Protein AF-A0A498LV36-F1 (afdb_monomer_lite)

Foldseek 3Di:
DVQPPDPVLVVLLVVLPPPPCSVVNSVVSCCVVPVPLVVVLVVLLVPLLPDAADDPPPLVVLLVNLVSLVVSQVSQCVVQNPPRPQQQDVVSVVSNLVSYDPVLVVQLVVQCVVVVQQDPVDDRRDGSVSVSVSSVVVSVVVVVVVVVVVVVVVPDDPDDDDDDDDDDDDDDDDDDDDDDDDDDDDDDDDDDDDDDDDDDDDDDPDDFAADPPPRDSPHHVLPDPCLLPDDLVVVVVLCVVLVAELAERHSPDYVVPDPQDDAAPPPRHRHRVSSVVNVVPQDPDQPLQQDDLDDDDDPDDPDPDDDWDKAWKWKDDPPDIDIDIDTDDSRDPDGDDDVVVCVRRVWDFDWDWDFDADPVRDTDIDTDGDTWIWMDHPVCVVDIDTPDPDPVQVSVVSVLCVLCVLLVFHSCLAEEEDADPVVCQVVLQVRQWYKYWYQYPVRDIKIFIGHNSDTPGIRDRGDVSRVVVSVVVCVVVVHDDDPRCNLSVQLCQCPVVVHPPNDHDPSSVVVNVVSSD

Organism: Labeo rohita (NCBI:txid84645)

pLDDT: mean 73.78, std 18.81, range [23.62, 96.0]

Structure (mmCIF, N/CA/C/O backbone):
data_AF-A0A498LV36-F1
#
_entry.id   AF-A0A498LV36-F1
#
loop_
_atom_site.group_PDB
_atom_site.id
_atom_site.type_symbol
_atom_site.label_atom_id
_atom_site.label_alt_id
_atom_site.label_comp_id
_atom_site.label_asym_id
_atom_site.label_entity_id
_atom_site.label_seq_id
_atom_site.pdbx_PDB_ins_code
_atom_site.Cartn_x
_atom_site.Cartn_y
_atom_site.Cartn_z
_atom_site.occupancy
_atom_site.B_iso_or_equiv
_atom_site.auth_seq_id
_atom_site.auth_comp_id
_atom_site.auth_asym_id
_atom_site.auth_atom_id
_atom_site.pdbx_PDB_model_num
ATOM 1 N N . MET A 1 1 ? 18.639 -5.569 18.424 1.00 51.16 1 MET A N 1
ATOM 2 C CA . MET A 1 1 ? 19.687 -6.312 17.670 1.00 51.16 1 MET A CA 1
ATOM 3 C C . MET A 1 1 ? 19.155 -7.542 16.926 1.00 51.16 1 MET A C 1
ATOM 5 O O . MET A 1 1 ? 19.816 -7.990 15.998 1.00 51.16 1 MET A O 1
ATOM 9 N N . GLU A 1 2 ? 17.981 -8.082 17.276 1.00 44.00 2 GLU A N 1
ATOM 10 C CA . GLU A 1 2 ? 17.424 -9.299 16.649 1.00 44.00 2 GLU A CA 1
ATOM 11 C C . GLU A 1 2 ? 16.863 -9.093 15.231 1.00 44.00 2 GLU A C 1
ATOM 13 O O . GLU A 1 2 ? 16.659 -10.060 14.504 1.00 44.00 2 GLU A O 1
ATOM 18 N N . GLN A 1 3 ? 16.679 -7.840 14.806 1.00 49.19 3 GLN A N 1
ATOM 19 C CA . GLN A 1 3 ? 16.094 -7.484 13.508 1.00 49.19 3 GLN A CA 1
ATOM 20 C C . GLN A 1 3 ? 17.114 -7.311 12.370 1.00 49.19 3 GLN A C 1
ATOM 22 O O . GLN A 1 3 ? 16.731 -7.084 11.223 1.00 49.19 3 GLN A O 1
ATOM 27 N N . LEU A 1 4 ? 18.418 -7.431 12.652 1.00 54.28 4 LEU A N 1
ATOM 28 C CA . LEU A 1 4 ? 19.445 -7.427 11.607 1.00 54.28 4 LEU A CA 1
ATOM 29 C C . LEU A 1 4 ? 19.303 -8.705 10.771 1.00 54.28 4 LEU A C 1
ATOM 31 O O . LEU A 1 4 ? 19.383 -9.802 11.306 1.00 54.28 4 LEU A O 1
ATOM 35 N N . VAL A 1 5 ? 19.080 -8.580 9.463 1.00 63.56 5 VAL A N 1
ATOM 36 C CA . VAL A 1 5 ? 18.825 -9.733 8.573 1.00 63.56 5 VAL A CA 1
ATOM 37 C C . VAL A 1 5 ? 20.100 -10.535 8.288 1.00 63.56 5 VAL A C 1
ATOM 39 O O . VAL A 1 5 ? 20.040 -11.741 8.071 1.00 63.56 5 VAL A O 1
ATOM 42 N N . LEU A 1 6 ? 21.256 -9.870 8.309 1.00 73.44 6 LEU A N 1
ATOM 43 C CA . LEU A 1 6 ? 22.555 -10.471 8.018 1.00 73.44 6 LEU A CA 1
ATOM 44 C C . LEU A 1 6 ? 23.192 -11.010 9.303 1.00 73.44 6 LEU A C 1
ATOM 46 O O . LEU A 1 6 ? 23.415 -10.257 10.252 1.00 73.44 6 LEU A O 1
ATOM 50 N N . ASP A 1 7 ? 23.534 -12.297 9.320 1.00 75.75 7 ASP A N 1
ATOM 51 C CA . ASP A 1 7 ? 24.173 -12.936 10.479 1.00 75.75 7 ASP A CA 1
ATOM 52 C C . ASP A 1 7 ? 25.531 -12.296 10.814 1.00 75.75 7 ASP A C 1
ATOM 54 O O . ASP A 1 7 ? 25.865 -12.105 11.981 1.00 75.75 7 ASP A O 1
ATOM 58 N N . GLU A 1 8 ? 26.268 -11.839 9.802 1.00 75.81 8 GLU A N 1
ATOM 59 C CA . GLU A 1 8 ? 27.507 -11.074 9.974 1.00 75.81 8 GLU A CA 1
ATOM 60 C C . GLU A 1 8 ? 27.258 -9.722 10.664 1.00 75.81 8 GLU A C 1
ATOM 62 O O . GLU A 1 8 ? 28.020 -9.323 11.544 1.00 75.81 8 GLU A O 1
ATOM 67 N N . ALA A 1 9 ? 26.157 -9.035 10.337 1.00 78.56 9 ALA A N 1
ATOM 68 C CA . ALA A 1 9 ? 25.746 -7.800 11.007 1.00 78.56 9 ALA A CA 1
ATOM 69 C C . ALA A 1 9 ? 25.358 -8.042 12.473 1.00 78.56 9 ALA A C 1
ATOM 71 O O . ALA A 1 9 ? 25.711 -7.239 13.341 1.00 78.56 9 ALA A O 1
ATOM 72 N N . LYS A 1 10 ? 24.700 -9.170 12.773 1.00 80.50 10 LYS A N 1
ATOM 73 C CA . LYS A 1 10 ? 24.410 -9.579 14.157 1.00 80.50 10 LYS A CA 1
ATOM 74 C C . LYS A 1 10 ? 25.690 -9.822 14.948 1.00 80.50 10 LYS A C 1
ATOM 76 O O . LYS A 1 10 ? 25.782 -9.343 16.073 1.00 80.50 10 LYS A O 1
ATOM 81 N N . LEU A 1 11 ? 26.674 -10.512 14.369 1.00 83.75 11 LEU A N 1
ATOM 82 C CA . LEU A 1 11 ? 27.959 -10.780 15.025 1.00 83.75 11 LEU A CA 1
ATOM 83 C C . LEU A 1 11 ? 28.725 -9.487 15.344 1.00 83.75 11 LEU A C 1
ATOM 85 O O . LEU A 1 11 ? 29.261 -9.349 16.442 1.00 83.75 11 LEU A O 1
ATOM 89 N N . ILE A 1 12 ? 28.721 -8.510 14.432 1.00 82.56 12 ILE A N 1
ATOM 90 C CA . ILE A 1 12 ? 29.334 -7.185 14.653 1.00 82.56 12 ILE A CA 1
ATOM 91 C C . ILE A 1 12 ? 28.643 -6.451 15.802 1.00 82.56 12 ILE A C 1
ATOM 93 O O . ILE A 1 12 ? 29.302 -5.900 16.681 1.00 82.56 12 ILE A O 1
ATOM 97 N N . ALA A 1 13 ? 27.313 -6.472 15.825 1.00 81.19 13 ALA A N 1
ATOM 98 C CA . ALA A 1 13 ? 26.542 -5.816 16.869 1.00 81.19 13 ALA A CA 1
ATOM 99 C C . ALA A 1 13 ? 26.712 -6.524 18.235 1.00 81.19 13 ALA A C 1
ATOM 101 O O . ALA A 1 13 ? 26.871 -5.865 19.263 1.00 81.19 13 ALA A O 1
ATOM 102 N N . GLN A 1 14 ? 26.784 -7.860 18.247 1.00 85.88 14 GLN A N 1
ATOM 103 C CA . GLN A 1 14 ? 27.079 -8.672 19.435 1.00 85.88 14 GLN A CA 1
ATOM 104 C C . GLN A 1 14 ? 28.496 -8.432 19.974 1.00 85.88 14 GLN A C 1
ATOM 106 O O . GLN A 1 14 ? 28.683 -8.385 21.189 1.00 85.88 14 GLN A O 1
ATOM 111 N N . ALA A 1 15 ? 29.487 -8.211 19.108 1.00 86.44 15 ALA A N 1
ATOM 112 C CA . ALA A 1 15 ? 30.845 -7.866 19.530 1.00 86.44 15 ALA A CA 1
ATOM 113 C C . ALA A 1 15 ? 30.903 -6.535 20.307 1.00 86.44 15 ALA A C 1
ATOM 115 O O . ALA A 1 15 ? 31.778 -6.344 21.151 1.00 86.44 15 ALA A O 1
ATOM 116 N N . CYS A 1 16 ? 29.944 -5.633 20.079 1.00 87.38 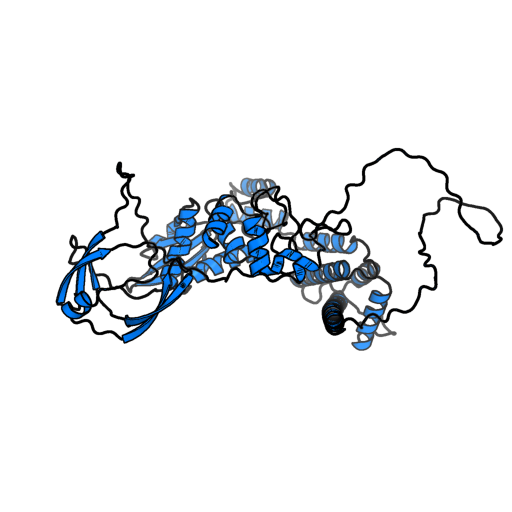16 CYS A N 1
ATOM 117 C CA . CYS A 1 16 ? 29.834 -4.351 20.774 1.00 87.38 16 CYS A CA 1
ATOM 118 C C . CYS A 1 16 ? 29.003 -4.405 22.071 1.00 87.38 16 CYS A C 1
ATOM 120 O O . CYS A 1 16 ? 28.864 -3.376 22.730 1.00 87.38 16 CYS A O 1
ATOM 122 N N . HIS A 1 17 ? 28.479 -5.569 22.473 1.00 85.75 17 HIS A N 1
ATOM 123 C CA . HIS A 1 17 ? 27.531 -5.697 23.592 1.00 85.75 17 HIS A CA 1
ATOM 124 C C . HIS A 1 17 ? 28.089 -5.211 24.942 1.00 85.75 17 HIS A C 1
ATOM 126 O O . HIS A 1 17 ? 27.361 -4.636 25.742 1.00 85.75 17 HIS A O 1
ATOM 132 N N . HIS A 1 18 ? 29.389 -5.401 25.181 1.00 86.81 18 HIS A N 1
ATOM 133 C CA . HIS A 1 18 ? 30.063 -5.003 26.426 1.00 86.81 18 HIS A CA 1
ATOM 134 C C . HIS A 1 18 ? 30.721 -3.615 26.349 1.00 86.81 18 HIS A C 1
ATOM 136 O O . HIS A 1 18 ? 31.471 -3.231 27.245 1.00 86.81 18 HIS A O 1
ATOM 142 N N . HIS A 1 19 ? 30.501 -2.868 25.264 1.00 89.31 19 HIS A N 1
ATOM 143 C CA . HIS A 1 19 ? 31.066 -1.533 25.106 1.00 89.31 19 HIS A CA 1
ATOM 144 C C . HIS A 1 19 ? 30.311 -0.519 25.994 1.00 89.31 19 HIS A C 1
ATOM 146 O O . HIS A 1 19 ? 29.093 -0.635 26.112 1.00 89.31 19 HIS A O 1
ATOM 152 N N . PRO A 1 20 ? 30.968 0.516 26.566 1.00 84.12 20 PRO A N 1
ATOM 153 C CA . PRO A 1 20 ? 30.312 1.527 27.414 1.00 84.12 20 PRO A CA 1
ATOM 154 C C . PRO A 1 20 ? 29.153 2.270 26.731 1.00 84.12 20 PRO A C 1
ATOM 156 O O . PRO A 1 20 ? 28.229 2.739 27.382 1.00 84.12 20 PRO A O 1
ATOM 159 N N . ALA A 1 21 ? 29.215 2.365 25.402 1.00 83.88 21 ALA A N 1
ATOM 160 C CA . ALA A 1 21 ? 28.141 2.840 24.535 1.00 83.88 21 ALA A CA 1
ATOM 161 C C . ALA A 1 21 ? 27.886 1.777 23.450 1.00 83.88 21 ALA A C 1
ATOM 163 O O . ALA A 1 21 ? 28.456 1.882 22.357 1.00 83.88 21 ALA A O 1
ATOM 164 N N . PRO A 1 22 ? 27.122 0.714 23.752 1.00 80.31 22 PRO A N 1
ATOM 165 C CA . PRO A 1 22 ? 27.044 -0.480 22.910 1.00 80.31 22 PRO A CA 1
ATOM 166 C C . PRO A 1 22 ? 26.351 -0.195 21.578 1.00 80.31 22 PRO A C 1
ATOM 168 O O . PRO A 1 22 ? 26.820 -0.633 20.530 1.00 80.31 22 PRO A O 1
ATOM 171 N N . TYR A 1 23 ? 25.306 0.634 21.598 1.00 76.12 23 TYR A N 1
ATOM 172 C CA . TYR A 1 23 ? 24.577 1.034 20.397 1.00 76.12 23 TYR A CA 1
ATOM 173 C C . TYR A 1 23 ? 25.422 1.902 19.455 1.00 76.12 23 TYR A C 1
ATOM 175 O O . TYR A 1 23 ? 25.557 1.585 18.277 1.00 76.12 23 TYR A O 1
ATOM 183 N N . SER A 1 24 ? 26.058 2.961 19.966 1.00 83.38 24 SER A N 1
ATOM 184 C CA . SER A 1 24 ? 26.880 3.864 19.147 1.00 83.38 24 SER A CA 1
ATOM 185 C C . SER A 1 24 ? 28.099 3.158 18.550 1.00 83.38 24 SER A C 1
ATOM 187 O O . SER A 1 24 ? 28.464 3.413 17.400 1.00 83.38 24 SER A O 1
ATOM 189 N N . ALA A 1 25 ? 28.714 2.241 19.303 1.00 82.31 25 ALA A N 1
ATOM 190 C CA . ALA A 1 25 ? 29.817 1.423 18.808 1.00 82.31 25 ALA A CA 1
ATOM 191 C C . ALA A 1 25 ? 29.356 0.426 17.738 1.00 82.31 25 ALA A C 1
ATOM 193 O O . ALA A 1 25 ? 29.991 0.348 16.686 1.00 82.31 25 ALA A O 1
ATOM 194 N N . ALA A 1 26 ? 28.229 -0.262 17.959 1.00 85.62 26 ALA A N 1
ATOM 195 C CA . ALA A 1 26 ? 27.639 -1.164 16.972 1.00 85.62 26 ALA A CA 1
ATOM 196 C C . ALA A 1 26 ? 27.271 -0.416 15.686 1.00 85.62 26 ALA A C 1
ATOM 198 O O . ALA A 1 26 ? 27.639 -0.855 14.601 1.00 85.62 26 ALA A O 1
ATOM 199 N N . MET A 1 27 ? 26.626 0.748 15.794 1.00 81.00 27 MET A N 1
ATOM 200 C CA . MET A 1 27 ? 26.252 1.560 14.637 1.00 81.00 27 MET A CA 1
ATOM 201 C C . MET A 1 27 ? 27.484 2.045 13.873 1.00 81.00 27 MET A C 1
ATOM 203 O O . MET A 1 27 ? 27.537 1.925 12.657 1.00 81.00 27 MET A O 1
ATOM 207 N N . THR A 1 28 ? 28.530 2.499 14.570 1.00 82.56 28 THR A N 1
ATOM 208 C CA . THR A 1 28 ? 29.793 2.901 13.928 1.00 82.56 28 THR A CA 1
ATOM 209 C C . THR A 1 28 ? 30.472 1.725 13.216 1.00 82.56 28 THR A C 1
ATOM 211 O O . THR A 1 28 ? 31.006 1.891 12.119 1.00 82.56 28 THR A O 1
ATOM 214 N N . ALA A 1 29 ? 30.458 0.531 13.813 1.00 83.12 29 ALA A N 1
ATOM 215 C CA . ALA A 1 29 ? 31.029 -0.674 13.215 1.00 83.12 29 ALA A CA 1
ATOM 216 C C . ALA A 1 29 ? 30.226 -1.146 11.990 1.00 83.12 29 ALA A C 1
ATOM 218 O O . ALA A 1 29 ? 30.810 -1.438 10.946 1.00 83.12 29 ALA A O 1
ATOM 219 N N . LEU A 1 30 ? 28.893 -1.130 12.075 1.00 82.62 30 LEU A N 1
ATOM 220 C CA . LEU A 1 30 ? 27.997 -1.423 10.957 1.00 82.62 30 LEU A CA 1
ATOM 221 C C . LEU A 1 30 ? 28.137 -0.388 9.836 1.00 82.62 30 LEU A C 1
ATOM 223 O O . LEU A 1 30 ? 28.205 -0.764 8.671 1.00 82.62 30 LEU A O 1
ATOM 227 N N . GLN A 1 31 ? 28.274 0.897 10.161 1.00 78.88 31 GLN A N 1
ATOM 228 C CA . GLN A 1 31 ? 28.522 1.958 9.182 1.00 78.88 31 GLN A CA 1
ATOM 229 C C . GLN A 1 31 ? 29.868 1.764 8.471 1.00 78.88 31 GLN A C 1
ATOM 231 O O . GLN A 1 31 ? 29.964 1.965 7.265 1.00 78.88 31 GLN A O 1
ATOM 236 N N . ARG A 1 32 ? 30.908 1.325 9.190 1.00 77.44 32 ARG A N 1
ATOM 237 C CA . ARG A 1 32 ? 32.210 1.002 8.587 1.00 77.44 32 ARG A CA 1
ATOM 238 C C . ARG A 1 32 ? 32.147 -0.212 7.666 1.00 77.44 32 ARG A C 1
ATOM 240 O O . ARG A 1 32 ? 32.867 -0.232 6.675 1.00 77.44 32 ARG A O 1
ATOM 247 N N . GLN A 1 33 ? 31.327 -1.211 7.979 1.00 74.06 33 GLN A N 1
ATOM 248 C CA . GLN A 1 33 ? 31.275 -2.456 7.211 1.00 74.06 33 GLN A CA 1
ATOM 249 C C . GLN A 1 33 ? 30.256 -2.428 6.063 1.00 74.06 33 GLN A C 1
ATOM 251 O O . GLN A 1 33 ? 30.534 -2.963 4.997 1.00 74.06 33 GLN A O 1
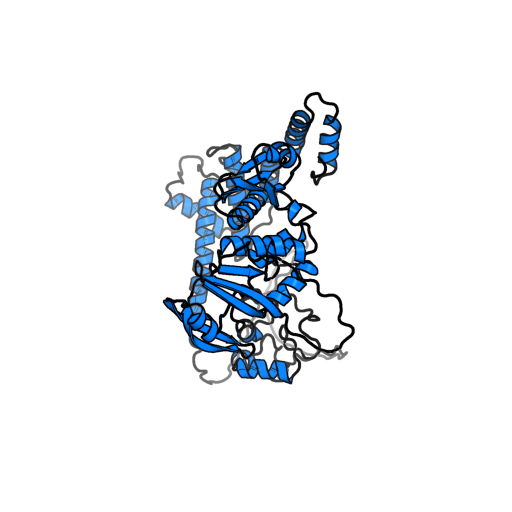ATOM 256 N N . TYR A 1 34 ? 29.113 -1.770 6.256 1.00 72.44 34 TYR A N 1
ATOM 257 C CA . TYR A 1 34 ? 27.987 -1.760 5.313 1.00 72.44 34 TYR A CA 1
ATOM 258 C C . TYR A 1 34 ? 27.598 -0.359 4.829 1.00 72.44 34 TYR A C 1
ATOM 260 O O . TYR A 1 34 ? 26.992 -0.223 3.773 1.00 72.44 34 TYR A O 1
ATOM 268 N N . GLY A 1 35 ? 27.971 0.699 5.553 1.00 68.25 35 GLY A N 1
ATOM 269 C CA . GLY A 1 35 ? 27.713 2.095 5.176 1.00 68.25 35 GLY A CA 1
ATOM 270 C C . GLY A 1 35 ? 28.707 2.663 4.157 1.00 68.25 35 GLY A C 1
ATOM 271 O O . GLY A 1 35 ? 28.866 3.879 4.069 1.00 68.25 35 GLY A O 1
ATOM 272 N N . GLN A 1 36 ? 29.408 1.810 3.404 1.00 71.50 36 GLN A N 1
ATOM 273 C CA . GLN A 1 36 ? 30.380 2.232 2.395 1.00 71.50 36 GLN A CA 1
ATOM 274 C C . GLN A 1 36 ? 29.675 2.601 1.087 1.00 71.50 36 GLN A C 1
ATOM 276 O O . GLN A 1 36 ? 29.807 1.927 0.067 1.00 71.50 36 GLN A O 1
ATOM 281 N N . SER A 1 37 ? 28.934 3.707 1.106 1.00 65.88 37 SER A N 1
ATOM 282 C CA . SER A 1 37 ? 28.172 4.213 -0.041 1.00 65.88 37 SER A CA 1
ATOM 283 C C . SER A 1 37 ? 29.035 4.378 -1.299 1.00 65.88 37 SER A C 1
ATOM 285 O O . SER A 1 37 ? 28.573 4.154 -2.412 1.00 65.88 37 SER A O 1
ATOM 287 N N . HIS A 1 38 ? 30.320 4.696 -1.117 1.00 71.44 38 HIS A N 1
ATOM 288 C CA . HIS A 1 38 ? 31.299 4.795 -2.197 1.00 71.44 38 HIS A CA 1
ATOM 289 C C . HIS A 1 38 ? 31.633 3.434 -2.836 1.00 71.44 38 HIS A C 1
ATOM 291 O O . HIS A 1 38 ? 31.822 3.360 -4.046 1.00 71.44 38 HIS A O 1
ATOM 297 N N . GLN A 1 39 ? 31.688 2.345 -2.060 1.00 74.31 39 GLN A N 1
ATOM 298 C CA . GLN A 1 39 ? 31.891 1.001 -2.615 1.00 74.31 39 GLN A CA 1
ATOM 299 C C . GLN A 1 39 ? 30.664 0.517 -3.385 1.00 74.31 39 GLN A C 1
ATOM 301 O O . GLN A 1 39 ? 30.817 -0.110 -4.429 1.00 74.31 39 GLN A O 1
ATOM 306 N N . LEU A 1 40 ? 29.460 0.841 -2.904 1.00 76.38 40 LEU A N 1
ATOM 307 C CA . LEU A 1 40 ? 28.214 0.524 -3.602 1.00 76.38 40 LEU A CA 1
ATOM 308 C C . LEU A 1 40 ? 28.091 1.315 -4.913 1.00 76.38 40 LEU A C 1
ATOM 310 O O . LEU A 1 40 ? 27.749 0.756 -5.950 1.00 76.38 40 LEU A O 1
ATOM 314 N N . ALA A 1 41 ? 28.457 2.598 -4.906 1.00 78.25 41 ALA A N 1
ATOM 315 C CA . ALA A 1 41 ? 28.540 3.374 -6.137 1.00 78.25 41 ALA A CA 1
ATOM 316 C C . ALA A 1 41 ? 29.561 2.774 -7.116 1.00 78.25 41 ALA A C 1
ATOM 318 O O . ALA A 1 41 ? 29.260 2.620 -8.295 1.00 78.25 41 ALA A O 1
ATOM 319 N N . GLN A 1 42 ? 30.736 2.359 -6.636 1.00 81.25 42 GLN A N 1
ATOM 320 C CA . GLN A 1 42 ? 31.749 1.700 -7.466 1.00 81.25 42 GLN A CA 1
ATOM 321 C C . GLN A 1 42 ? 31.291 0.345 -8.021 1.00 81.25 42 GLN A C 1
ATOM 323 O O . GLN A 1 42 ? 31.590 0.037 -9.178 1.00 81.25 42 GLN A O 1
ATOM 328 N N . SER A 1 43 ? 30.571 -0.466 -7.239 1.00 81.94 43 SER A N 1
ATOM 329 C CA . SER A 1 43 ? 30.026 -1.738 -7.721 1.00 81.94 43 SER A CA 1
ATOM 330 C C . SER A 1 43 ? 28.957 -1.514 -8.787 1.00 81.94 43 SER A C 1
ATOM 332 O O . SER A 1 43 ? 28.955 -2.230 -9.788 1.00 81.94 43 SER A O 1
ATOM 334 N N . GLU A 1 44 ? 28.120 -0.487 -8.637 1.00 84.25 44 GLU A N 1
ATOM 335 C CA . GLU A 1 44 ? 27.094 -0.138 -9.620 1.00 84.25 44 GLU A CA 1
ATOM 336 C C . GLU A 1 44 ? 27.696 0.444 -10.907 1.00 84.25 44 GLU A C 1
ATOM 338 O O . GLU A 1 44 ? 27.309 0.040 -12.008 1.00 84.25 44 GLU A O 1
ATOM 343 N N . VAL A 1 45 ? 28.715 1.312 -10.796 1.00 85.81 45 VAL A N 1
ATOM 344 C CA . VAL A 1 45 ? 29.532 1.743 -11.945 1.00 85.81 45 VAL A CA 1
ATOM 345 C C . VAL A 1 45 ? 30.074 0.506 -12.661 1.00 85.81 45 VAL A C 1
ATOM 347 O O . VAL A 1 45 ? 29.880 0.353 -13.866 1.00 85.81 45 VAL A O 1
ATOM 350 N N . ALA A 1 46 ? 30.716 -0.417 -11.942 1.00 85.50 46 ALA A N 1
ATOM 351 C CA . ALA A 1 46 ? 31.299 -1.613 -12.543 1.00 85.50 46 ALA A CA 1
ATOM 352 C C . ALA A 1 46 ? 30.244 -2.517 -13.206 1.00 85.50 46 ALA A C 1
ATOM 354 O O . ALA A 1 46 ? 30.471 -3.005 -14.317 1.00 85.50 46 ALA A O 1
ATOM 355 N N . ALA A 1 47 ? 29.089 -2.720 -12.569 1.00 88.50 47 ALA A N 1
ATOM 356 C CA . ALA A 1 47 ? 27.987 -3.514 -13.103 1.00 88.50 47 ALA A CA 1
ATOM 357 C C . ALA A 1 47 ? 27.458 -2.923 -14.417 1.00 88.50 47 ALA A C 1
ATOM 359 O O . ALA A 1 47 ? 27.330 -3.637 -15.417 1.00 88.50 47 ALA A O 1
ATOM 360 N N . LEU A 1 48 ? 27.234 -1.608 -14.452 1.00 89.62 48 LEU A N 1
ATOM 361 C CA . LEU A 1 48 ? 26.742 -0.917 -15.639 1.00 89.62 48 LEU A CA 1
ATOM 362 C C . LEU A 1 48 ? 27.774 -0.919 -16.775 1.00 89.62 48 LEU A C 1
ATOM 364 O O . LEU A 1 48 ? 27.432 -1.184 -17.930 1.00 89.62 48 LEU A O 1
ATOM 368 N N . MET A 1 49 ? 29.053 -0.717 -16.458 1.00 86.50 49 MET A N 1
ATOM 369 C CA . MET A 1 49 ? 30.155 -0.761 -17.429 1.00 86.50 49 MET A CA 1
ATOM 370 C C . MET A 1 49 ? 30.377 -2.156 -18.033 1.00 86.50 49 MET A C 1
ATOM 372 O O . MET A 1 49 ? 30.905 -2.272 -19.146 1.00 86.50 49 MET A O 1
ATOM 376 N N . ASN A 1 50 ? 29.980 -3.208 -17.315 1.00 87.31 50 ASN A N 1
ATOM 377 C CA . ASN A 1 50 ? 30.073 -4.605 -17.743 1.00 87.31 50 ASN A CA 1
ATOM 378 C C . ASN A 1 50 ? 28.745 -5.161 -18.281 1.00 87.31 50 ASN A C 1
ATOM 380 O O . ASN A 1 50 ? 28.661 -6.348 -18.601 1.00 87.31 50 ASN A O 1
ATOM 384 N N . SER A 1 51 ? 27.722 -4.315 -18.426 1.00 88.75 51 SER A N 1
ATOM 385 C CA . SER A 1 51 ? 26.441 -4.702 -19.015 1.00 88.75 51 SER A CA 1
ATOM 386 C C . SER A 1 51 ? 26.595 -5.196 -20.468 1.00 88.75 51 SER A C 1
ATOM 388 O O . SER A 1 51 ? 27.547 -4.815 -21.170 1.00 88.75 51 SER A O 1
ATOM 390 N N . PRO A 1 52 ? 25.696 -6.085 -20.935 1.00 88.94 52 PRO A N 1
ATOM 391 C CA . PRO A 1 52 ? 25.717 -6.564 -22.312 1.00 88.94 52 PRO A CA 1
ATOM 392 C C . PRO A 1 52 ? 25.379 -5.439 -23.296 1.00 88.94 52 PRO A C 1
ATOM 394 O O . PRO A 1 52 ? 24.580 -4.553 -23.000 1.00 88.94 52 PRO A O 1
ATOM 397 N N . ASP A 1 53 ? 25.959 -5.511 -24.493 1.00 92.56 53 ASP A N 1
ATOM 398 C CA . ASP A 1 53 ? 25.733 -4.511 -25.536 1.00 92.56 53 ASP A CA 1
ATOM 399 C C . ASP A 1 53 ? 24.266 -4.517 -26.002 1.00 92.56 53 ASP A C 1
ATOM 401 O O . ASP A 1 53 ? 23.646 -5.571 -26.203 1.00 92.56 53 ASP A O 1
ATOM 405 N N . ILE A 1 54 ? 23.707 -3.326 -26.212 1.00 93.25 54 ILE A N 1
ATOM 406 C CA . ILE A 1 54 ? 22.311 -3.160 -26.614 1.00 93.25 54 ILE A CA 1
ATOM 407 C C . ILE A 1 54 ? 22.171 -3.470 -28.102 1.00 93.25 54 ILE A C 1
ATOM 409 O O . ILE A 1 54 ? 22.912 -2.968 -28.945 1.00 93.25 54 ILE A O 1
ATOM 413 N N . LYS A 1 55 ? 21.176 -4.283 -28.459 1.00 90.25 55 LYS A N 1
ATOM 414 C CA . LYS A 1 55 ? 20.906 -4.627 -29.859 1.00 90.25 55 LYS A CA 1
ATOM 415 C C . LYS A 1 55 ? 20.086 -3.536 -30.545 1.00 90.25 55 LYS A C 1
ATOM 417 O O . LYS A 1 55 ? 19.202 -2.921 -29.953 1.00 90.25 55 LYS A O 1
ATOM 422 N N . ALA A 1 56 ? 20.347 -3.316 -31.833 1.00 87.19 56 ALA A N 1
ATOM 423 C CA . ALA A 1 56 ? 19.543 -2.401 -32.639 1.00 87.19 56 ALA A CA 1
ATOM 424 C C . ALA A 1 56 ? 18.078 -2.873 -32.696 1.00 87.19 56 ALA A C 1
ATOM 426 O O . ALA A 1 56 ? 17.814 -4.041 -32.974 1.00 87.19 56 ALA A O 1
ATOM 427 N N . GLY A 1 57 ? 17.137 -1.963 -32.429 1.00 82.69 57 GLY A N 1
ATOM 428 C CA . GLY A 1 57 ? 15.701 -2.267 -32.380 1.00 82.69 57 GLY A CA 1
ATOM 429 C C . GLY A 1 57 ? 15.197 -2.831 -31.047 1.00 82.69 57 GLY A C 1
ATOM 430 O O . GLY A 1 57 ? 13.989 -2.989 -30.888 1.00 82.69 57 GLY A O 1
ATOM 431 N N . ASP A 1 58 ? 16.074 -3.090 -30.071 1.00 89.25 58 ASP A N 1
ATOM 432 C CA . ASP A 1 58 ? 15.661 -3.500 -28.726 1.00 89.25 58 ASP A CA 1
ATOM 433 C C . ASP A 1 58 ? 15.319 -2.277 -27.862 1.00 89.25 58 ASP A C 1
ATOM 435 O O . ASP A 1 58 ? 16.119 -1.784 -27.063 1.00 89.25 58 ASP A O 1
ATOM 439 N N . SER A 1 59 ? 14.107 -1.752 -28.051 1.00 86.94 59 SER A N 1
ATOM 440 C CA . SER A 1 59 ? 13.615 -0.592 -27.298 1.00 86.94 59 SER A CA 1
ATOM 441 C C . SER A 1 59 ? 13.508 -0.867 -25.798 1.00 86.94 59 SER A C 1
ATOM 443 O O . SER A 1 59 ? 13.655 0.057 -25.002 1.00 86.94 59 SER A O 1
ATOM 445 N N . LYS A 1 60 ? 13.279 -2.123 -25.391 1.00 88.62 60 LYS A N 1
ATOM 446 C CA . LYS A 1 60 ? 13.154 -2.480 -23.974 1.00 88.62 60 LYS A CA 1
ATOM 447 C C . LYS A 1 60 ? 14.518 -2.454 -23.289 1.00 88.62 60 LYS A C 1
ATOM 449 O O . LYS A 1 60 ? 14.645 -1.829 -22.241 1.00 88.62 60 LYS A O 1
ATOM 454 N N . ALA A 1 61 ? 15.534 -3.071 -23.895 1.00 90.69 61 ALA A N 1
ATOM 455 C CA . ALA A 1 61 ? 16.896 -3.028 -23.367 1.00 90.69 61 ALA A CA 1
ATOM 456 C C . ALA A 1 61 ? 17.437 -1.591 -23.305 1.00 90.69 61 ALA A C 1
ATOM 458 O O . ALA A 1 61 ? 18.058 -1.221 -22.312 1.00 90.69 61 ALA A O 1
ATOM 459 N N . PHE A 1 62 ? 17.141 -0.761 -24.312 1.00 93.50 62 PHE A N 1
ATOM 460 C CA . PHE A 1 62 ? 17.507 0.658 -24.300 1.00 93.50 62 PHE A CA 1
ATOM 461 C C . PHE A 1 62 ? 16.846 1.432 -23.148 1.00 93.50 62 PHE A C 1
ATOM 463 O O . PHE A 1 62 ? 17.523 2.186 -22.455 1.00 93.50 62 PHE A O 1
ATOM 470 N N . GLN A 1 63 ? 15.548 1.223 -22.899 1.00 91.19 63 GLN A N 1
ATOM 471 C CA . GLN A 1 63 ? 14.842 1.866 -21.782 1.00 91.19 63 GLN A CA 1
ATOM 472 C C . GLN A 1 63 ? 15.405 1.442 -20.422 1.00 91.19 63 GLN A C 1
ATOM 474 O O . GLN A 1 63 ? 15.648 2.294 -19.571 1.00 91.19 63 GLN A O 1
ATOM 479 N N . SER A 1 64 ? 15.650 0.145 -20.222 1.00 91.81 64 SER A N 1
ATOM 480 C CA . SER A 1 64 ? 16.270 -0.350 -18.988 1.00 91.81 64 SER A CA 1
ATOM 481 C C . SER A 1 64 ? 17.674 0.222 -18.787 1.00 91.81 64 SER A C 1
ATOM 483 O O . SER A 1 64 ? 18.010 0.636 -17.684 1.00 91.81 64 SER A O 1
ATOM 485 N N . PHE A 1 65 ? 18.472 0.313 -19.852 1.00 94.31 65 PHE A N 1
ATOM 486 C CA . PHE A 1 65 ? 19.785 0.949 -19.798 1.00 94.31 65 PHE A CA 1
ATOM 487 C C . PHE A 1 65 ? 19.696 2.433 -19.421 1.00 94.31 65 PHE A C 1
ATOM 489 O O . PHE A 1 65 ? 20.423 2.870 -18.536 1.00 94.31 65 PHE A O 1
ATOM 496 N N . ALA A 1 66 ? 18.777 3.192 -20.029 1.00 94.56 66 ALA A N 1
ATOM 497 C CA . ALA A 1 66 ? 18.570 4.606 -19.715 1.00 94.56 66 ALA A CA 1
ATOM 498 C C . ALA A 1 66 ? 18.217 4.839 -18.237 1.00 94.56 66 ALA A C 1
ATOM 500 O O . ALA A 1 66 ? 18.765 5.744 -17.614 1.00 94.56 66 ALA A O 1
ATOM 501 N N . LEU A 1 67 ? 17.349 3.996 -17.667 1.00 93.19 67 LEU A N 1
ATOM 502 C CA . LEU A 1 67 ? 16.981 4.064 -16.250 1.00 93.19 67 LEU A CA 1
ATOM 503 C C . LEU A 1 67 ? 18.152 3.717 -15.325 1.00 93.19 67 LEU A C 1
ATOM 505 O O . LEU A 1 67 ? 18.350 4.393 -14.323 1.00 93.19 67 LEU A O 1
ATOM 509 N N . ASN A 1 68 ? 18.954 2.706 -15.668 1.00 92.25 68 ASN A N 1
ATOM 510 C CA . ASN A 1 68 ? 20.110 2.328 -14.853 1.00 92.25 68 ASN A CA 1
ATOM 511 C C . ASN A 1 68 ? 21.206 3.406 -14.868 1.00 92.25 68 ASN A C 1
ATOM 513 O O . ASN A 1 68 ? 21.820 3.672 -13.838 1.00 92.25 68 ASN A O 1
ATOM 517 N N . VAL A 1 69 ? 21.433 4.061 -16.014 1.00 93.81 69 VAL A N 1
ATOM 518 C CA . VAL A 1 69 ? 22.354 5.208 -16.102 1.00 93.81 69 VAL A CA 1
ATOM 519 C C . VAL A 1 69 ? 21.827 6.386 -15.267 1.00 93.81 69 VAL A C 1
ATOM 521 O O . VAL A 1 69 ? 22.605 7.023 -14.562 1.00 93.81 69 VAL A O 1
ATOM 524 N N . ASP A 1 70 ? 20.516 6.649 -15.284 1.00 93.38 70 ASP A N 1
ATOM 525 C CA . ASP A 1 70 ? 19.899 7.697 -14.456 1.00 93.38 70 ASP A CA 1
ATOM 526 C C . ASP A 1 70 ? 20.024 7.412 -12.953 1.00 93.38 70 ASP A C 1
ATOM 528 O O . ASP A 1 70 ? 20.404 8.293 -12.183 1.00 93.38 70 ASP A O 1
ATOM 532 N N . LEU A 1 71 ? 19.781 6.164 -12.542 1.00 91.19 71 LEU A N 1
ATOM 533 C CA . LEU A 1 71 ? 19.947 5.720 -11.158 1.00 91.19 71 LEU A CA 1
ATOM 534 C C . LEU A 1 71 ? 21.393 5.904 -10.687 1.00 91.19 71 LEU A C 1
ATOM 536 O O . LEU A 1 71 ? 21.624 6.447 -9.605 1.00 91.19 71 LEU A O 1
ATOM 540 N N . LEU A 1 72 ? 22.365 5.519 -11.520 1.00 90.56 72 LEU A N 1
ATOM 541 C CA . LEU A 1 72 ? 23.783 5.710 -11.228 1.00 90.56 72 LEU A CA 1
ATOM 542 C C . LEU A 1 72 ? 24.134 7.195 -11.050 1.00 90.56 72 LEU A C 1
ATOM 544 O O . LEU A 1 72 ? 24.817 7.557 -10.093 1.00 90.56 72 LEU A O 1
ATOM 548 N N . VAL A 1 73 ? 23.651 8.064 -11.943 1.00 92.12 73 VAL A N 1
ATOM 549 C CA . VAL A 1 73 ? 23.882 9.515 -11.849 1.00 92.12 73 VAL A CA 1
ATOM 550 C C . VAL A 1 73 ? 23.235 10.105 -10.601 1.00 92.12 73 VAL A C 1
ATOM 552 O O . VAL A 1 73 ? 23.868 10.919 -9.927 1.00 92.12 73 VAL A O 1
ATOM 555 N N . GLY A 1 74 ? 22.018 9.681 -10.252 1.00 89.88 74 GLY A N 1
ATOM 556 C CA . GLY A 1 74 ? 21.350 10.091 -9.017 1.00 89.88 74 GLY A CA 1
ATOM 557 C C . GLY A 1 74 ? 22.171 9.729 -7.780 1.00 89.88 74 GLY A C 1
ATOM 558 O O . GLY A 1 74 ? 22.464 10.594 -6.957 1.00 89.88 74 GLY A O 1
ATOM 559 N N . MET A 1 75 ? 22.631 8.480 -7.702 1.00 88.25 75 MET A N 1
ATOM 560 C CA . MET A 1 75 ? 23.460 8.000 -6.598 1.00 88.25 75 MET A CA 1
ATOM 561 C C . MET A 1 75 ? 24.790 8.756 -6.488 1.00 88.25 75 MET A C 1
ATOM 563 O O . MET A 1 75 ? 25.142 9.220 -5.406 1.00 88.25 75 MET A O 1
ATOM 567 N N . LEU A 1 76 ? 25.515 8.931 -7.596 1.00 89.12 76 LEU A N 1
ATOM 568 C CA . LEU A 1 76 ? 26.782 9.668 -7.597 1.00 89.12 76 LEU A CA 1
ATOM 569 C C . LEU A 1 76 ? 26.586 11.147 -7.229 1.00 89.12 76 LEU A C 1
ATOM 571 O O . LEU A 1 76 ? 27.414 11.715 -6.522 1.00 89.12 76 LEU A O 1
ATOM 575 N N . THR A 1 77 ? 25.465 11.753 -7.630 1.00 90.75 77 THR A N 1
ATOM 576 C CA . THR A 1 77 ? 25.117 13.139 -7.265 1.00 90.75 77 THR A CA 1
ATOM 577 C C . THR A 1 77 ? 24.868 13.276 -5.766 1.00 90.75 77 THR A C 1
ATOM 579 O O . THR A 1 77 ? 25.307 14.254 -5.163 1.00 90.75 77 THR A O 1
ATOM 582 N N . SER A 1 78 ? 24.205 12.300 -5.140 1.00 87.00 78 SER A N 1
ATOM 583 C CA . SER A 1 78 ? 24.000 12.287 -3.687 1.00 87.00 78 SER A CA 1
ATOM 584 C C . SER A 1 78 ? 25.300 12.099 -2.898 1.00 87.00 78 SER A C 1
ATOM 586 O O . SER A 1 78 ? 25.388 12.581 -1.772 1.00 87.00 78 SER A O 1
ATOM 588 N N . LEU A 1 79 ? 26.296 11.411 -3.466 1.00 85.00 79 LEU A N 1
ATOM 589 C CA . LEU A 1 79 ? 27.558 11.102 -2.783 1.00 85.00 79 LEU A CA 1
ATOM 590 C C . LEU A 1 79 ? 28.647 12.157 -2.976 1.00 85.00 79 LEU A C 1
ATOM 592 O O . LEU A 1 79 ? 29.333 12.508 -2.019 1.00 85.00 79 LEU A O 1
ATOM 596 N N . GLU A 1 80 ? 28.824 12.649 -4.198 1.00 85.06 80 GLU A N 1
ATOM 597 C CA . GLU A 1 80 ? 29.920 13.556 -4.563 1.00 85.06 80 GLU A CA 1
ATOM 598 C C . GLU A 1 80 ? 29.444 14.998 -4.807 1.00 85.06 80 GLU A C 1
ATOM 600 O O . GLU A 1 80 ? 30.258 15.906 -4.991 1.00 85.06 80 GLU A O 1
ATOM 605 N N . GLY A 1 81 ? 28.127 15.222 -4.813 1.00 83.50 81 GLY A N 1
ATOM 606 C CA . GLY A 1 81 ? 27.513 16.476 -5.236 1.00 83.50 81 GLY A CA 1
ATOM 607 C C . GLY A 1 81 ? 27.404 16.607 -6.765 1.00 83.50 81 GLY A C 1
ATOM 608 O O . GLY A 1 81 ? 27.849 15.739 -7.515 1.00 83.50 81 GLY A O 1
ATOM 609 N N . PRO A 1 82 ? 26.838 17.720 -7.267 1.00 81.06 82 PRO A N 1
ATOM 610 C CA . PRO A 1 82 ? 26.530 17.913 -8.692 1.00 81.06 82 PRO A CA 1
ATOM 611 C C . PRO A 1 82 ? 27.755 18.025 -9.616 1.00 81.06 82 PRO A C 1
ATOM 613 O O . PRO A 1 82 ? 27.610 17.990 -10.832 1.00 81.06 82 PRO A O 1
ATOM 616 N N . HIS A 1 83 ? 28.960 18.169 -9.059 1.00 81.25 83 HIS A N 1
ATOM 617 C CA . HIS A 1 83 ? 30.216 18.256 -9.813 1.00 81.25 83 HIS A CA 1
ATOM 618 C C . HIS A 1 83 ? 31.199 17.155 -9.396 1.00 81.25 83 HIS A C 1
ATOM 620 O O . HIS A 1 83 ? 32.412 17.368 -9.379 1.00 81.25 83 HIS A O 1
ATOM 626 N N . GLY A 1 84 ? 30.666 15.988 -9.024 1.00 84.31 84 GLY A N 1
ATOM 627 C CA . GLY A 1 84 ? 31.457 14.823 -8.646 1.00 84.31 84 GLY A CA 1
ATOM 628 C C . GLY A 1 84 ? 32.492 14.419 -9.700 1.00 84.31 84 GLY A C 1
ATOM 629 O O . GLY A 1 84 ? 32.329 14.654 -10.905 1.00 84.31 84 GLY A O 1
ATOM 630 N N . ARG A 1 85 ? 33.579 13.791 -9.251 1.00 84.06 85 ARG A N 1
ATOM 631 C CA . ARG A 1 85 ? 34.665 13.330 -10.129 1.00 84.06 85 ARG A CA 1
ATOM 632 C C . ARG A 1 85 ? 34.182 12.219 -11.052 1.00 84.06 85 ARG A C 1
ATOM 634 O O . ARG A 1 85 ? 34.505 12.239 -12.236 1.00 84.06 85 ARG A O 1
ATOM 641 N N . GLU A 1 86 ? 33.371 11.295 -10.542 1.00 85.50 86 GLU A N 1
ATOM 642 C CA . GLU A 1 86 ? 32.855 10.184 -11.346 1.00 85.50 86 GLU A CA 1
ATOM 643 C C . GLU A 1 86 ? 31.766 10.642 -12.322 1.00 85.50 86 GLU A C 1
ATOM 645 O O . GLU A 1 86 ? 31.658 10.111 -13.429 1.00 85.50 86 GLU A O 1
ATOM 650 N N . LEU A 1 87 ? 31.011 11.682 -11.949 1.00 87.38 87 LEU A N 1
ATOM 651 C CA . LEU A 1 87 ? 30.006 12.329 -12.799 1.00 87.38 87 LEU A CA 1
ATOM 652 C C . LEU A 1 87 ? 30.635 13.055 -13.985 1.00 87.38 87 LEU A C 1
ATOM 654 O O . LEU A 1 87 ? 30.121 12.982 -15.101 1.00 87.38 87 LEU A O 1
ATOM 658 N N . THR A 1 88 ? 31.761 13.726 -13.749 1.00 87.38 88 THR A N 1
ATOM 659 C CA . THR A 1 88 ? 32.520 14.466 -14.768 1.00 87.38 88 THR A CA 1
ATOM 660 C C . THR A 1 88 ? 33.497 13.585 -15.555 1.00 87.38 88 THR A C 1
ATOM 662 O O . THR A 1 88 ? 34.109 14.047 -16.520 1.00 87.38 88 THR A O 1
ATOM 665 N N . CYS A 1 89 ? 33.622 12.302 -15.199 1.00 86.56 89 CYS A N 1
ATOM 666 C CA . CYS A 1 89 ? 34.525 11.364 -15.851 1.00 86.56 89 CYS A CA 1
ATOM 667 C C . CYS A 1 89 ? 34.060 11.022 -17.275 1.00 86.56 89 CYS A C 1
ATOM 669 O O . CYS A 1 89 ? 33.141 10.232 -17.501 1.00 86.56 89 CYS A O 1
ATOM 671 N N . ARG A 1 90 ? 34.770 11.558 -18.270 1.00 86.12 90 ARG A N 1
ATOM 672 C CA . ARG A 1 90 ? 34.502 11.281 -19.688 1.00 86.12 90 ARG A CA 1
ATOM 673 C C . ARG A 1 90 ? 34.642 9.800 -20.053 1.00 86.12 90 ARG A C 1
ATOM 675 O O . ARG A 1 90 ? 33.861 9.286 -20.850 1.00 86.12 90 ARG A O 1
ATOM 682 N N . GLY A 1 91 ? 35.606 9.101 -19.450 1.00 86.94 91 GLY A N 1
ATOM 683 C CA . GLY A 1 91 ? 35.839 7.679 -19.717 1.00 86.94 91 GLY A CA 1
ATOM 684 C C . GLY A 1 91 ? 34.617 6.809 -19.407 1.00 86.94 91 GLY A C 1
ATOM 685 O O . GLY A 1 91 ? 34.374 5.821 -20.100 1.00 86.94 91 GLY A O 1
ATOM 686 N N . HIS A 1 92 ? 33.804 7.210 -18.424 1.00 89.69 92 HIS A N 1
ATOM 687 C CA . HIS A 1 92 ? 32.534 6.555 -18.129 1.00 89.69 92 HIS A CA 1
ATOM 688 C C . HIS A 1 92 ? 31.530 6.725 -19.262 1.00 89.69 92 HIS A C 1
ATOM 690 O O . HIS A 1 92 ? 30.958 5.740 -19.725 1.00 89.69 92 HIS A O 1
ATOM 696 N N . VAL A 1 93 ? 31.370 7.947 -19.766 1.00 91.56 93 VAL A N 1
ATOM 697 C CA . VAL A 1 93 ? 30.475 8.220 -20.895 1.00 91.56 93 VAL A CA 1
ATOM 698 C C . VAL A 1 93 ? 30.913 7.439 -22.133 1.00 91.56 93 VAL A C 1
ATOM 700 O O . VAL A 1 93 ? 30.092 6.761 -22.742 1.00 91.56 93 VAL A O 1
ATOM 703 N N . ASP A 1 94 ? 32.203 7.450 -22.470 1.00 89.56 94 ASP A N 1
ATOM 704 C CA . ASP A 1 94 ? 32.728 6.748 -23.649 1.00 89.56 94 ASP A CA 1
ATOM 705 C C . ASP A 1 94 ? 32.496 5.231 -23.570 1.00 89.56 94 ASP A C 1
ATOM 707 O O . ASP A 1 94 ? 32.077 4.593 -24.544 1.00 89.56 94 ASP A O 1
ATOM 711 N N . ARG A 1 95 ? 32.708 4.643 -22.388 1.00 90.94 95 ARG A N 1
ATOM 712 C CA . ARG A 1 95 ? 32.481 3.215 -22.158 1.00 90.94 95 ARG A CA 1
ATOM 713 C C . ARG A 1 95 ? 30.997 2.859 -22.206 1.00 90.94 95 ARG A C 1
ATOM 715 O O . ARG A 1 95 ? 30.657 1.849 -22.819 1.00 90.94 95 ARG A O 1
ATOM 722 N N . LEU A 1 96 ? 30.111 3.692 -21.663 1.00 93.69 96 LEU A N 1
ATOM 723 C CA . LEU A 1 96 ? 28.659 3.502 -21.776 1.00 93.69 96 LEU A CA 1
ATOM 724 C C . LEU A 1 96 ? 28.174 3.658 -23.220 1.00 93.69 96 LEU A C 1
ATOM 726 O O . LEU A 1 96 ? 27.391 2.841 -23.698 1.00 93.69 96 LEU A O 1
ATOM 730 N N . LEU A 1 97 ? 28.688 4.643 -23.955 1.00 92.62 97 LEU A N 1
ATOM 731 C CA . LEU A 1 97 ? 28.379 4.826 -25.373 1.00 92.62 97 LEU A CA 1
ATOM 732 C C . LEU A 1 97 ? 28.830 3.629 -26.214 1.00 92.62 97 LEU A C 1
ATOM 734 O O . LEU A 1 97 ? 28.142 3.276 -27.171 1.00 92.62 97 LEU A O 1
ATOM 738 N N . SER A 1 98 ? 29.938 2.966 -25.860 1.00 92.81 98 SER A N 1
ATOM 739 C CA . SER A 1 98 ? 30.402 1.755 -26.555 1.00 92.81 98 SER A CA 1
ATOM 740 C C . SER A 1 98 ? 29.398 0.596 -26.496 1.00 92.81 98 SER A C 1
ATOM 742 O O . SER A 1 98 ? 29.363 -0.222 -27.413 1.00 92.81 98 SER A O 1
ATOM 744 N N . LYS A 1 99 ? 28.525 0.579 -25.477 1.00 92.94 99 LYS A N 1
ATOM 745 C CA . LYS A 1 99 ? 27.429 -0.391 -25.326 1.00 92.94 99 LYS A CA 1
ATOM 746 C C . LYS A 1 99 ? 26.246 -0.118 -26.245 1.00 92.94 99 LYS A C 1
ATOM 748 O O . LYS A 1 99 ? 25.365 -0.969 -26.376 1.00 92.94 99 LYS A O 1
ATOM 753 N N . LEU A 1 100 ? 26.204 1.053 -26.880 1.00 94.25 100 LEU A N 1
ATOM 754 C CA . LEU A 1 100 ? 25.097 1.478 -27.721 1.00 94.25 100 LEU A CA 1
ATOM 755 C C . LEU A 1 100 ? 25.380 1.266 -29.222 1.00 94.25 100 LEU A C 1
ATOM 757 O O . LEU A 1 100 ? 26.469 1.571 -29.729 1.00 94.25 100 LEU A O 1
ATOM 761 N N . PRO A 1 101 ? 24.366 0.829 -29.992 1.00 94.19 101 PRO A N 1
ATOM 762 C CA . PRO A 1 101 ? 24.404 0.833 -31.449 1.00 94.19 101 PRO A CA 1
ATOM 763 C C . PRO A 1 101 ? 24.819 2.186 -32.041 1.00 94.19 101 PRO A C 1
ATOM 765 O O . PRO A 1 101 ? 24.530 3.243 -31.485 1.00 94.19 101 PRO A O 1
ATOM 768 N N . LYS A 1 102 ? 25.437 2.164 -33.230 1.00 91.50 102 LYS A N 1
ATOM 769 C CA . LYS A 1 102 ? 25.960 3.371 -33.900 1.00 91.50 102 LYS A CA 1
ATOM 770 C C . LYS A 1 102 ? 24.934 4.514 -33.994 1.00 91.50 102 LYS A C 1
ATOM 772 O O . LYS A 1 102 ? 25.256 5.634 -33.640 1.00 91.50 102 LYS A O 1
ATOM 777 N N . HIS A 1 103 ? 23.688 4.221 -34.365 1.00 91.12 103 HIS A N 1
ATOM 778 C CA . HIS A 1 103 ? 22.638 5.240 -34.506 1.00 91.12 103 HIS A CA 1
ATOM 779 C C . HIS A 1 103 ? 22.291 5.975 -33.199 1.00 91.12 103 HIS A C 1
ATOM 781 O O . HIS A 1 103 ? 21.829 7.111 -33.233 1.00 91.12 103 HIS A O 1
ATOM 787 N N . TYR A 1 104 ? 22.493 5.339 -32.044 1.00 92.75 104 TYR A N 1
ATOM 788 C CA . TYR A 1 104 ? 22.331 5.986 -30.745 1.00 92.75 104 TYR A CA 1
ATOM 789 C C . TYR A 1 104 ? 23.528 6.877 -30.428 1.00 92.75 104 TYR A C 1
ATOM 791 O O . TYR A 1 104 ? 23.336 8.006 -29.998 1.00 92.75 104 TYR A O 1
ATOM 799 N N . ARG A 1 105 ? 24.748 6.408 -30.710 1.00 91.69 105 ARG A N 1
ATOM 800 C CA . ARG A 1 105 ? 25.963 7.221 -30.559 1.00 91.69 105 ARG A CA 1
ATOM 801 C C . ARG A 1 105 ? 25.907 8.477 -31.428 1.00 91.69 105 ARG A C 1
ATOM 803 O O . ARG A 1 105 ? 26.122 9.568 -30.916 1.00 91.69 105 ARG A O 1
ATOM 810 N N . ASP A 1 106 ? 25.535 8.329 -32.697 1.00 89.75 106 ASP A N 1
ATOM 811 C CA . ASP A 1 106 ? 25.372 9.449 -33.629 1.00 89.75 106 ASP A CA 1
ATOM 812 C C . ASP A 1 106 ? 24.305 10.437 -33.110 1.00 89.75 106 ASP A C 1
ATOM 814 O O . ASP A 1 106 ? 24.528 11.645 -33.087 1.00 89.75 106 ASP A O 1
ATOM 818 N N . GLY A 1 107 ? 23.184 9.921 -32.588 1.00 91.31 107 GLY A N 1
ATOM 819 C CA . GLY A 1 107 ? 22.120 10.744 -32.006 1.00 91.31 107 GLY A CA 1
ATOM 820 C C . GLY A 1 107 ? 22.499 11.467 -30.706 1.00 91.31 107 GLY A C 1
ATOM 821 O O . GLY A 1 107 ? 21.911 12.504 -30.403 1.00 91.31 107 GLY A O 1
ATOM 822 N N . PHE A 1 108 ? 23.452 10.948 -29.928 1.00 92.50 108 PHE A N 1
ATOM 823 C CA . PHE A 1 108 ? 23.991 11.648 -28.756 1.00 92.50 108 PHE A CA 1
ATOM 824 C C . PHE A 1 108 ? 24.868 12.831 -29.176 1.00 92.50 108 PHE A C 1
ATOM 826 O O . PHE A 1 108 ? 24.736 13.926 -28.633 1.00 92.50 108 PHE A O 1
ATOM 833 N N . ILE A 1 109 ? 25.708 12.639 -30.196 1.00 89.81 109 ILE A N 1
ATOM 834 C CA . ILE A 1 109 ? 26.525 13.719 -30.761 1.00 89.81 109 ILE A CA 1
ATOM 835 C C . ILE A 1 109 ? 25.638 14.831 -31.331 1.00 89.81 109 ILE A C 1
ATOM 837 O O . ILE A 1 109 ? 25.875 16.001 -31.038 1.00 89.81 109 ILE A O 1
ATOM 841 N N . GLU A 1 110 ? 24.585 14.477 -32.070 1.00 88.62 110 GLU A N 1
ATOM 842 C CA . GLU A 1 110 ? 23.602 15.438 -32.588 1.00 88.62 110 GLU A CA 1
ATOM 843 C C . GLU A 1 110 ? 22.945 16.246 -31.455 1.00 88.62 110 GLU A C 1
ATOM 845 O O . GLU A 1 110 ? 22.824 17.467 -31.539 1.00 88.62 110 GLU A O 1
ATOM 850 N N . HIS A 1 111 ? 22.581 15.590 -30.351 1.00 90.00 111 HIS A N 1
ATOM 851 C CA . HIS A 1 111 ? 22.002 16.267 -29.191 1.00 90.00 111 HIS A CA 1
ATOM 852 C C . HIS A 1 111 ? 22.953 17.293 -28.563 1.00 90.00 111 HIS A C 1
ATOM 854 O O . HIS A 1 111 ? 22.545 18.421 -28.278 1.00 90.00 111 HIS A O 1
ATOM 860 N N . LEU A 1 112 ? 24.224 16.932 -28.383 1.00 88.81 112 LEU A N 1
ATOM 861 C CA . LEU A 1 112 ? 25.236 17.846 -27.852 1.00 88.81 112 LEU A CA 1
ATOM 862 C C . LEU A 1 112 ? 25.503 19.028 -28.797 1.00 88.81 112 LEU A C 1
ATOM 864 O O . LEU A 1 112 ? 25.679 20.155 -28.329 1.00 88.81 112 LEU A O 1
ATOM 868 N N . GLN A 1 113 ? 25.501 18.787 -30.113 1.00 85.88 113 GLN A N 1
ATOM 869 C CA . GLN A 1 113 ? 25.632 19.837 -31.128 1.00 85.88 113 GLN A CA 1
ATOM 870 C C . GLN A 1 113 ? 24.469 20.832 -31.052 1.00 85.88 113 GLN A C 1
ATOM 872 O O . GLN A 1 113 ? 24.701 22.037 -30.984 1.00 85.88 113 GLN A O 1
ATOM 877 N N . LEU A 1 114 ? 23.228 20.340 -30.984 1.00 85.81 114 LEU A N 1
ATOM 878 C CA . LEU A 1 114 ? 22.028 21.181 -30.880 1.00 85.81 114 LEU A CA 1
ATOM 879 C C . LEU A 1 114 ? 21.990 22.018 -29.593 1.00 85.81 114 LEU A C 1
ATOM 881 O O . LEU A 1 114 ? 21.429 23.111 -29.584 1.00 85.81 114 LEU A O 1
ATOM 885 N N . ARG A 1 115 ? 22.592 21.526 -28.506 1.00 83.50 115 ARG A N 1
ATOM 886 C CA . ARG A 1 115 ? 22.702 22.240 -27.224 1.00 83.50 115 ARG A CA 1
ATOM 887 C C . ARG A 1 115 ? 23.892 23.206 -27.153 1.00 83.50 115 ARG A C 1
ATOM 889 O O . ARG A 1 115 ? 24.068 23.848 -26.122 1.00 83.50 115 ARG A O 1
ATOM 896 N N . GLY A 1 116 ? 24.722 23.296 -28.197 1.00 79.56 116 GLY A N 1
ATOM 897 C CA . GLY A 1 116 ? 25.938 24.119 -28.191 1.00 79.56 116 GLY A CA 1
ATOM 898 C C . GLY A 1 116 ? 26.991 23.645 -27.181 1.00 79.56 116 GLY A C 1
ATOM 899 O O . GLY A 1 116 ? 27.811 24.436 -26.725 1.00 79.56 116 GLY A O 1
ATOM 900 N N . ARG A 1 117 ? 26.951 22.363 -26.795 1.00 76.75 117 ARG A N 1
ATOM 901 C CA . ARG A 1 117 ? 27.856 21.745 -25.803 1.00 76.75 117 ARG A CA 1
ATOM 902 C C . ARG A 1 117 ? 29.080 21.086 -26.441 1.00 76.75 117 ARG A C 1
ATOM 904 O O . ARG A 1 117 ? 29.948 20.584 -25.733 1.00 76.75 117 ARG A O 1
ATOM 911 N N . LEU A 1 118 ? 29.133 21.065 -27.770 1.00 73.62 118 LEU A N 1
ATOM 912 C CA . LEU A 1 118 ? 30.190 20.439 -28.551 1.00 73.62 118 LEU A CA 1
ATOM 913 C C . LEU A 1 118 ? 31.066 21.540 -29.166 1.00 73.62 118 LEU A C 1
ATOM 915 O O . LEU A 1 118 ? 30.607 22.275 -30.038 1.00 73.62 118 LEU A O 1
ATOM 919 N N . SER A 1 119 ? 32.312 21.646 -28.702 1.00 64.81 119 SER A N 1
ATOM 920 C CA . SER A 1 119 ? 33.314 22.583 -29.223 1.00 64.81 119 SER A CA 1
ATOM 921 C C . SER A 1 119 ? 34.411 21.786 -29.916 1.00 64.81 119 SER A C 1
ATOM 923 O O . SER A 1 119 ? 35.014 20.911 -29.306 1.00 64.81 119 SER A O 1
ATOM 925 N N . THR A 1 120 ? 34.692 22.079 -31.185 1.00 61.31 120 THR A N 1
ATOM 926 C CA . THR A 1 120 ? 35.738 21.385 -31.960 1.00 61.31 120 THR A CA 1
ATOM 927 C C . THR A 1 120 ? 37.158 21.692 -31.480 1.00 61.31 120 THR A C 1
ATOM 929 O O . THR A 1 120 ? 38.069 20.917 -31.759 1.00 61.31 120 THR A O 1
ATOM 932 N N . ASP A 1 121 ? 37.331 22.786 -30.732 1.00 61.88 121 ASP A N 1
ATOM 933 C CA . ASP A 1 121 ? 38.638 23.344 -30.366 1.00 61.88 121 ASP A CA 1
ATOM 934 C C . ASP A 1 121 ? 39.108 22.949 -28.950 1.00 61.88 121 ASP A C 1
ATOM 936 O O . ASP A 1 121 ? 40.239 23.242 -28.564 1.00 61.88 121 ASP A O 1
ATOM 940 N N . SER A 1 122 ? 38.277 22.255 -28.164 1.00 55.84 122 SER A N 1
ATOM 941 C CA . SER A 1 122 ? 38.627 21.731 -26.836 1.00 55.84 122 SER A CA 1
ATOM 942 C C . SER A 1 122 ? 38.187 20.270 -26.691 1.00 55.84 122 SER A C 1
ATOM 944 O O . SER A 1 122 ? 37.300 19.802 -27.399 1.00 55.84 122 SER A O 1
ATOM 946 N N . LEU A 1 123 ? 38.832 19.502 -25.800 1.00 58.09 123 LEU A N 1
ATOM 947 C CA . LEU A 1 123 ? 38.422 18.125 -25.498 1.00 58.09 123 LEU A CA 1
ATOM 948 C C . LEU A 1 123 ? 36.956 18.125 -25.028 1.00 58.09 123 LEU A C 1
ATOM 950 O O . LEU A 1 123 ? 36.691 18.458 -23.879 1.00 58.09 123 LEU A O 1
ATOM 954 N N . ASN A 1 124 ? 36.038 17.774 -25.939 1.00 62.00 124 ASN A N 1
ATOM 955 C CA . ASN A 1 124 ? 34.582 17.712 -25.765 1.00 62.00 124 ASN A CA 1
ATOM 956 C C . ASN A 1 124 ? 34.141 17.468 -24.303 1.00 62.00 124 ASN A C 1
ATOM 958 O O . ASN A 1 124 ? 34.317 16.349 -23.807 1.00 62.00 124 ASN A O 1
ATOM 962 N N . PRO A 1 125 ? 33.556 18.470 -23.617 1.00 71.00 125 PRO A N 1
ATOM 963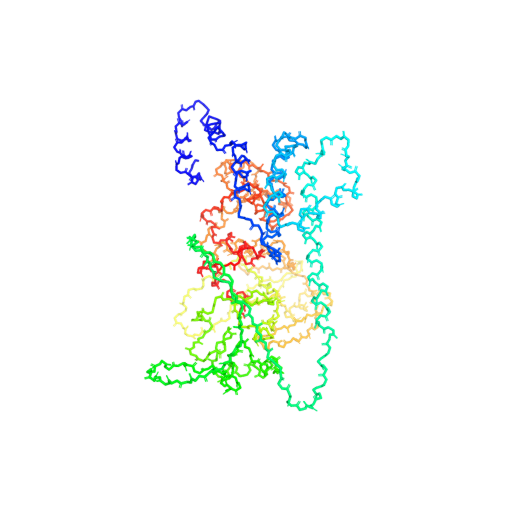 C CA . PRO A 1 125 ? 33.278 18.417 -22.184 1.00 71.00 125 PRO A CA 1
ATOM 964 C C . PRO A 1 125 ? 31.914 17.772 -21.902 1.00 71.00 125 PRO A C 1
ATOM 966 O O . PRO A 1 125 ? 31.079 18.361 -21.219 1.00 71.00 125 PRO A O 1
ATOM 969 N N . TYR A 1 126 ? 31.657 16.584 -22.454 1.00 85.62 126 TYR A N 1
ATOM 970 C CA . TYR A 1 126 ? 30.456 15.830 -22.098 1.00 85.62 126 TYR A CA 1
ATOM 971 C C . TYR A 1 126 ? 30.705 14.971 -20.863 1.00 85.62 126 TYR A C 1
ATOM 973 O O . TYR A 1 126 ? 31.776 14.387 -20.679 1.00 85.62 126 TYR A O 1
ATOM 981 N N . ASN A 1 127 ? 29.688 14.887 -20.021 1.00 90.44 127 ASN A N 1
ATOM 982 C CA . ASN A 1 127 ? 29.717 14.162 -18.760 1.00 90.44 127 ASN A CA 1
ATOM 983 C C . ASN A 1 127 ? 28.478 13.258 -18.626 1.00 90.44 127 ASN A C 1
ATOM 985 O O . ASN A 1 127 ? 27.638 13.180 -19.530 1.00 90.44 127 ASN A O 1
ATOM 989 N N . LEU A 1 128 ? 28.375 12.529 -17.513 1.00 91.62 128 LEU A N 1
ATOM 990 C CA . LEU A 1 128 ? 27.265 11.601 -17.301 1.00 91.62 128 LEU A CA 1
ATOM 991 C C . LEU A 1 128 ? 25.903 12.305 -17.224 1.00 91.62 128 LEU A C 1
ATOM 993 O O . LEU A 1 128 ? 24.906 11.703 -17.617 1.00 91.62 128 LEU A O 1
ATOM 997 N N . HIS A 1 129 ? 25.839 13.571 -16.796 1.00 92.19 129 HIS A N 1
ATOM 998 C CA . HIS A 1 129 ? 24.582 14.322 -16.815 1.00 92.19 129 HIS A CA 1
ATOM 999 C C . HIS A 1 129 ? 24.097 14.573 -18.240 1.00 92.19 129 HIS A C 1
ATOM 1001 O O . HIS A 1 129 ? 22.917 14.358 -18.510 1.00 92.19 129 HIS A O 1
ATOM 1007 N N . ASP A 1 130 ? 24.993 14.952 -19.158 1.00 92.00 130 ASP A N 1
ATOM 1008 C CA . ASP A 1 130 ? 24.614 15.165 -20.559 1.00 92.00 130 ASP A CA 1
ATOM 1009 C C . ASP A 1 130 ? 24.132 13.848 -21.202 1.00 92.00 130 ASP A C 1
ATOM 1011 O O . ASP A 1 130 ? 23.148 13.828 -21.946 1.00 92.00 130 ASP A O 1
ATOM 1015 N N . LEU A 1 131 ? 24.788 12.722 -20.879 1.00 93.62 131 LEU A N 1
ATOM 1016 C CA . LEU A 1 131 ? 24.371 11.398 -21.352 1.00 93.62 131 LEU A CA 1
ATOM 1017 C C . LEU A 1 131 ? 22.983 11.014 -20.818 1.00 93.62 131 LEU A C 1
ATOM 1019 O O . LEU A 1 131 ? 22.131 10.574 -21.592 1.00 93.62 131 LEU A O 1
ATOM 1023 N N . THR A 1 132 ? 22.744 11.184 -19.517 1.00 94.94 132 THR A N 1
ATOM 1024 C CA . THR A 1 132 ? 21.457 10.873 -18.879 1.00 94.94 132 THR A CA 1
ATOM 1025 C C . THR A 1 132 ? 20.330 11.750 -19.407 1.00 94.94 132 THR A C 1
ATOM 1027 O O . THR A 1 132 ? 19.246 11.237 -19.692 1.00 94.94 132 THR A O 1
ATOM 1030 N N . GLU A 1 133 ? 20.565 13.052 -19.584 1.00 93.69 133 GLU A N 1
ATOM 1031 C CA . GLU A 1 133 ? 19.573 13.962 -20.162 1.00 93.69 133 GLU A CA 1
ATOM 1032 C C . GLU A 1 133 ? 19.148 13.490 -21.558 1.00 93.69 133 GLU A C 1
ATOM 1034 O O . GLU A 1 133 ? 17.956 13.334 -21.841 1.00 93.69 133 GLU A O 1
ATOM 1039 N N . TRP A 1 134 ? 20.118 13.169 -22.414 1.00 95.38 134 TRP A N 1
ATOM 1040 C CA . TRP A 1 134 ? 19.838 12.667 -23.752 1.00 95.38 134 TRP A CA 1
ATOM 1041 C C . TRP A 1 134 ? 19.112 11.314 -23.749 1.00 95.38 134 TRP A C 1
ATOM 1043 O O . TRP A 1 134 ? 18.140 11.131 -24.492 1.00 95.38 134 TRP A O 1
ATOM 1053 N N . LEU A 1 135 ? 19.548 10.367 -22.910 1.00 96.00 135 LEU A N 1
ATOM 1054 C CA . LEU A 1 135 ? 18.925 9.045 -22.790 1.00 96.00 135 LEU A CA 1
ATOM 1055 C C . LEU A 1 135 ? 17.445 9.160 -22.403 1.00 96.00 135 LEU A C 1
ATOM 1057 O O . LEU A 1 135 ? 16.611 8.477 -23.005 1.00 96.00 135 LEU A O 1
ATOM 1061 N N . LYS A 1 136 ? 17.102 10.061 -21.470 1.00 94.06 136 LYS A N 1
ATOM 1062 C CA . LYS A 1 136 ? 15.712 10.347 -21.071 1.00 94.06 136 LYS A CA 1
ATOM 1063 C C . LYS A 1 136 ? 14.878 10.855 -22.241 1.00 94.06 136 LYS A C 1
ATOM 1065 O O . LYS A 1 136 ? 13.840 10.267 -22.547 1.00 94.06 136 LYS A O 1
ATOM 1070 N N . VAL A 1 137 ? 15.364 11.882 -22.941 1.00 93.25 137 VAL A N 1
ATOM 1071 C CA . VAL A 1 137 ? 14.677 12.461 -24.110 1.00 93.25 137 VAL A CA 1
ATOM 1072 C C . VAL A 1 137 ? 14.458 11.399 -25.191 1.00 93.25 137 VAL A C 1
ATOM 1074 O O . VAL A 1 137 ? 13.369 11.283 -25.759 1.00 93.25 137 VAL A O 1
ATOM 1077 N N . LYS A 1 138 ? 15.470 10.568 -25.464 1.00 92.69 138 LYS A N 1
ATOM 1078 C CA . LYS A 1 138 ? 15.376 9.521 -26.488 1.00 92.69 138 LYS A CA 1
ATOM 1079 C C . LYS A 1 138 ? 14.418 8.397 -26.086 1.00 92.69 138 LYS A C 1
ATOM 1081 O O . LYS A 1 138 ? 13.638 7.946 -26.929 1.00 92.69 138 LYS A O 1
ATOM 1086 N N . ALA A 1 139 ? 14.452 7.953 -24.830 1.00 91.62 139 ALA A N 1
ATOM 1087 C CA . ALA A 1 139 ? 13.551 6.926 -24.308 1.00 91.62 139 ALA A CA 1
ATOM 1088 C C . ALA A 1 139 ? 12.088 7.399 -24.331 1.00 91.62 139 ALA A C 1
ATOM 1090 O O . ALA A 1 139 ? 11.192 6.646 -24.730 1.00 91.62 139 ALA A O 1
ATOM 1091 N N . GLU A 1 140 ? 11.842 8.665 -23.991 1.00 89.44 140 GLU A N 1
ATOM 1092 C CA . GLU A 1 140 ? 10.519 9.276 -24.090 1.00 89.44 140 GLU A CA 1
ATOM 1093 C C . GLU A 1 140 ? 10.031 9.360 -25.541 1.00 89.44 140 GLU A C 1
ATOM 1095 O O . GLU A 1 140 ? 8.913 8.925 -25.837 1.00 89.44 140 GLU A O 1
ATOM 1100 N N . ALA A 1 141 ? 10.879 9.820 -26.464 1.00 87.31 141 ALA A N 1
ATOM 1101 C CA . ALA A 1 141 ? 10.551 9.871 -27.887 1.00 87.31 141 ALA A CA 1
ATOM 1102 C C . ALA A 1 141 ? 10.198 8.482 -28.449 1.00 87.31 141 ALA A C 1
ATOM 1104 O O . ALA A 1 141 ? 9.246 8.350 -29.220 1.00 87.31 141 ALA A O 1
ATOM 1105 N N . GLN A 1 142 ? 10.899 7.421 -28.030 1.00 88.06 142 GLN A N 1
ATOM 1106 C CA . GLN A 1 142 ? 10.557 6.046 -28.415 1.00 88.06 142 GLN A CA 1
ATOM 1107 C C . GLN A 1 142 ? 9.196 5.605 -27.881 1.00 88.06 142 GLN A C 1
ATOM 1109 O O . GLN A 1 142 ? 8.430 4.960 -28.603 1.00 88.06 142 GLN A O 1
ATOM 1114 N N . ARG A 1 143 ? 8.873 5.963 -26.635 1.00 84.81 143 ARG A N 1
ATOM 1115 C CA . ARG A 1 143 ? 7.576 5.654 -26.023 1.00 84.81 143 ARG A CA 1
ATOM 1116 C C . ARG A 1 143 ? 6.439 6.376 -26.747 1.00 84.81 143 ARG A C 1
ATOM 1118 O O . ARG A 1 143 ? 5.424 5.753 -27.051 1.00 84.81 143 ARG A O 1
ATOM 1125 N N . LEU A 1 144 ? 6.613 7.661 -27.053 1.00 85.50 144 LEU A N 1
ATOM 1126 C CA . LEU A 1 144 ? 5.631 8.468 -27.784 1.00 85.50 144 LEU A CA 1
ATOM 1127 C C . LEU A 1 144 ? 5.456 7.982 -29.226 1.00 85.50 144 LEU A C 1
ATOM 1129 O O . LEU A 1 144 ? 4.327 7.775 -29.660 1.00 85.50 144 LEU A O 1
ATOM 1133 N N . SER A 1 145 ? 6.554 7.707 -29.931 1.00 84.62 145 SER A N 1
ATOM 1134 C CA . SER A 1 145 ? 6.530 7.144 -31.287 1.00 84.62 145 SER A CA 1
ATOM 1135 C C . SER A 1 145 ? 5.808 5.793 -31.327 1.00 84.62 145 SER A C 1
ATOM 1137 O O . SER A 1 145 ? 4.940 5.580 -32.173 1.00 84.62 145 SER A O 1
ATOM 1139 N N . SER A 1 146 ? 6.070 4.916 -30.351 1.00 81.38 146 SER A N 1
ATOM 1140 C CA . SER A 1 146 ? 5.378 3.625 -30.233 1.00 81.38 146 SER A CA 1
ATOM 1141 C C . SER A 1 146 ? 3.870 3.797 -30.032 1.00 81.38 146 SER A C 1
ATOM 1143 O O . SER A 1 146 ? 3.089 3.096 -30.672 1.00 81.38 146 SER A O 1
ATOM 1145 N N . LYS A 1 147 ? 3.447 4.759 -29.198 1.00 80.44 147 LYS A N 1
ATOM 1146 C CA . LYS A 1 147 ? 2.026 5.098 -29.014 1.00 80.44 147 LYS A CA 1
ATOM 1147 C C . LYS A 1 147 ? 1.405 5.652 -30.302 1.00 80.44 147 LYS A C 1
ATOM 1149 O O . LYS A 1 147 ? 0.340 5.201 -30.708 1.00 80.44 147 LYS A O 1
ATOM 1154 N N . MET A 1 148 ? 2.076 6.578 -30.986 1.00 77.19 148 MET A N 1
ATOM 1155 C CA . MET A 1 148 ? 1.588 7.169 -32.241 1.00 77.19 148 MET A CA 1
ATOM 1156 C C . MET A 1 148 ? 1.450 6.136 -33.370 1.00 77.19 148 MET A C 1
ATOM 1158 O O . MET A 1 148 ? 0.455 6.141 -34.094 1.00 77.19 148 MET A O 1
ATOM 1162 N N . ALA A 1 149 ? 2.402 5.207 -33.493 1.00 75.00 149 ALA A N 1
ATOM 1163 C CA . ALA A 1 149 ? 2.325 4.109 -34.456 1.00 75.00 149 ALA A CA 1
ATOM 1164 C C . ALA A 1 149 ? 1.160 3.149 -34.153 1.00 75.00 149 ALA A C 1
ATOM 1166 O O . ALA A 1 149 ? 0.529 2.635 -35.077 1.00 75.00 149 ALA A O 1
ATOM 1167 N N . GLN A 1 150 ? 0.836 2.937 -32.872 1.00 70.12 150 GLN A N 1
ATOM 1168 C CA . GLN A 1 150 ? -0.338 2.160 -32.471 1.00 70.12 150 GLN A CA 1
ATOM 1169 C C . GLN A 1 150 ? -1.641 2.852 -32.893 1.00 70.12 150 GLN A C 1
ATOM 1171 O O . GLN A 1 150 ? -2.494 2.183 -33.463 1.00 70.12 150 GLN A O 1
ATOM 1176 N N . HIS A 1 151 ? -1.765 4.175 -32.726 1.00 62.53 151 HIS A N 1
ATOM 1177 C CA . HIS A 1 151 ? -2.943 4.932 -33.179 1.00 62.53 151 HIS A CA 1
ATOM 1178 C C . HIS A 1 151 ? -3.173 4.836 -34.699 1.00 62.53 151 HIS A C 1
ATOM 1180 O O . HIS A 1 151 ? -4.296 4.589 -35.134 1.00 62.53 151 HIS A O 1
ATOM 1186 N N . TYR A 1 152 ? -2.111 4.916 -35.509 1.00 51.72 152 TYR A N 1
ATOM 1187 C CA . TYR A 1 152 ? -2.205 4.754 -36.970 1.00 51.72 152 TYR A CA 1
ATOM 1188 C C . TYR A 1 152 ? -2.608 3.338 -37.416 1.00 51.72 152 TYR A C 1
ATOM 1190 O O . TYR A 1 152 ? -3.188 3.163 -38.491 1.00 51.72 152 TYR A O 1
ATOM 1198 N N . HIS A 1 153 ? -2.298 2.310 -36.621 1.00 56.06 153 HIS A N 1
ATOM 1199 C CA . HIS A 1 153 ? -2.727 0.938 -36.902 1.00 56.06 153 HIS A CA 1
ATOM 1200 C C . HIS A 1 153 ? -4.194 0.679 -36.539 1.00 56.06 153 HIS A C 1
ATOM 1202 O O . HIS A 1 153 ? -4.793 -0.221 -37.127 1.00 56.06 153 HIS A O 1
ATOM 1208 N N . THR A 1 154 ? -4.786 1.482 -35.653 1.00 53.03 154 THR A N 1
ATOM 1209 C CA . THR A 1 154 ? -6.211 1.407 -35.294 1.00 53.03 154 THR A CA 1
ATOM 1210 C C . THR A 1 154 ? -7.115 2.132 -36.303 1.00 53.03 154 THR A C 1
ATOM 1212 O O . THR A 1 154 ? -8.264 1.740 -36.471 1.00 53.03 154 THR A O 1
ATOM 1215 N N . GLU A 1 155 ? -6.608 3.146 -37.017 1.00 46.25 155 GLU A N 1
ATOM 1216 C CA . GLU A 1 155 ? -7.395 3.943 -37.982 1.00 46.25 155 GLU A CA 1
ATOM 1217 C C . GLU A 1 155 ? -7.444 3.372 -39.413 1.00 46.25 155 GLU A C 1
ATOM 1219 O O . GLU A 1 155 ? -8.296 3.764 -40.214 1.00 46.25 155 GLU A O 1
ATOM 1224 N N . LYS A 1 156 ? -6.582 2.410 -39.770 1.00 38.53 156 LYS A N 1
ATOM 1225 C CA . LYS A 1 156 ? -6.692 1.721 -41.067 1.00 38.53 156 LYS A CA 1
ATOM 1226 C C . LYS A 1 156 ? -7.807 0.673 -41.031 1.00 38.53 156 LYS A C 1
ATOM 1228 O O . LYS A 1 156 ? -7.584 -0.468 -40.631 1.00 38.53 156 LYS A O 1
ATOM 1233 N N . ALA A 1 157 ? -8.986 1.046 -41.529 1.00 44.44 157 ALA A N 1
ATOM 1234 C CA . ALA A 1 157 ? -10.055 0.108 -41.869 1.00 44.44 157 ALA A CA 1
ATOM 1235 C C . ALA A 1 157 ? -9.532 -1.017 -42.796 1.00 44.44 157 ALA A C 1
ATOM 1237 O O . ALA A 1 157 ? -8.723 -0.746 -43.693 1.00 44.44 157 ALA A O 1
ATOM 1238 N N . PRO A 1 158 ? -9.979 -2.277 -42.629 1.00 42.94 158 PRO A N 1
ATOM 1239 C CA . PRO A 1 158 ? -9.595 -3.350 -43.533 1.00 42.94 158 PRO A CA 1
ATOM 1240 C C . PRO A 1 158 ? -10.182 -3.061 -44.921 1.00 42.94 158 PRO A C 1
ATOM 1242 O O . PRO A 1 158 ? -11.396 -2.985 -45.096 1.00 42.94 158 PRO A O 1
ATOM 1245 N N . ALA A 1 159 ? -9.314 -2.875 -45.917 1.00 44.59 159 ALA A N 1
ATOM 1246 C CA . ALA A 1 159 ? -9.745 -2.693 -47.298 1.00 44.59 159 ALA A CA 1
ATOM 1247 C C . ALA A 1 159 ? -10.554 -3.923 -47.769 1.00 44.59 159 ALA A C 1
ATOM 1249 O O . ALA A 1 159 ? -10.162 -5.058 -47.469 1.00 44.59 159 ALA A O 1
ATOM 1250 N N . PRO A 1 160 ? -11.653 -3.737 -48.526 1.00 42.66 160 PRO A N 1
ATOM 1251 C CA . PRO A 1 160 ? -12.443 -4.850 -49.030 1.00 42.66 160 PRO A CA 1
ATOM 1252 C C . PRO A 1 160 ? -11.586 -5.697 -49.974 1.00 42.66 160 PRO A C 1
ATOM 1254 O O . PRO A 1 160 ? -10.946 -5.184 -50.898 1.00 42.66 160 PRO A O 1
ATOM 1257 N N . ARG A 1 161 ? -11.567 -7.012 -49.726 1.00 41.38 161 ARG A N 1
ATOM 1258 C CA . ARG A 1 161 ? -10.904 -8.006 -50.575 1.00 41.38 161 ARG A CA 1
ATOM 1259 C C . ARG A 1 161 ? -11.460 -7.907 -51.997 1.00 41.38 161 ARG A C 1
ATOM 1261 O O . ARG A 1 161 ? -12.539 -8.411 -52.284 1.00 41.38 161 ARG A O 1
ATOM 1268 N N . ARG A 1 162 ? -10.701 -7.288 -52.902 1.00 41.31 162 ARG A N 1
ATOM 1269 C CA . ARG A 1 162 ? -10.840 -7.533 -54.338 1.00 41.31 162 ARG A CA 1
ATOM 1270 C C . ARG A 1 162 ? -10.251 -8.907 -54.623 1.00 41.31 162 ARG A C 1
ATOM 1272 O O . ARG A 1 162 ? -9.034 -9.075 -54.611 1.00 41.31 162 ARG A O 1
ATOM 1279 N N . GLU A 1 163 ? -11.116 -9.879 -54.873 1.00 45.00 163 GLU A N 1
ATOM 1280 C CA . GLU A 1 163 ? -10.739 -11.104 -55.569 1.00 45.00 163 GLU A CA 1
ATOM 1281 C C . GLU A 1 163 ? -10.172 -10.731 -56.939 1.00 45.00 163 GLU A C 1
ATOM 1283 O O . GLU A 1 163 ? -10.862 -10.101 -57.736 1.00 45.00 163 GLU A O 1
ATOM 1288 N N . ARG A 1 164 ? -8.911 -11.082 -57.199 1.00 35.34 164 ARG A N 1
ATOM 1289 C CA . ARG A 1 164 ? -8.311 -11.211 -58.536 1.00 35.34 164 ARG A CA 1
ATOM 1290 C C . ARG A 1 164 ? -7.061 -12.108 -58.441 1.00 35.34 164 ARG A C 1
ATOM 1292 O O . ARG A 1 164 ? -6.516 -12.265 -57.350 1.00 35.34 164 ARG A O 1
ATOM 1299 N N . PRO A 1 165 ? -6.676 -12.777 -59.540 1.00 35.53 165 PRO A N 1
ATOM 1300 C CA . PRO A 1 165 ? -6.318 -14.192 -59.531 1.00 35.53 165 PRO A CA 1
ATOM 1301 C C . PRO A 1 165 ? -4.852 -14.445 -59.191 1.00 35.53 165 PRO A C 1
ATOM 1303 O O . PRO A 1 165 ? -3.997 -13.573 -59.328 1.00 35.53 165 PRO A O 1
ATOM 1306 N N . ALA A 1 166 ? -4.577 -15.681 -58.780 1.00 40.88 166 ALA A N 1
ATOM 1307 C CA . ALA A 1 166 ? -3.257 -16.176 -58.433 1.00 40.88 166 ALA A CA 1
ATOM 1308 C C . ALA A 1 166 ? -2.244 -16.007 -59.580 1.00 40.88 166 ALA A C 1
ATOM 1310 O O . ALA A 1 166 ? -2.347 -16.658 -60.616 1.00 40.88 166 ALA A O 1
ATOM 1311 N N . THR A 1 167 ? -1.204 -15.206 -59.344 1.00 38.72 167 THR A N 1
ATOM 1312 C CA . THR A 1 167 ? 0.067 -15.305 -60.072 1.00 38.72 167 THR A CA 1
ATOM 1313 C C . THR A 1 167 ? 1.220 -15.260 -59.076 1.00 38.72 167 THR A C 1
ATOM 1315 O O . THR A 1 167 ? 1.358 -14.312 -58.303 1.00 38.72 167 THR A O 1
ATOM 1318 N N . LEU A 1 168 ? 2.010 -16.333 -59.087 1.00 45.06 168 LEU A N 1
ATOM 1319 C CA . LEU A 1 168 ? 3.121 -16.641 -58.190 1.00 45.06 168 LEU A CA 1
ATOM 1320 C C . LEU A 1 168 ? 4.244 -15.591 -58.231 1.00 45.06 168 LEU A C 1
ATOM 1322 O O . LEU A 1 168 ? 4.719 -15.248 -59.312 1.00 45.06 168 LEU A O 1
ATOM 1326 N N . LYS A 1 169 ? 4.765 -15.194 -57.060 1.00 32.69 169 LYS A N 1
ATOM 1327 C CA . LYS A 1 169 ? 6.164 -14.748 -56.906 1.00 32.69 169 LYS A CA 1
ATOM 1328 C C . LYS A 1 169 ? 6.781 -15.285 -55.598 1.00 32.69 169 LYS A C 1
ATOM 1330 O O . LYS A 1 169 ? 6.081 -15.289 -54.585 1.00 32.69 169 LYS A O 1
ATOM 1335 N N . PRO A 1 170 ? 8.056 -15.731 -55.585 1.00 33.69 170 PRO A N 1
ATOM 1336 C CA . PRO A 1 170 ? 8.663 -16.432 -54.448 1.00 33.69 170 PRO A CA 1
ATOM 1337 C C . PRO A 1 170 ? 9.364 -15.477 -53.465 1.00 33.69 170 PRO A C 1
ATOM 1339 O O . PRO A 1 170 ? 9.987 -14.501 -53.878 1.00 33.69 170 PRO A O 1
ATOM 1342 N N . GLN A 1 171 ? 9.313 -15.795 -52.167 1.00 35.28 171 GLN A N 1
ATOM 1343 C CA . GLN A 1 171 ? 10.119 -15.165 -51.113 1.00 35.28 171 GLN A CA 1
ATOM 1344 C C . GLN A 1 171 ? 11.302 -16.061 -50.725 1.00 35.28 171 GLN A C 1
ATOM 1346 O O . GLN A 1 171 ? 11.107 -17.213 -50.345 1.00 35.28 171 GLN A O 1
ATOM 1351 N N . THR A 1 172 ? 12.513 -15.507 -50.717 1.00 31.00 172 THR A N 1
ATOM 1352 C CA . THR A 1 172 ? 13.698 -16.093 -50.071 1.00 31.00 172 THR A CA 1
ATOM 1353 C C . THR A 1 172 ? 14.058 -15.295 -48.817 1.00 31.00 172 THR A C 1
ATOM 1355 O O . THR A 1 172 ? 14.152 -14.070 -48.867 1.00 31.00 172 THR A O 1
ATOM 1358 N N . ARG A 1 173 ? 14.284 -15.986 -47.692 1.00 32.50 173 ARG A N 1
ATOM 1359 C CA . ARG A 1 173 ? 14.890 -15.444 -46.459 1.00 32.50 173 ARG A CA 1
ATOM 1360 C C . ARG A 1 173 ? 16.362 -15.883 -46.388 1.00 32.50 173 ARG A C 1
ATOM 1362 O O . ARG A 1 173 ? 16.610 -17.046 -46.702 1.00 32.50 173 ARG A O 1
ATOM 1369 N N . PRO A 1 174 ? 17.318 -15.050 -45.936 1.00 31.11 174 PRO A N 1
ATOM 1370 C CA . PRO A 1 174 ? 18.674 -15.513 -45.665 1.00 31.11 174 PRO A CA 1
ATOM 1371 C C . PRO A 1 174 ? 18.807 -16.051 -44.230 1.00 31.11 174 PRO A C 1
ATOM 1373 O O . PRO A 1 174 ? 18.209 -15.521 -43.292 1.00 31.11 174 PRO A O 1
ATOM 1376 N N . ILE A 1 175 ? 19.613 -17.103 -44.078 1.00 29.19 175 ILE A N 1
ATOM 1377 C CA . ILE A 1 175 ? 20.100 -17.663 -42.810 1.00 29.19 175 ILE A CA 1
ATOM 1378 C C . ILE A 1 175 ? 21.603 -17.371 -42.737 1.00 29.19 175 ILE A C 1
ATOM 1380 O O . ILE A 1 175 ? 22.306 -17.534 -43.733 1.00 29.19 175 ILE A O 1
ATOM 1384 N N . SER A 1 176 ? 22.098 -16.979 -41.566 1.00 29.83 176 SER A N 1
ATOM 1385 C CA . SER A 1 176 ? 23.525 -16.924 -41.240 1.00 29.83 176 SER A CA 1
ATOM 1386 C C . SER A 1 176 ? 23.950 -18.178 -40.467 1.00 29.83 176 SER A C 1
ATOM 1388 O O . SER A 1 176 ? 23.300 -18.562 -39.496 1.00 29.83 176 SER A O 1
ATOM 1390 N N . VAL A 1 177 ? 25.066 -18.795 -40.872 1.00 29.88 177 VAL A N 1
ATOM 1391 C CA . VAL A 1 177 ? 25.827 -19.763 -40.061 1.00 29.88 177 VAL A CA 1
ATOM 1392 C C . VAL A 1 177 ? 27.319 -19.415 -40.133 1.00 29.88 177 VAL A C 1
ATOM 1394 O O . VAL A 1 177 ? 27.814 -18.934 -41.148 1.00 29.88 177 VAL A O 1
ATOM 1397 N N . TYR A 1 178 ? 27.975 -19.625 -38.993 1.00 29.81 178 TYR A N 1
ATOM 1398 C CA . TYR A 1 178 ? 29.345 -19.305 -38.598 1.00 29.81 178 TYR A CA 1
ATOM 1399 C C . TYR A 1 178 ? 30.450 -19.918 -39.469 1.00 29.81 178 TYR A C 1
ATOM 1401 O O . TYR A 1 178 ? 30.269 -20.975 -40.071 1.00 29.81 178 TYR A O 1
ATOM 1409 N N . HIS A 1 179 ? 31.634 -19.294 -39.440 1.00 26.50 179 HIS A N 1
ATOM 1410 C CA . HIS A 1 179 ? 32.845 -19.827 -40.060 1.00 26.50 179 HIS A CA 1
ATOM 1411 C C . HIS A 1 179 ? 33.920 -20.171 -39.020 1.00 26.50 179 HIS A C 1
ATOM 1413 O O . HIS A 1 179 ? 34.217 -19.366 -38.139 1.00 26.50 179 HIS A O 1
ATOM 1419 N N . GLY A 1 180 ? 34.509 -21.361 -39.168 1.00 25.11 180 GLY A N 1
ATOM 1420 C CA . GLY A 1 180 ? 35.765 -21.774 -38.552 1.00 25.11 180 GLY A CA 1
ATOM 1421 C C . GLY A 1 180 ? 36.830 -22.015 -39.630 1.00 25.11 180 GLY A C 1
ATOM 1422 O O . GLY A 1 180 ? 36.587 -22.756 -40.575 1.00 25.11 180 GLY A O 1
ATOM 1423 N N . SER A 1 181 ? 37.977 -21.353 -39.435 1.00 29.05 181 SER A N 1
ATOM 1424 C CA . SER A 1 181 ? 39.349 -21.621 -39.918 1.00 29.05 181 SER A CA 1
ATOM 1425 C C . SER A 1 181 ? 39.657 -21.836 -41.420 1.00 29.05 181 SER A C 1
ATOM 1427 O O . SER A 1 181 ? 39.513 -22.925 -41.957 1.00 29.05 181 SER A O 1
ATOM 1429 N N . ASN A 1 182 ? 40.249 -20.784 -42.006 1.00 29.41 182 ASN A N 1
ATOM 1430 C CA . ASN A 1 182 ? 41.451 -20.711 -42.865 1.00 29.41 182 ASN A CA 1
ATOM 1431 C C . ASN A 1 182 ? 41.694 -21.674 -44.061 1.00 29.41 182 ASN A C 1
ATOM 1433 O O . ASN A 1 182 ? 42.383 -22.675 -43.912 1.00 29.41 182 ASN A O 1
ATOM 1437 N N . GLN A 1 183 ? 41.333 -21.149 -45.253 1.00 34.31 183 GLN A N 1
ATOM 1438 C CA . GLN A 1 183 ? 42.069 -21.057 -46.551 1.00 34.31 183 GLN A CA 1
ATOM 1439 C C . GLN A 1 183 ? 42.395 -22.337 -47.373 1.00 34.31 183 GLN A C 1
ATOM 1441 O O . GLN A 1 183 ? 42.557 -23.390 -46.770 1.00 34.31 183 GLN A O 1
ATOM 1446 N N . PRO A 1 184 ? 42.572 -22.281 -48.730 1.00 37.28 184 PRO A N 1
ATOM 1447 C CA . PRO A 1 184 ? 42.712 -21.114 -49.634 1.00 37.28 184 PRO A CA 1
ATOM 1448 C C . PRO A 1 184 ? 41.892 -21.133 -50.964 1.00 37.28 184 PRO A C 1
ATOM 1450 O O . PRO A 1 184 ? 41.591 -22.175 -51.526 1.00 37.28 184 PRO A O 1
ATOM 1453 N N . GLY A 1 185 ? 41.665 -19.941 -51.541 1.00 32.28 185 GLY A N 1
ATOM 1454 C CA . GLY A 1 185 ? 41.842 -19.677 -52.986 1.00 32.28 185 GLY A CA 1
ATOM 1455 C C . GLY A 1 185 ? 40.757 -20.034 -54.032 1.00 32.28 185 GLY A C 1
ATOM 1456 O O . GLY A 1 185 ? 40.675 -21.163 -54.487 1.00 32.28 185 GLY A O 1
ATOM 1457 N N . LYS A 1 186 ? 40.145 -18.965 -54.583 1.00 27.91 186 LYS A N 1
ATOM 1458 C CA . LYS A 1 186 ? 39.641 -18.748 -55.972 1.00 27.91 186 LYS A CA 1
ATOM 1459 C C . LYS A 1 186 ? 38.266 -19.318 -56.417 1.00 27.91 186 LYS A C 1
ATOM 1461 O O . LYS A 1 186 ? 38.141 -20.432 -56.897 1.00 27.91 186 LYS A O 1
ATOM 1466 N N . PHE A 1 187 ? 37.285 -18.405 -56.351 1.00 29.61 187 PHE A N 1
ATOM 1467 C CA . PHE A 1 187 ? 36.045 -18.173 -57.127 1.00 29.61 187 PHE A CA 1
ATOM 1468 C C . PHE A 1 187 ? 35.659 -19.094 -58.309 1.00 29.61 187 PHE A C 1
ATOM 1470 O O . PHE A 1 187 ? 36.442 -19.242 -59.245 1.00 29.61 187 PHE A O 1
ATOM 1477 N N . LYS A 1 188 ? 34.359 -19.442 -58.407 1.00 26.00 188 LYS A N 1
ATOM 1478 C CA . LYS A 1 188 ? 33.379 -18.803 -59.330 1.00 26.00 188 LYS A CA 1
ATOM 1479 C C . LYS A 1 188 ? 31.937 -19.318 -59.127 1.00 26.00 188 LYS A C 1
ATOM 1481 O O . LYS A 1 188 ? 31.723 -20.449 -58.716 1.00 26.00 188 LYS A O 1
ATOM 1486 N N . GLU A 1 189 ? 30.993 -18.412 -59.386 1.00 27.70 189 GLU A N 1
ATOM 1487 C CA . GLU A 1 189 ? 29.523 -18.507 -59.329 1.00 27.70 189 GLU A CA 1
ATOM 1488 C C . GLU A 1 189 ? 28.888 -19.690 -60.074 1.00 27.70 189 GLU A C 1
ATOM 1490 O O . GLU A 1 189 ? 29.460 -20.172 -61.048 1.00 27.70 189 GLU A O 1
ATOM 1495 N N . VAL A 1 190 ? 27.656 -20.050 -59.663 1.00 25.16 190 VAL A N 1
ATOM 1496 C CA . VAL A 1 190 ? 26.416 -20.130 -60.485 1.00 25.16 190 VAL A CA 1
ATOM 1497 C C . VAL A 1 190 ? 25.297 -20.856 -59.687 1.00 25.16 190 VAL A C 1
ATOM 1499 O O . VAL A 1 190 ? 25.529 -21.867 -59.033 1.00 25.16 190 VAL A O 1
ATOM 1502 N N . GLN A 1 191 ? 24.073 -20.312 -59.717 1.00 25.67 191 GLN A N 1
ATOM 1503 C CA . GLN A 1 191 ? 22.787 -20.938 -59.315 1.00 25.67 191 GLN A CA 1
ATOM 1504 C C . GLN A 1 191 ? 22.068 -21.512 -60.568 1.00 25.67 191 GLN A C 1
ATOM 1506 O O . GLN A 1 191 ? 22.513 -21.182 -61.665 1.00 25.67 191 GLN A O 1
ATOM 1511 N N . PRO A 1 192 ? 20.858 -22.129 -60.523 1.00 39.09 192 PRO A N 1
ATOM 1512 C CA . PRO A 1 192 ? 20.110 -22.897 -59.499 1.00 39.09 192 PRO A CA 1
ATOM 1513 C C . PRO A 1 192 ? 19.476 -24.198 -60.101 1.00 39.09 192 PRO A C 1
ATOM 1515 O O . PRO A 1 192 ? 19.687 -24.475 -61.274 1.00 39.09 192 PRO A O 1
ATOM 1518 N N . ILE A 1 193 ? 18.633 -24.940 -59.342 1.00 23.62 193 ILE A N 1
ATOM 1519 C CA . ILE A 1 193 ? 17.290 -25.499 -59.723 1.00 23.62 193 ILE A CA 1
ATOM 1520 C C . ILE A 1 193 ? 16.940 -26.850 -59.030 1.00 23.62 193 ILE A C 1
ATOM 1522 O O . ILE A 1 193 ? 17.609 -27.854 -59.209 1.00 23.62 193 ILE A O 1
ATOM 1526 N N . GLN A 1 194 ? 15.830 -26.789 -58.271 1.00 25.89 194 GLN A N 1
ATOM 1527 C CA . GLN A 1 194 ? 14.708 -27.730 -58.022 1.00 25.89 194 GLN A CA 1
ATOM 1528 C C . GLN A 1 194 ? 14.903 -29.194 -57.543 1.00 25.89 194 GLN A C 1
ATOM 1530 O O . GLN A 1 194 ? 15.443 -30.046 -58.229 1.00 25.89 194 GLN A O 1
ATOM 1535 N N . THR A 1 195 ? 14.299 -29.439 -56.366 1.00 31.00 195 THR A N 1
ATOM 1536 C CA . THR A 1 195 ? 13.500 -30.600 -55.896 1.00 31.00 195 THR A CA 1
ATOM 1537 C C . THR A 1 195 ? 13.608 -31.954 -56.597 1.00 31.00 195 THR A C 1
ATOM 1539 O O . THR A 1 195 ? 13.144 -32.064 -57.720 1.00 31.00 195 THR A O 1
ATOM 1542 N N . GLU A 1 196 ? 13.877 -33.003 -55.806 1.00 25.81 196 GLU A N 1
ATOM 1543 C CA . GLU A 1 196 ? 13.063 -34.231 -55.797 1.00 25.81 196 GLU A CA 1
ATOM 1544 C C . GLU A 1 196 ? 12.875 -34.766 -54.367 1.00 25.81 196 GLU A C 1
ATOM 1546 O O . GLU A 1 196 ? 13.764 -34.711 -53.515 1.00 25.81 196 GLU A O 1
ATOM 1551 N N . ALA A 1 197 ? 11.657 -35.231 -54.102 1.00 31.34 197 ALA A N 1
ATOM 1552 C CA . ALA A 1 197 ? 11.224 -35.859 -52.867 1.00 31.34 197 ALA A CA 1
ATOM 1553 C C . ALA A 1 197 ? 11.601 -37.344 -52.856 1.00 31.34 197 ALA A C 1
ATOM 1555 O O . ALA A 1 197 ? 11.522 -38.003 -53.886 1.00 31.34 197 ALA A O 1
ATOM 1556 N N . SER A 1 198 ? 11.884 -37.900 -51.676 1.00 27.64 198 SER A N 1
ATOM 1557 C CA . SER A 1 198 ? 11.634 -39.316 -51.379 1.00 27.64 198 SER A CA 1
ATOM 1558 C C . SER A 1 198 ? 11.507 -39.528 -49.870 1.00 27.64 198 SER A C 1
ATOM 1560 O O . SER A 1 198 ? 12.477 -39.549 -49.122 1.00 27.64 198 SER A O 1
ATOM 1562 N N . THR A 1 199 ? 10.248 -39.579 -49.441 1.00 32.94 199 THR A N 1
ATOM 1563 C CA . THR A 1 199 ? 9.668 -40.591 -48.551 1.00 32.94 199 THR A CA 1
ATOM 1564 C C . THR A 1 199 ? 10.617 -41.295 -47.575 1.00 32.94 199 THR A C 1
ATOM 1566 O O . THR A 1 199 ? 11.344 -42.205 -47.954 1.00 32.94 199 THR A O 1
ATOM 1569 N N . ASN A 1 200 ? 10.453 -41.035 -46.275 1.00 31.70 200 ASN A N 1
ATOM 1570 C CA . ASN A 1 200 ? 10.203 -42.162 -45.383 1.00 31.70 200 ASN A CA 1
ATOM 1571 C C . ASN A 1 200 ? 9.383 -41.769 -44.156 1.00 31.70 200 ASN A C 1
ATOM 1573 O O . ASN A 1 200 ? 9.680 -40.827 -43.425 1.00 31.70 200 ASN A O 1
ATOM 1577 N N . GLN A 1 201 ? 8.294 -42.508 -43.998 1.00 39.22 201 GLN A N 1
ATOM 1578 C CA . GLN A 1 201 ? 7.333 -42.410 -42.921 1.00 39.22 201 GLN A CA 1
ATOM 1579 C C . GLN A 1 201 ? 7.925 -43.081 -41.682 1.00 39.22 201 GLN A C 1
ATOM 1581 O O . GLN A 1 201 ? 8.297 -44.246 -41.745 1.00 39.22 201 GLN A O 1
ATOM 1586 N N . GLN A 1 202 ? 7.928 -42.383 -40.549 1.00 39.44 202 GLN A N 1
ATOM 1587 C CA . GLN A 1 202 ? 7.636 -42.985 -39.249 1.00 39.44 202 GLN A CA 1
ATOM 1588 C C . GLN A 1 202 ? 7.119 -41.901 -38.299 1.00 39.44 202 GLN A C 1
ATOM 1590 O O . GLN A 1 202 ? 7.583 -40.763 -38.269 1.00 39.44 202 GLN A O 1
ATOM 1595 N N . ALA A 1 203 ? 6.021 -42.244 -37.637 1.00 43.41 203 ALA A N 1
ATOM 1596 C CA . ALA A 1 203 ? 5.006 -41.329 -37.163 1.00 43.41 203 ALA A CA 1
ATOM 1597 C C . ALA A 1 203 ? 5.363 -40.641 -35.838 1.00 43.41 203 ALA A C 1
ATOM 1599 O O . ALA A 1 203 ? 5.526 -41.292 -34.812 1.00 43.41 203 ALA A O 1
ATOM 1600 N N . ALA A 1 204 ? 5.296 -39.309 -35.836 1.00 38.00 204 ALA A N 1
ATOM 1601 C CA . ALA A 1 204 ? 4.948 -38.529 -34.656 1.00 38.00 204 ALA A CA 1
ATOM 1602 C C . ALA A 1 204 ? 3.595 -37.862 -34.939 1.00 38.00 204 ALA A C 1
ATOM 1604 O O . ALA A 1 204 ? 3.501 -36.946 -35.758 1.00 38.00 204 ALA A O 1
ATOM 1605 N N . LYS A 1 205 ? 2.521 -38.355 -34.307 1.00 45.81 205 LYS A N 1
ATOM 1606 C CA . LYS A 1 205 ? 1.183 -37.744 -34.354 1.00 45.81 205 LYS A CA 1
ATOM 1607 C C . LYS A 1 205 ? 1.287 -36.287 -33.878 1.00 45.81 205 LYS A C 1
ATOM 1609 O O . LYS A 1 205 ? 1.288 -36.029 -32.679 1.00 45.81 205 LYS A O 1
ATOM 1614 N N . ARG A 1 206 ? 1.369 -35.326 -34.806 1.00 45.97 206 ARG A N 1
ATOM 1615 C CA . ARG A 1 206 ? 1.175 -33.900 -34.502 1.00 45.97 206 ARG A CA 1
ATOM 1616 C C . ARG A 1 206 ? -0.276 -33.736 -34.061 1.00 45.97 206 ARG A C 1
ATOM 1618 O O . ARG A 1 206 ? -1.191 -33.910 -34.861 1.00 45.97 206 ARG A O 1
ATOM 1625 N N . THR A 1 207 ? -0.487 -33.453 -32.781 1.00 49.78 207 THR A N 1
ATOM 1626 C CA . THR A 1 207 ? -1.795 -33.081 -32.240 1.00 49.78 207 THR A CA 1
ATOM 1627 C C . THR A 1 207 ? -2.330 -31.879 -33.022 1.00 49.78 207 THR A C 1
ATOM 1629 O O . THR A 1 207 ? -1.677 -30.840 -33.131 1.00 49.78 207 THR A O 1
ATOM 1632 N N . LYS A 1 208 ? -3.498 -32.060 -33.642 1.00 53.03 208 LYS A N 1
ATOM 1633 C CA . LYS A 1 208 ? -4.192 -31.042 -34.439 1.00 53.03 208 LYS A CA 1
ATOM 1634 C C . LYS A 1 208 ? -4.516 -29.823 -33.562 1.00 53.03 208 LYS A C 1
ATOM 1636 O O . LYS A 1 208 ? -4.876 -29.981 -32.394 1.00 53.03 208 LYS A O 1
ATOM 1641 N N . ARG A 1 209 ? -4.367 -28.606 -34.100 1.00 62.91 209 ARG A N 1
ATOM 1642 C CA . ARG A 1 209 ? -4.623 -27.341 -33.387 1.00 62.91 209 ARG A CA 1
ATOM 1643 C C . ARG A 1 209 ? -6.132 -27.097 -33.306 1.00 62.91 209 ARG A C 1
ATOM 1645 O O . ARG A 1 209 ? -6.667 -26.325 -34.080 1.00 62.91 209 ARG A O 1
ATOM 1652 N N . LEU A 1 210 ? -6.826 -27.791 -32.408 1.00 78.69 210 LEU A N 1
ATOM 1653 C CA . LEU A 1 210 ? -8.282 -27.686 -32.296 1.00 78.69 210 LEU A CA 1
ATOM 1654 C C . LEU A 1 210 ? -8.707 -26.471 -31.452 1.00 78.69 210 LEU A C 1
ATOM 1656 O O . LEU A 1 210 ? -8.360 -26.363 -30.269 1.00 78.69 210 LEU A O 1
ATOM 1660 N N . CYS A 1 211 ? -9.520 -25.592 -32.033 1.00 81.00 211 CYS A N 1
ATOM 1661 C CA . CYS A 1 211 ? -10.221 -24.534 -31.322 1.00 81.00 211 CYS A CA 1
ATOM 1662 C C . CYS A 1 211 ? -11.452 -25.104 -30.609 1.00 81.00 211 CYS A C 1
ATOM 1664 O O . CYS A 1 211 ? -12.339 -25.669 -31.236 1.00 81.00 211 CYS A O 1
ATOM 1666 N N . LEU A 1 212 ? -11.552 -24.912 -29.293 1.00 78.50 212 LEU A N 1
ATOM 1667 C CA . LEU A 1 212 ? -12.672 -25.430 -28.493 1.00 78.50 212 LEU A CA 1
ATOM 1668 C C . LEU A 1 212 ? -13.980 -24.634 -28.650 1.00 78.50 212 LEU A C 1
ATOM 1670 O O . LEU A 1 212 ? -14.984 -25.022 -28.056 1.00 78.50 212 LEU A O 1
ATOM 1674 N N . PHE A 1 213 ? -13.951 -23.513 -29.377 1.00 82.12 213 PHE A N 1
ATOM 1675 C CA . PHE A 1 213 ? -15.107 -22.645 -29.602 1.00 82.12 213 PHE A CA 1
ATOM 1676 C C . PHE A 1 213 ? -15.727 -22.886 -30.981 1.00 82.12 213 PHE A C 1
ATOM 1678 O O . PHE A 1 213 ? -16.862 -23.344 -31.061 1.00 82.12 213 PHE A O 1
ATOM 1685 N N . CYS A 1 214 ? -14.960 -22.676 -32.056 1.00 80.88 214 CYS A N 1
ATOM 1686 C CA . CYS A 1 214 ? -15.434 -22.865 -33.431 1.00 80.88 214 CYS A CA 1
ATOM 1687 C C . CYS A 1 214 ? -15.108 -24.242 -34.031 1.00 80.88 214 CYS A C 1
ATOM 1689 O O . CYS A 1 214 ? -15.436 -24.508 -35.181 1.00 80.88 214 CYS A O 1
ATOM 1691 N N . HIS A 1 215 ? -14.452 -25.128 -33.271 1.00 79.38 215 HIS A N 1
ATOM 1692 C CA . HIS A 1 215 ? -14.085 -26.488 -33.694 1.00 79.38 215 HIS A CA 1
ATOM 1693 C C . HIS A 1 215 ? -13.159 -26.553 -34.927 1.00 79.38 215 HIS A C 1
ATOM 1695 O O . HIS A 1 215 ? -12.971 -27.620 -35.505 1.00 79.38 215 HIS A O 1
ATOM 1701 N N . SER A 1 216 ? -12.530 -25.433 -35.303 1.00 78.56 216 SER A N 1
ATOM 1702 C CA . SER A 1 216 ? -11.533 -25.362 -36.378 1.00 78.56 216 SER A CA 1
ATOM 1703 C C . SER A 1 216 ? -10.203 -25.999 -35.962 1.00 78.56 216 SER A C 1
ATOM 1705 O O . SER A 1 216 ? -9.763 -25.827 -34.827 1.00 78.56 216 SER A O 1
ATOM 1707 N N . GLU A 1 217 ? -9.533 -26.689 -36.890 1.00 81.75 217 GLU A N 1
ATOM 1708 C CA . GLU A 1 217 ? -8.192 -27.269 -36.692 1.00 81.75 217 GLU A CA 1
ATOM 1709 C C . GLU A 1 217 ? -7.040 -26.296 -37.037 1.00 81.75 217 GLU A C 1
ATOM 1711 O O . GLU A 1 217 ? -5.865 -26.667 -36.964 1.00 81.75 217 GLU A O 1
ATOM 1716 N N . GLU A 1 218 ? -7.363 -25.050 -37.401 1.00 74.94 218 GLU A N 1
ATOM 1717 C CA . GLU A 1 218 ? -6.395 -24.052 -37.876 1.00 74.94 218 GLU A CA 1
ATOM 1718 C C . GLU A 1 218 ? -5.780 -23.208 -36.743 1.00 74.94 218 GLU A C 1
ATOM 1720 O O . GLU A 1 218 ? -4.675 -22.673 -36.879 1.00 74.94 218 GLU A O 1
ATOM 1725 N N . HIS A 1 219 ? -6.465 -23.078 -35.599 1.00 79.38 219 HIS A N 1
ATOM 1726 C CA . HIS A 1 219 ? -6.053 -22.188 -34.508 1.00 79.38 219 HIS A CA 1
ATOM 1727 C C . HIS A 1 219 ? -6.449 -22.701 -33.117 1.00 79.38 219 HIS A C 1
ATOM 1729 O O . HIS A 1 219 ? -7.366 -23.496 -32.947 1.00 79.38 219 HIS A O 1
ATOM 1735 N N . TYR A 1 220 ? -5.762 -22.208 -32.083 1.00 82.06 220 TYR A N 1
ATOM 1736 C CA . TYR A 1 220 ? -6.152 -22.434 -30.688 1.00 82.06 220 TYR A CA 1
ATOM 1737 C C . TYR A 1 220 ? -7.170 -21.391 -30.227 1.00 82.06 220 TYR A C 1
ATOM 1739 O O . TYR A 1 220 ? -7.209 -20.285 -30.758 1.00 82.06 220 TYR A O 1
ATOM 1747 N N . LEU A 1 221 ? -7.907 -21.694 -29.153 1.00 82.31 221 LEU A N 1
ATOM 1748 C CA . LEU A 1 221 ? -8.877 -20.774 -28.544 1.00 82.31 221 LEU A CA 1
ATOM 1749 C C . LEU A 1 221 ? -8.307 -19.363 -28.303 1.00 82.31 221 LEU A C 1
ATOM 1751 O O . LEU A 1 221 ? -8.999 -18.378 -28.516 1.00 82.31 221 LEU A O 1
ATOM 1755 N N . SER A 1 222 ? -7.027 -19.256 -27.930 1.00 80.12 222 SER A N 1
ATOM 1756 C CA . SER A 1 222 ? -6.335 -17.980 -27.695 1.00 80.12 222 SER A CA 1
ATOM 1757 C C . SER A 1 222 ? -6.221 -17.067 -28.922 1.00 80.12 222 SER A C 1
ATOM 1759 O O . SER A 1 222 ? -5.805 -15.923 -28.774 1.00 80.12 222 SER A O 1
ATOM 1761 N N . GLN A 1 223 ? -6.515 -17.580 -30.117 1.00 78.19 223 GLN A N 1
ATOM 1762 C CA . GLN A 1 223 ? -6.414 -16.898 -31.410 1.00 78.19 223 GLN A CA 1
ATOM 1763 C C . GLN A 1 223 ? -7.740 -16.971 -32.190 1.00 78.19 223 GLN A C 1
ATOM 1765 O O . GLN A 1 223 ? -7.753 -16.775 -33.401 1.00 78.19 223 GLN A O 1
ATOM 1770 N N . CYS A 1 224 ? -8.850 -17.303 -31.521 1.00 82.31 224 CYS A N 1
ATOM 1771 C CA . CYS A 1 224 ? -10.151 -17.442 -32.166 1.00 82.31 224 CYS A CA 1
ATOM 1772 C C . CYS A 1 224 ? -10.802 -16.072 -32.395 1.00 82.31 224 CYS A C 1
ATOM 1774 O O . CYS A 1 224 ? -11.157 -15.393 -31.435 1.00 82.31 224 CYS A O 1
ATOM 1776 N N . ASN A 1 225 ? -10.986 -15.682 -33.659 1.00 79.50 225 ASN A N 1
ATOM 1777 C CA . ASN A 1 225 ? -11.655 -14.423 -34.008 1.00 79.50 225 ASN A CA 1
ATOM 1778 C C . ASN A 1 225 ? -13.160 -14.464 -33.712 1.00 79.50 225 ASN A C 1
ATOM 1780 O O . ASN A 1 225 ? -13.705 -13.478 -33.230 1.00 79.50 225 ASN A O 1
ATOM 1784 N N . GLU A 1 226 ? -13.808 -15.619 -33.898 1.00 78.06 226 GLU A N 1
ATOM 1785 C CA . GLU A 1 226 ? -15.249 -15.768 -33.647 1.00 78.06 226 GLU A CA 1
ATOM 1786 C C . GLU A 1 226 ? -15.620 -15.477 -32.189 1.00 78.06 226 GLU A C 1
ATOM 1788 O O . GLU A 1 226 ? -16.670 -14.902 -31.931 1.00 78.06 226 GLU A O 1
ATOM 1793 N N . ILE A 1 227 ? -14.753 -15.823 -31.230 1.00 80.88 227 ILE A N 1
ATOM 1794 C CA . ILE A 1 227 ? -15.006 -15.557 -29.808 1.00 80.88 227 ILE A CA 1
ATOM 1795 C C . ILE A 1 227 ? -14.768 -14.081 -29.449 1.00 80.88 227 ILE A C 1
ATOM 1797 O O . ILE A 1 227 ? -15.409 -13.568 -28.538 1.00 80.88 227 ILE A O 1
ATOM 1801 N N . MET A 1 228 ? -13.869 -13.394 -30.170 1.00 70.12 228 MET A N 1
ATOM 1802 C CA . MET A 1 228 ? -13.605 -11.963 -29.976 1.00 70.12 228 MET A CA 1
ATOM 1803 C C . MET A 1 228 ? -14.771 -11.103 -30.475 1.00 70.12 228 MET A C 1
ATOM 1805 O O . MET A 1 228 ? -15.034 -10.043 -29.906 1.00 70.12 228 MET A O 1
ATOM 1809 N N . GLU A 1 229 ? -15.488 -11.572 -31.497 1.00 73.44 229 GLU A N 1
ATOM 1810 C CA . GLU A 1 229 ? -16.682 -10.924 -32.054 1.00 73.44 229 GLU A CA 1
ATOM 1811 C C . GLU A 1 229 ? -17.996 -11.398 -31.397 1.00 73.44 229 GLU A C 1
ATOM 1813 O O . GLU A 1 229 ? -19.062 -10.855 -31.687 1.00 73.44 229 GLU A O 1
ATOM 1818 N N . PHE A 1 230 ? -17.948 -12.377 -30.482 1.00 78.25 230 PHE A N 1
ATOM 1819 C CA . PHE A 1 230 ? -19.140 -12.927 -29.831 1.00 78.25 230 PHE A CA 1
ATOM 1820 C C . PHE A 1 230 ? -19.649 -12.031 -28.681 1.00 78.25 230 PHE A C 1
ATOM 1822 O O . PHE A 1 230 ? -18.838 -11.552 -27.883 1.00 78.25 230 PHE A O 1
ATOM 1829 N N . PRO A 1 231 ? -20.976 -11.833 -28.523 1.00 79.12 231 PRO A N 1
ATOM 1830 C CA . PRO A 1 231 ? -21.529 -11.020 -27.437 1.00 79.12 231 PRO A CA 1
ATOM 1831 C C . PRO A 1 231 ? -21.151 -11.554 -26.040 1.00 79.12 231 PRO A C 1
ATOM 1833 O O . PRO A 1 231 ? -21.291 -12.766 -25.811 1.00 79.12 231 PRO A O 1
ATOM 1836 N N . PRO A 1 232 ? -20.733 -10.692 -25.087 1.00 75.88 232 PRO A N 1
ATOM 1837 C CA . PRO A 1 232 ? -20.302 -11.100 -23.745 1.00 75.88 232 PRO A CA 1
ATOM 1838 C C . PRO A 1 232 ? -21.333 -11.950 -22.997 1.00 75.88 232 PRO A C 1
ATOM 1840 O O . PRO A 1 232 ? -20.979 -12.950 -22.376 1.00 75.88 232 PRO A O 1
ATOM 1843 N N . GLU A 1 233 ? -22.621 -11.631 -23.116 1.00 76.06 233 GLU A N 1
ATOM 1844 C CA . GLU A 1 233 ? -23.711 -12.313 -22.406 1.00 76.06 233 GLU A CA 1
ATOM 1845 C C . GLU A 1 233 ? -23.850 -13.767 -22.874 1.00 76.06 233 GLU A C 1
ATOM 1847 O O . GLU A 1 233 ? -24.063 -14.693 -22.085 1.00 76.06 233 GLU A O 1
ATOM 1852 N N . ARG A 1 234 ? -23.683 -13.990 -24.182 1.00 74.62 234 ARG A N 1
ATOM 1853 C CA . ARG A 1 234 ? -23.716 -15.332 -24.772 1.00 74.62 234 ARG A CA 1
ATOM 1854 C C . ARG A 1 234 ? -22.416 -16.090 -24.510 1.00 74.62 234 ARG A C 1
ATOM 1856 O O . ARG A 1 234 ? -22.458 -17.309 -24.353 1.00 74.62 234 ARG A O 1
ATOM 1863 N N . LEU A 1 235 ? -21.284 -15.393 -24.413 1.00 80.12 235 LEU A N 1
ATOM 1864 C CA . LEU A 1 235 ? -19.999 -15.985 -24.041 1.00 80.12 235 LEU A CA 1
ATOM 1865 C C . LEU A 1 235 ? -19.993 -16.457 -22.576 1.00 80.12 235 LEU A C 1
ATOM 1867 O O . LEU A 1 235 ? -19.556 -17.573 -22.293 1.00 80.12 235 LEU A O 1
ATOM 1871 N N . ILE A 1 236 ? -20.563 -15.666 -21.662 1.00 77.44 236 ILE A N 1
ATOM 1872 C CA . ILE A 1 236 ? -20.806 -16.040 -20.259 1.00 77.44 236 ILE A CA 1
ATOM 1873 C C . ILE A 1 236 ? -21.653 -17.312 -20.190 1.00 77.44 236 ILE A C 1
ATOM 1875 O O . ILE A 1 236 ? -21.315 -18.250 -19.463 1.00 77.44 236 ILE A O 1
ATOM 1879 N N . LYS A 1 237 ? -22.726 -17.375 -20.987 1.00 79.25 237 LYS A N 1
ATOM 1880 C CA . LYS A 1 237 ? -23.579 -18.563 -21.079 1.00 79.25 237 LYS A CA 1
ATOM 1881 C C . LYS A 1 237 ? -22.808 -19.782 -21.600 1.00 79.25 237 LYS A C 1
ATOM 1883 O O . LYS A 1 237 ? -22.910 -20.852 -21.012 1.00 79.25 237 LYS A O 1
ATOM 1888 N N . TRP A 1 238 ? -21.965 -19.622 -22.621 1.00 82.31 238 TRP A N 1
ATOM 1889 C CA . TRP A 1 238 ? -21.117 -20.702 -23.146 1.00 82.31 238 TRP A CA 1
ATOM 1890 C C . TRP A 1 238 ? -20.127 -21.258 -22.107 1.00 82.31 238 TRP A C 1
ATOM 1892 O O . TRP A 1 238 ? -19.911 -22.472 -22.043 1.00 82.31 238 TRP A O 1
ATOM 1902 N N . ILE A 1 239 ? -19.551 -20.397 -21.261 1.00 80.44 239 ILE A N 1
ATOM 1903 C CA . ILE A 1 239 ? -18.677 -20.833 -20.162 1.00 80.44 239 ILE A CA 1
ATOM 1904 C C . ILE A 1 239 ? -19.473 -21.561 -19.080 1.00 80.44 239 ILE A C 1
ATOM 1906 O O . ILE A 1 239 ? -19.060 -22.639 -18.644 1.00 80.44 239 ILE A O 1
ATOM 1910 N N . ARG A 1 240 ? -20.611 -20.994 -18.668 1.00 78.56 240 ARG A N 1
ATOM 1911 C CA . ARG A 1 240 ? -21.460 -21.529 -17.596 1.00 78.56 240 ARG A CA 1
ATOM 1912 C C . ARG A 1 240 ? -22.070 -22.879 -17.972 1.00 78.56 240 ARG A C 1
ATOM 1914 O O . ARG A 1 240 ? -21.890 -23.847 -17.235 1.00 78.56 240 ARG A O 1
ATOM 1921 N N . ASP A 1 241 ? -22.710 -22.961 -19.134 1.00 79.31 241 ASP A N 1
ATOM 1922 C CA . ASP A 1 241 ? -23.392 -24.169 -19.613 1.00 79.31 241 ASP A CA 1
ATOM 1923 C C . ASP A 1 241 ? -22.379 -25.280 -19.935 1.00 79.31 241 ASP A C 1
ATOM 1925 O O . ASP A 1 241 ? -22.628 -26.458 -19.687 1.00 79.31 241 ASP A O 1
ATOM 1929 N N . GLY A 1 242 ? -21.190 -24.905 -20.423 1.00 75.19 242 GLY A N 1
ATOM 1930 C CA . GLY A 1 242 ? -20.101 -25.836 -20.719 1.00 75.19 242 GLY A CA 1
ATOM 1931 C C . GLY A 1 242 ? -19.218 -26.214 -19.525 1.00 75.19 242 GLY A C 1
ATOM 1932 O O . GLY A 1 242 ? -18.254 -26.956 -19.729 1.00 75.19 242 GLY A O 1
ATOM 1933 N N . LYS A 1 243 ? -19.482 -25.680 -18.319 1.00 76.69 243 LYS A N 1
ATOM 1934 C CA . LYS A 1 243 ? -18.623 -25.806 -17.119 1.00 76.69 243 LYS A CA 1
ATOM 1935 C C . LYS A 1 243 ? -17.139 -25.544 -17.420 1.00 76.69 243 LYS A C 1
ATOM 1937 O O . LYS A 1 243 ? -16.256 -26.299 -17.015 1.00 76.69 243 LYS A O 1
ATOM 1942 N N . ARG A 1 244 ? -16.861 -24.494 -18.191 1.00 82.50 244 ARG A N 1
ATOM 1943 C CA . ARG A 1 244 ? -15.511 -24.170 -18.672 1.00 82.50 244 ARG A CA 1
ATOM 1944 C C . ARG A 1 244 ? -14.778 -23.273 -17.677 1.00 82.50 244 ARG A C 1
ATOM 1946 O O . ARG A 1 244 ? -15.381 -22.485 -16.955 1.00 82.50 244 ARG A O 1
ATOM 1953 N N . CYS A 1 245 ? -13.455 -23.369 -17.656 1.00 80.81 245 CYS A N 1
ATOM 1954 C CA . CYS A 1 245 ? -12.601 -22.491 -16.866 1.00 80.81 245 CYS A CA 1
ATOM 1955 C C . CYS A 1 245 ? -12.701 -21.042 -17.369 1.00 80.81 245 CYS A C 1
ATOM 1957 O O . CYS A 1 245 ? -12.412 -20.778 -18.535 1.00 80.81 245 CYS A O 1
ATOM 1959 N N . TRP A 1 246 ? -13.000 -20.089 -16.485 1.00 80.75 246 TRP A N 1
ATOM 1960 C CA . TRP A 1 246 ? -13.076 -18.661 -16.825 1.00 80.75 246 TRP A CA 1
ATOM 1961 C C . TRP A 1 246 ? -11.725 -18.054 -17.221 1.00 80.75 246 TRP A C 1
ATOM 1963 O O . TRP A 1 246 ? -11.681 -17.036 -17.898 1.00 80.75 246 TRP A O 1
ATOM 1973 N N . LYS A 1 247 ? -10.609 -18.699 -16.858 1.00 82.44 247 LYS A N 1
ATOM 1974 C CA . LYS A 1 247 ? -9.264 -18.237 -17.232 1.00 82.44 247 LYS A CA 1
ATOM 1975 C C . LYS A 1 247 ? -8.841 -18.708 -18.622 1.00 82.44 247 LYS A C 1
ATOM 1977 O O . LYS A 1 247 ? -8.151 -17.984 -19.331 1.00 82.44 247 LYS A O 1
ATOM 1982 N N . CYS A 1 248 ? -9.201 -19.930 -19.022 1.00 82.62 248 CYS A N 1
ATOM 1983 C CA . CYS A 1 248 ? -8.643 -20.553 -20.231 1.00 82.62 248 CYS A CA 1
ATOM 1984 C C . CYS A 1 248 ? -9.659 -21.208 -21.181 1.00 82.62 248 CYS A C 1
ATOM 1986 O O . CYS A 1 248 ? -9.255 -21.745 -22.211 1.00 82.62 248 CYS A O 1
ATOM 1988 N N . GLY A 1 249 ? -10.951 -21.210 -20.845 1.00 79.75 249 GLY A N 1
ATOM 1989 C CA . GLY A 1 249 ? -12.044 -21.741 -21.669 1.00 79.75 249 GLY A CA 1
ATOM 1990 C C . GLY A 1 249 ? -12.062 -23.265 -21.858 1.00 79.75 249 GLY A C 1
ATOM 1991 O O . GLY A 1 249 ? -12.898 -23.788 -22.600 1.00 79.75 249 GLY A O 1
ATOM 1992 N N . ARG A 1 250 ? -11.160 -24.007 -21.200 1.00 81.81 250 ARG A N 1
ATOM 1993 C CA . ARG A 1 250 ? -11.143 -25.479 -21.228 1.00 81.81 250 ARG A CA 1
ATOM 1994 C C . ARG A 1 250 ? -12.180 -26.044 -20.261 1.00 81.81 250 ARG A C 1
ATOM 1996 O O . ARG A 1 250 ? -12.358 -25.509 -19.175 1.00 81.81 250 ARG A O 1
ATOM 2003 N N . SER A 1 251 ? -12.812 -27.152 -20.635 1.00 81.81 251 SER A N 1
ATOM 2004 C CA . SER A 1 251 ? -13.769 -27.890 -19.795 1.00 81.81 251 SER A CA 1
ATOM 2005 C C . SER A 1 251 ? -13.111 -28.916 -18.865 1.00 81.81 251 SER A C 1
ATOM 2007 O O . SER A 1 251 ? -13.794 -29.559 -18.081 1.00 81.81 251 SER A O 1
ATOM 2009 N N . SER A 1 252 ? -11.788 -29.099 -18.949 1.00 76.44 252 SER A N 1
ATOM 2010 C CA . SER A 1 252 ? -11.083 -30.145 -18.199 1.00 76.44 252 SER A CA 1
ATOM 2011 C C . SER A 1 252 ? -10.825 -29.808 -16.727 1.00 76.44 252 SER A C 1
ATOM 2013 O O . SER A 1 252 ? -10.341 -30.668 -16.005 1.00 76.44 252 SER A O 1
ATOM 2015 N N . HIS A 1 253 ? -11.041 -28.558 -16.310 1.00 75.94 253 HIS A N 1
ATOM 2016 C CA . HIS A 1 253 ? -10.723 -28.062 -14.969 1.00 75.94 253 HIS A CA 1
ATOM 2017 C C . HIS A 1 253 ? -11.476 -26.755 -14.669 1.00 75.94 253 HIS A C 1
ATOM 2019 O O . HIS A 1 253 ? -11.980 -26.090 -15.578 1.00 75.94 253 HIS A O 1
ATOM 2025 N N . ASN A 1 254 ? -11.512 -26.366 -13.393 1.00 70.12 254 ASN A N 1
ATOM 2026 C CA . ASN A 1 254 ? -12.090 -25.104 -12.913 1.00 70.12 254 ASN A CA 1
ATOM 2027 C C . ASN A 1 254 ? -11.034 -23.967 -12.842 1.00 70.12 254 ASN A C 1
ATOM 2029 O O . ASN A 1 254 ? -9.869 -24.147 -13.183 1.00 70.12 254 ASN A O 1
ATOM 2033 N N . CYS A 1 255 ? -11.409 -22.762 -12.401 1.00 66.75 255 CYS A N 1
ATOM 2034 C CA . CYS A 1 255 ? -10.477 -21.623 -12.302 1.00 66.75 255 CYS A CA 1
ATOM 2035 C C . CYS A 1 255 ? -9.350 -21.787 -11.273 1.00 66.75 255 CYS A C 1
ATOM 2037 O O . CYS A 1 255 ? -8.304 -21.138 -11.414 1.00 66.75 255 CYS A O 1
ATOM 2039 N N . ASN A 1 256 ? -9.561 -22.622 -10.256 1.00 63.69 256 ASN A N 1
ATOM 2040 C CA . ASN A 1 256 ? -8.644 -22.813 -9.132 1.00 63.69 256 ASN A CA 1
ATOM 2041 C C . ASN A 1 256 ? -7.523 -23.795 -9.494 1.00 63.69 256 ASN A C 1
ATOM 2043 O O . ASN A 1 256 ? -6.386 -23.624 -9.069 1.00 63.69 256 ASN A O 1
ATOM 2047 N N . GLU A 1 257 ? -7.821 -24.756 -10.366 1.00 68.94 257 GLU A N 1
ATOM 2048 C CA . GLU A 1 257 ? -6.886 -25.771 -10.871 1.00 68.94 257 GLU A CA 1
ATOM 2049 C C . GLU A 1 257 ? -6.219 -25.363 -12.196 1.00 68.94 257 GLU A C 1
ATOM 2051 O O . GLU A 1 257 ? -5.523 -26.147 -12.842 1.00 68.94 257 GLU A O 1
ATOM 2056 N N . CYS A 1 258 ? -6.429 -24.119 -12.633 1.00 77.31 258 CYS A N 1
ATOM 2057 C CA . CYS A 1 258 ? -5.900 -23.635 -13.898 1.00 77.31 258 CYS A CA 1
ATOM 2058 C C . CYS A 1 258 ? -4.386 -23.402 -13.833 1.00 77.31 258 CYS A C 1
ATOM 2060 O O . CYS A 1 258 ? -3.875 -22.629 -13.019 1.00 77.31 258 CYS A O 1
ATOM 2062 N N . THR A 1 259 ? -3.667 -24.039 -14.756 1.00 82.94 259 THR A N 1
ATOM 2063 C CA . THR A 1 259 ? -2.210 -23.921 -14.911 1.00 82.94 259 THR A CA 1
ATOM 2064 C C . THR A 1 259 ? -1.791 -22.744 -15.793 1.00 82.94 259 THR A C 1
ATOM 2066 O O . THR A 1 259 ? -0.600 -22.546 -16.032 1.00 82.94 259 THR A O 1
ATOM 2069 N N . LEU A 1 260 ? -2.742 -21.930 -16.268 1.00 80.44 260 LEU A N 1
ATOM 2070 C CA . LEU A 1 260 ? -2.426 -20.686 -16.962 1.00 80.44 260 LEU A CA 1
ATOM 2071 C C . LEU A 1 260 ? -1.712 -19.740 -15.985 1.00 80.44 260 LEU A C 1
ATOM 2073 O O . LEU A 1 260 ? -2.209 -19.470 -14.894 1.00 80.44 260 LEU A O 1
ATOM 2077 N N . ARG A 1 261 ? -0.521 -19.277 -16.372 1.00 79.94 261 ARG A N 1
ATOM 2078 C CA . ARG A 1 261 ? 0.303 -18.326 -15.601 1.00 79.94 261 ARG A CA 1
ATOM 2079 C C . ARG A 1 261 ? 0.558 -17.014 -16.339 1.00 79.94 261 ARG A C 1
ATOM 2081 O O . ARG A 1 261 ? 0.962 -16.043 -15.721 1.00 79.94 261 ARG A O 1
ATOM 2088 N N . LYS A 1 262 ? 0.342 -16.989 -17.658 1.00 80.19 262 LYS A N 1
ATOM 2089 C CA . LYS A 1 262 ? 0.566 -15.800 -18.483 1.00 80.19 262 LYS A CA 1
ATOM 2090 C C . LYS A 1 262 ? -0.546 -14.769 -18.206 1.00 80.19 262 LYS A C 1
ATOM 2092 O O . LYS A 1 262 ? -1.704 -15.128 -18.425 1.00 80.19 262 LYS A O 1
ATOM 2097 N N . PRO A 1 263 ? -0.216 -13.541 -17.764 1.00 75.62 263 PRO A N 1
ATOM 2098 C CA . PRO A 1 263 ? -1.200 -12.482 -17.555 1.00 75.62 263 PRO A CA 1
ATOM 2099 C C . PRO A 1 263 ? -1.743 -11.950 -18.889 1.00 75.62 263 PRO A C 1
ATOM 2101 O O . PRO A 1 263 ? -1.087 -12.048 -19.936 1.00 75.62 263 PRO A O 1
ATOM 2104 N N . CYS A 1 264 ? -2.953 -11.402 -18.854 1.00 77.62 264 CYS A N 1
ATOM 2105 C CA . CYS A 1 264 ? -3.588 -10.741 -19.980 1.00 77.62 264 CYS A CA 1
ATOM 2106 C C . CYS A 1 264 ? -2.860 -9.428 -20.274 1.00 77.62 264 CYS A C 1
ATOM 2108 O O . CYS A 1 264 ? -2.529 -8.672 -19.368 1.00 77.62 264 CYS A O 1
ATOM 2110 N N . GLY A 1 265 ? -2.629 -9.144 -21.557 1.00 71.00 265 GLY A N 1
ATOM 2111 C CA . GLY A 1 265 ? -1.964 -7.912 -21.985 1.00 71.00 265 GLY A CA 1
ATOM 2112 C C . GLY A 1 265 ? -2.832 -6.653 -21.899 1.00 71.00 265 GLY A C 1
ATOM 2113 O O . GLY A 1 265 ? -2.325 -5.589 -22.230 1.00 71.00 265 GLY A O 1
ATOM 2114 N N . GLU A 1 266 ? -4.108 -6.780 -21.516 1.00 71.81 266 GLU A N 1
ATOM 2115 C CA . GLU A 1 266 ? -5.077 -5.674 -21.461 1.00 71.81 266 GLU A CA 1
ATOM 2116 C C . GLU A 1 266 ? -5.370 -5.238 -20.006 1.00 71.81 266 GLU A C 1
ATOM 2118 O O . GLU A 1 266 ? -5.188 -4.065 -19.707 1.00 71.81 266 GLU A O 1
ATOM 2123 N N . CYS A 1 267 ? -5.684 -6.155 -19.072 1.00 66.06 267 CYS A N 1
ATOM 2124 C CA . CYS A 1 267 ? -5.908 -5.826 -17.643 1.00 66.06 267 CYS A CA 1
ATOM 2125 C C . CYS A 1 267 ? -4.856 -6.352 -16.649 1.00 66.06 267 CYS A C 1
ATOM 2127 O O . CYS A 1 267 ? -4.941 -6.048 -15.467 1.00 66.06 267 CYS A O 1
ATOM 2129 N N . GLY A 1 268 ? -3.891 -7.177 -17.067 1.00 64.75 268 GLY A N 1
ATOM 2130 C CA . GLY A 1 268 ? -2.901 -7.762 -16.149 1.00 64.75 268 GLY A CA 1
ATOM 2131 C C . GLY A 1 268 ? -3.362 -9.002 -15.363 1.00 64.75 268 GLY A C 1
ATOM 2132 O O . GLY A 1 268 ? -2.511 -9.731 -14.852 1.00 64.75 268 GLY A O 1
ATOM 2133 N N . ASP A 1 269 ? -4.658 -9.329 -15.347 1.00 70.88 269 ASP A N 1
ATOM 2134 C CA . ASP A 1 269 ? -5.178 -10.554 -14.721 1.00 70.88 269 ASP A CA 1
ATOM 2135 C C . ASP A 1 269 ? -4.823 -11.840 -15.486 1.00 70.88 269 ASP A C 1
ATOM 2137 O O . ASP A 1 269 ? -4.549 -11.844 -16.686 1.00 70.88 269 ASP A O 1
ATOM 2141 N N . VAL A 1 270 ? -4.862 -12.994 -14.809 1.00 78.31 270 VAL A N 1
ATOM 2142 C CA . VAL A 1 270 ? -4.508 -14.294 -15.412 1.00 78.31 270 VAL A CA 1
ATOM 2143 C C . VAL A 1 270 ? -5.697 -14.927 -16.139 1.00 78.31 270 VAL A C 1
ATOM 2145 O O . VAL A 1 270 ? -6.398 -15.786 -15.597 1.00 78.31 270 VAL A O 1
ATOM 2148 N N . HIS A 1 271 ? -5.879 -14.551 -17.403 1.00 82.25 271 HIS A N 1
ATOM 2149 C CA . HIS A 1 271 ? -6.808 -15.190 -18.337 1.00 82.25 271 HIS A CA 1
ATOM 2150 C C . HIS A 1 271 ? -6.331 -15.065 -19.796 1.00 82.25 271 HIS A C 1
ATOM 2152 O O . HIS A 1 271 ? -5.412 -14.313 -20.124 1.00 82.25 271 HIS A O 1
ATOM 2158 N N . LEU A 1 272 ? -6.942 -15.827 -20.709 1.00 84.25 272 LEU A N 1
ATOM 2159 C CA . LEU A 1 272 ? -6.714 -15.653 -22.142 1.00 84.25 272 LEU A CA 1
ATOM 2160 C C . LEU A 1 272 ? -7.295 -14.314 -22.601 1.00 84.25 272 LEU A C 1
ATOM 2162 O O . LEU A 1 272 ? -8.410 -13.961 -22.227 1.00 84.25 272 LEU A O 1
ATOM 2166 N N . ARG A 1 273 ? -6.568 -13.617 -23.481 1.00 82.62 273 ARG A N 1
ATOM 2167 C CA . ARG A 1 273 ? -6.990 -12.337 -24.074 1.00 82.62 273 ARG A CA 1
ATOM 2168 C C . ARG A 1 273 ? -8.408 -12.389 -24.644 1.00 82.62 273 ARG A C 1
ATOM 2170 O O . ARG A 1 273 ? -9.199 -11.483 -24.449 1.00 82.62 273 ARG A O 1
ATOM 2177 N N . VAL A 1 274 ? -8.755 -13.504 -25.277 1.00 84.06 274 VAL A N 1
ATOM 2178 C CA . VAL A 1 274 ? -10.074 -13.708 -25.879 1.00 84.06 274 VAL A CA 1
ATOM 2179 C C . VAL A 1 274 ? -11.240 -13.753 -24.874 1.00 84.06 274 VAL A C 1
ATOM 2181 O O . VAL A 1 274 ? -12.390 -13.671 -25.281 1.00 84.06 274 VAL A O 1
ATOM 2184 N N . LEU A 1 275 ? -10.957 -13.888 -23.573 1.00 83.00 275 LEU A N 1
ATOM 2185 C CA . LEU A 1 275 ? -11.939 -13.871 -22.480 1.00 83.00 275 LEU A CA 1
ATOM 2186 C C . LEU A 1 275 ? -11.918 -12.550 -21.690 1.00 83.00 275 LEU A C 1
ATOM 2188 O O . LEU A 1 275 ? -12.582 -12.438 -20.669 1.00 83.00 275 LEU A O 1
ATOM 2192 N N . HIS A 1 276 ? -11.162 -11.544 -22.130 1.00 81.38 276 HIS A N 1
ATOM 2193 C CA . HIS A 1 276 ? -10.995 -10.292 -21.390 1.00 81.38 276 HIS A CA 1
ATOM 2194 C C . HIS A 1 276 ? -12.311 -9.533 -21.166 1.00 81.38 276 HIS A C 1
ATOM 2196 O O . HIS A 1 276 ? -12.609 -9.127 -20.049 1.00 81.38 276 HIS A O 1
ATOM 2202 N N . ARG A 1 277 ? -13.168 -9.468 -22.187 1.00 76.75 277 ARG A N 1
ATOM 2203 C CA . ARG A 1 277 ? -14.456 -8.753 -22.137 1.00 76.75 277 ARG A CA 1
ATOM 2204 C C . ARG A 1 277 ? -15.441 -9.261 -21.082 1.00 76.75 277 A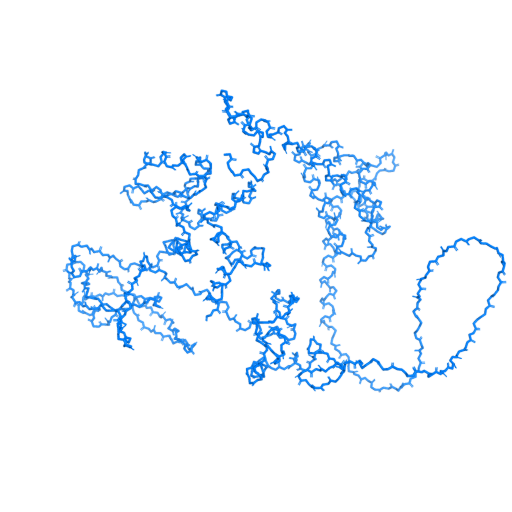RG A C 1
ATOM 2206 O O . ARG A 1 277 ? -16.340 -8.530 -20.696 1.00 76.75 277 ARG A O 1
ATOM 2213 N N . ILE A 1 278 ? -15.304 -10.513 -20.647 1.00 71.56 278 ILE A N 1
ATOM 2214 C CA . ILE A 1 278 ? -16.128 -11.092 -19.574 1.00 71.56 278 ILE A CA 1
ATOM 2215 C C . ILE A 1 278 ? -15.417 -11.057 -18.216 1.00 71.56 278 ILE A C 1
ATOM 2217 O O . ILE A 1 278 ? -16.058 -11.292 -17.198 1.00 71.56 278 ILE A O 1
ATOM 2221 N N . ALA A 1 279 ? -14.110 -10.783 -18.201 1.00 63.38 279 ALA A N 1
ATOM 2222 C CA . ALA A 1 279 ? -13.341 -10.541 -16.986 1.00 63.38 279 ALA A CA 1
ATOM 2223 C C . ALA A 1 279 ? -13.538 -9.098 -16.484 1.00 63.38 279 ALA A C 1
ATOM 2225 O O . ALA A 1 279 ? -13.599 -8.888 -15.280 1.00 63.38 279 ALA A O 1
ATOM 2226 N N . GLU A 1 280 ? -13.726 -8.127 -17.388 1.00 51.75 280 GLU A N 1
ATOM 2227 C CA . GLU A 1 280 ? -13.989 -6.715 -17.049 1.00 51.75 280 GLU A CA 1
ATOM 2228 C C . GLU A 1 280 ? -15.403 -6.435 -16.506 1.00 51.75 280 GLU A C 1
ATOM 2230 O O . GLU A 1 280 ? -15.640 -5.382 -15.924 1.00 51.75 280 GLU A O 1
ATOM 2235 N N . GLN A 1 281 ? -16.365 -7.351 -16.667 1.00 48.25 281 GLN A N 1
ATOM 2236 C CA . GLN A 1 281 ? -17.758 -7.125 -16.245 1.00 48.25 281 GLN A CA 1
ATOM 2237 C C . GLN A 1 281 ? -18.021 -7.352 -14.743 1.00 48.25 281 GLN A C 1
ATOM 2239 O O . GLN A 1 281 ? -19.174 -7.475 -14.329 1.00 48.25 281 GLN A O 1
ATOM 2244 N N . GLY A 1 282 ? -16.980 -7.374 -13.908 1.00 35.38 282 GLY A N 1
ATOM 2245 C CA . GLY A 1 282 ? -17.135 -7.190 -12.467 1.00 35.38 282 GLY A CA 1
ATOM 2246 C C . GLY A 1 282 ? -17.152 -5.693 -12.143 1.00 35.38 282 GLY A C 1
ATOM 2247 O O . GLY A 1 282 ? -16.114 -5.053 -12.284 1.00 35.38 282 GLY A O 1
ATOM 2248 N N . PRO A 1 283 ? -18.277 -5.085 -11.727 1.00 29.48 283 PRO A N 1
ATOM 2249 C CA . PRO A 1 283 ? -18.239 -3.711 -11.250 1.00 29.48 283 PRO A CA 1
ATOM 2250 C C . PRO A 1 283 ? -17.403 -3.641 -9.963 1.00 29.48 283 PRO A C 1
ATOM 2252 O O . PRO A 1 283 ? -17.804 -4.193 -8.940 1.00 29.48 283 PRO A O 1
ATOM 2255 N N . SER A 1 284 ? -16.274 -2.923 -10.001 1.00 33.16 284 SER A N 1
ATOM 2256 C CA . SER A 1 284 ? -15.591 -2.433 -8.799 1.00 33.16 284 SER A CA 1
ATOM 2257 C C . SER A 1 284 ? -16.530 -1.500 -8.045 1.00 33.16 284 SER A C 1
ATOM 2259 O O . SER A 1 284 ? -16.648 -0.313 -8.348 1.00 33.16 284 SER A O 1
ATOM 2261 N N . ILE A 1 285 ? -17.224 -2.053 -7.060 1.00 27.02 285 ILE A N 1
ATOM 2262 C CA . ILE A 1 285 ? -17.879 -1.302 -6.000 1.00 27.02 285 ILE A CA 1
ATOM 2263 C C . ILE A 1 285 ? -17.201 -1.770 -4.724 1.00 27.02 285 ILE A C 1
ATOM 2265 O O . ILE A 1 285 ? -17.333 -2.931 -4.347 1.00 27.02 285 ILE A O 1
ATOM 2269 N N . MET A 1 286 ? -16.467 -0.870 -4.070 1.00 27.41 286 MET A N 1
ATOM 2270 C CA . MET A 1 286 ? -16.015 -1.094 -2.702 1.00 27.41 286 MET A CA 1
ATOM 2271 C C . MET A 1 286 ? -17.259 -1.285 -1.831 1.00 27.41 286 MET A C 1
ATOM 2273 O O . MET A 1 286 ? -17.961 -0.321 -1.520 1.00 27.41 286 MET A O 1
ATOM 2277 N N . LEU A 1 287 ? -17.563 -2.531 -1.462 1.00 27.45 287 LEU A N 1
ATOM 2278 C CA . LEU A 1 287 ? -18.468 -2.795 -0.355 1.00 27.45 287 LEU A CA 1
ATOM 2279 C C . LEU A 1 287 ? -17.773 -2.280 0.906 1.00 27.45 287 LEU A C 1
ATOM 2281 O O . LEU A 1 287 ? -16.911 -2.942 1.476 1.00 27.45 287 LEU A O 1
ATOM 2285 N N . VAL A 1 288 ? -18.151 -1.084 1.351 1.00 29.44 288 VAL A N 1
ATOM 2286 C CA . VAL A 1 288 ? -17.934 -0.696 2.743 1.00 29.44 288 VAL A CA 1
ATOM 2287 C C . VAL A 1 288 ? -18.896 -1.556 3.560 1.00 29.44 288 VAL A C 1
ATOM 2289 O O . VAL A 1 288 ? -20.077 -1.239 3.711 1.00 29.44 288 VAL A O 1
ATOM 2292 N N . THR A 1 289 ? -18.425 -2.720 3.997 1.00 30.44 289 THR A N 1
ATOM 2293 C CA . THR A 1 289 ? -19.023 -3.436 5.122 1.00 30.44 289 THR A CA 1
ATOM 2294 C C . THR A 1 289 ? -18.612 -2.687 6.378 1.00 30.44 289 THR A C 1
ATOM 2296 O O . THR A 1 289 ? -17.444 -2.711 6.759 1.00 30.44 289 THR A O 1
ATOM 2299 N N . THR A 1 290 ? -19.561 -1.990 6.994 1.00 34.28 290 THR A N 1
ATOM 2300 C CA . THR A 1 290 ? -19.418 -1.380 8.316 1.00 34.28 290 THR A CA 1
ATOM 2301 C C . THR A 1 290 ? -19.098 -2.483 9.326 1.00 34.28 290 THR A C 1
ATOM 2303 O O . THR A 1 290 ? -19.982 -3.232 9.744 1.00 34.28 290 THR A O 1
ATOM 2306 N N . SER A 1 291 ? -17.820 -2.650 9.673 1.00 39.47 291 SER A N 1
ATOM 2307 C CA . SER A 1 291 ? -17.391 -3.611 10.687 1.00 39.47 291 SER A CA 1
ATOM 2308 C C . SER A 1 291 ? -17.871 -3.136 12.055 1.00 39.47 291 SER A C 1
ATOM 2310 O O . SER A 1 291 ? -17.471 -2.072 12.516 1.00 39.47 291 SER A O 1
ATOM 2312 N N . SER A 1 292 ? -18.730 -3.918 12.709 1.00 39.00 292 SER A N 1
ATOM 2313 C CA . SER A 1 292 ? -19.102 -3.679 14.104 1.00 39.00 292 SER A CA 1
ATOM 2314 C C . SER A 1 292 ? -17.872 -3.839 15.010 1.00 39.00 292 SER A C 1
ATOM 2316 O O . SER A 1 292 ? -17.153 -4.828 14.886 1.00 39.00 292 SER A O 1
ATOM 2318 N N . ASP A 1 293 ? -17.678 -2.925 15.966 1.00 36.31 293 ASP A N 1
ATOM 2319 C CA . ASP A 1 293 ? -16.608 -2.925 16.988 1.00 36.31 293 ASP A CA 1
ATOM 2320 C C . ASP A 1 293 ? -16.528 -4.194 17.865 1.00 36.31 293 ASP A C 1
ATOM 2322 O O . ASP A 1 293 ? -15.668 -4.317 18.740 1.00 36.31 293 ASP A O 1
ATOM 2326 N N . ARG A 1 294 ? -17.464 -5.143 17.720 1.00 40.22 294 ARG A N 1
ATOM 2327 C CA . ARG A 1 294 ? -17.584 -6.320 18.588 1.00 40.22 294 ARG A CA 1
ATOM 2328 C C . ARG A 1 294 ? -17.947 -7.562 17.779 1.00 40.22 294 ARG A C 1
ATOM 2330 O O . ARG A 1 294 ? -19.019 -7.644 17.188 1.00 40.22 294 ARG A O 1
ATOM 2337 N N . ILE A 1 295 ? -17.080 -8.574 17.830 1.00 39.03 295 ILE A N 1
ATOM 2338 C CA . ILE A 1 295 ? -17.351 -9.905 17.275 1.00 39.03 295 ILE A CA 1
ATOM 2339 C C . ILE A 1 295 ? -18.203 -10.685 18.283 1.00 39.03 295 ILE A C 1
ATOM 2341 O O . ILE A 1 295 ? -17.743 -11.047 19.366 1.00 39.03 295 ILE A O 1
ATOM 2345 N N . TYR A 1 296 ? -19.458 -10.959 17.930 1.00 43.84 296 TYR A N 1
ATOM 2346 C CA . TYR A 1 296 ? -20.356 -11.775 18.748 1.00 43.84 296 TYR A CA 1
ATOM 2347 C C . TYR A 1 296 ? -20.191 -13.259 18.398 1.00 43.84 296 TYR A C 1
ATOM 2349 O O . TYR A 1 296 ? -20.808 -13.766 17.461 1.00 43.84 296 TYR A O 1
ATOM 2357 N N . VAL A 1 297 ? -19.372 -13.981 19.165 1.00 35.81 297 VAL A N 1
ATOM 2358 C CA . VAL A 1 297 ? -19.271 -15.444 19.052 1.00 35.81 297 VAL A CA 1
ATOM 2359 C C . VAL A 1 297 ? -20.488 -16.063 19.733 1.00 35.81 297 VAL A C 1
ATOM 2361 O O . VAL A 1 297 ? -20.585 -16.092 20.958 1.00 35.81 297 VAL A O 1
ATOM 2364 N N . THR A 1 298 ? -21.444 -16.538 18.937 1.00 41.09 298 THR A N 1
ATOM 2365 C CA . THR A 1 298 ? -22.606 -17.255 19.477 1.00 41.09 298 THR A CA 1
ATOM 2366 C C . THR A 1 298 ? -22.234 -18.733 19.623 1.00 41.09 298 THR A C 1
ATOM 2368 O O . THR A 1 298 ? -21.751 -19.315 18.648 1.00 41.09 298 THR A O 1
ATOM 2371 N N . PRO A 1 299 ? -22.423 -19.366 20.797 1.00 41.97 299 PRO A N 1
ATOM 2372 C CA . PRO A 1 299 ? -22.164 -20.793 20.945 1.00 41.97 299 PRO A CA 1
ATOM 2373 C C . PRO A 1 299 ? -23.032 -21.602 19.967 1.00 41.97 299 PRO A C 1
ATOM 2375 O O . PRO A 1 299 ? -24.156 -21.188 19.661 1.00 41.97 299 PRO A O 1
ATOM 2378 N N . PRO A 1 300 ? -22.534 -22.747 19.464 1.00 43.19 300 PRO A N 1
ATOM 2379 C CA . PRO A 1 300 ? -23.276 -23.572 18.522 1.00 43.19 300 PRO A CA 1
ATOM 2380 C C . PRO A 1 300 ? -24.601 -23.998 19.155 1.00 43.19 300 PRO A C 1
ATOM 2382 O O . PRO A 1 300 ? -24.633 -24.717 20.154 1.00 43.19 300 PRO A O 1
ATOM 2385 N N . SER A 1 301 ? -25.708 -23.527 18.580 1.00 46.47 301 SER A N 1
ATOM 2386 C CA . SER A 1 301 ? -27.030 -23.986 18.985 1.00 46.47 301 SER A CA 1
ATOM 2387 C C . SER A 1 301 ? -27.146 -25.476 18.644 1.00 46.47 301 SER A C 1
ATOM 2389 O O . SER A 1 301 ? -26.865 -25.852 17.504 1.00 46.47 301 SER A O 1
ATOM 2391 N N . PRO A 1 302 ? -27.617 -26.337 19.563 1.00 51.50 302 PRO A N 1
ATOM 2392 C CA . PRO A 1 302 ? -27.928 -27.733 19.246 1.00 51.50 302 PRO A CA 1
ATOM 2393 C C . PRO A 1 302 ? -29.108 -27.864 18.264 1.00 51.50 302 PRO A C 1
ATOM 2395 O O . PRO A 1 302 ? -29.464 -28.967 17.852 1.00 51.50 302 PRO A O 1
ATOM 2398 N N . THR A 1 303 ? -29.740 -26.750 17.883 1.00 49.06 303 THR A N 1
ATOM 2399 C CA . THR A 1 303 ? -30.889 -26.719 16.983 1.00 49.06 303 THR A CA 1
ATOM 2400 C C . THR A 1 303 ? -30.468 -26.330 15.562 1.00 49.06 303 THR A C 1
ATOM 2402 O O . THR A 1 303 ? -29.728 -25.376 15.354 1.00 49.06 303 THR A O 1
ATOM 2405 N N . ARG A 1 304 ? -31.008 -27.021 14.547 1.00 55.94 304 ARG A N 1
ATOM 2406 C CA . ARG A 1 304 ? -30.881 -26.658 13.115 1.00 55.94 304 ARG A CA 1
ATOM 2407 C C . ARG A 1 304 ? -31.693 -25.409 12.721 1.00 55.94 304 ARG A C 1
ATOM 2409 O O . ARG A 1 304 ? -31.923 -25.174 11.538 1.00 55.94 304 ARG A O 1
ATOM 2416 N N . ARG A 1 305 ? -32.201 -24.647 13.694 1.00 50.91 305 ARG A N 1
ATOM 2417 C CA . ARG A 1 305 ? -33.054 -23.479 13.455 1.00 50.91 305 ARG A CA 1
ATOM 2418 C C . ARG A 1 305 ? -32.195 -22.221 13.405 1.00 50.91 305 ARG A C 1
ATOM 2420 O O . ARG A 1 305 ? -31.330 -22.020 14.249 1.00 50.91 305 ARG A O 1
ATOM 2427 N N . VAL A 1 306 ? -32.459 -21.381 12.412 1.00 60.34 306 VAL A N 1
ATOM 2428 C CA . VAL A 1 306 ? -31.836 -20.062 12.273 1.00 60.34 306 VAL A CA 1
ATOM 2429 C C . VAL A 1 306 ? -32.713 -19.052 13.011 1.00 60.34 306 VAL A C 1
ATOM 2431 O O . VAL A 1 306 ? -33.915 -18.985 12.755 1.00 60.34 306 VAL A O 1
ATOM 2434 N N . TYR A 1 307 ? -32.125 -18.292 13.934 1.00 66.31 307 TYR A N 1
ATOM 2435 C CA . TYR A 1 307 ? -32.806 -17.248 14.704 1.00 66.31 307 TYR A CA 1
ATOM 2436 C C . TYR A 1 307 ? -32.282 -15.867 14.305 1.00 66.31 307 TYR A C 1
ATOM 2438 O O . TYR A 1 307 ? -31.104 -15.720 13.982 1.00 66.31 307 TYR A O 1
ATOM 2446 N N . LEU A 1 308 ? -33.146 -14.851 14.361 1.00 72.88 308 LEU A N 1
ATOM 2447 C CA . LEU A 1 308 ? -32.731 -13.455 14.231 1.00 72.88 308 LEU A CA 1
ATOM 2448 C C . LEU A 1 308 ? -32.144 -12.962 15.556 1.00 72.88 308 LEU A C 1
ATOM 2450 O O . LEU A 1 308 ? -32.661 -13.278 16.630 1.00 72.88 308 LEU A O 1
ATOM 2454 N N . LYS A 1 309 ? -31.082 -12.158 15.483 1.00 76.81 309 LYS A N 1
ATOM 2455 C CA . LYS A 1 309 ? -30.489 -11.513 16.656 1.00 76.81 309 LYS A CA 1
ATOM 2456 C C . LYS A 1 309 ? -31.349 -10.318 17.044 1.00 76.81 309 LYS A C 1
ATOM 2458 O O . LYS A 1 309 ? -31.329 -9.299 16.365 1.00 76.81 309 LYS A O 1
ATOM 2463 N N . VAL A 1 310 ? -32.114 -10.450 18.121 1.00 84.88 310 VAL A N 1
ATOM 2464 C CA . VAL A 1 310 ? -33.026 -9.405 18.599 1.00 84.88 310 VAL A CA 1
ATOM 2465 C C . VAL A 1 310 ? -32.668 -9.047 20.035 1.00 84.88 310 VAL A C 1
ATOM 2467 O O . VAL A 1 310 ? -32.490 -9.937 20.864 1.00 84.88 310 VAL A O 1
ATOM 2470 N N . THR A 1 311 ? -32.562 -7.754 20.339 1.00 85.25 311 THR A N 1
ATOM 2471 C CA . THR A 1 311 ? -32.220 -7.258 21.679 1.00 85.25 311 THR A CA 1
ATOM 2472 C C . THR A 1 311 ? -33.168 -6.137 22.116 1.00 85.25 311 THR A C 1
ATOM 2474 O O . THR A 1 311 ? -33.508 -5.282 21.295 1.00 85.25 311 THR A O 1
ATOM 2477 N N . PRO A 1 312 ? -33.637 -6.115 23.377 1.00 90.56 312 PRO A N 1
ATOM 2478 C CA . PRO A 1 312 ? -34.455 -5.020 23.878 1.00 90.56 312 PRO A CA 1
ATOM 2479 C C . PRO A 1 312 ? -33.616 -3.754 24.101 1.00 90.56 312 PRO A C 1
ATOM 2481 O O . PRO A 1 312 ? -32.531 -3.790 24.689 1.00 90.56 312 PRO A O 1
ATOM 2484 N N . VAL A 1 313 ? -34.142 -2.616 23.657 1.00 92.94 313 VAL A N 1
ATOM 2485 C CA . VAL A 1 313 ? -33.481 -1.308 23.707 1.00 92.94 313 VAL A CA 1
ATOM 2486 C C . VAL A 1 313 ? -34.442 -0.215 24.167 1.00 92.94 313 VAL A C 1
ATOM 2488 O O . VAL A 1 313 ? -35.664 -0.336 24.064 1.00 92.94 313 VAL A O 1
ATOM 2491 N N . LEU A 1 314 ? -33.867 0.875 24.665 1.00 94.00 314 LEU A N 1
ATOM 2492 C CA . LEU A 1 314 ? -34.562 2.120 24.978 1.00 94.00 314 LEU A CA 1
ATOM 2493 C C . LEU A 1 314 ? -34.107 3.186 23.984 1.00 94.00 314 LEU A C 1
ATOM 2495 O O . LEU A 1 314 ? -32.903 3.415 23.848 1.00 94.00 314 LEU A O 1
ATOM 2499 N N . LEU A 1 315 ? -35.054 3.825 23.301 1.00 93.75 315 LEU A N 1
ATOM 2500 C CA . LEU A 1 315 ? -34.782 4.949 22.406 1.00 93.75 315 LEU A CA 1
ATOM 2501 C C . LEU A 1 315 ? -35.158 6.254 23.099 1.00 93.75 315 LEU A C 1
ATOM 2503 O O . LEU A 1 315 ? -36.226 6.345 23.700 1.00 93.75 315 LEU A O 1
ATOM 2507 N N . TRP A 1 316 ? -34.304 7.262 22.983 1.00 92.56 316 TRP A N 1
ATOM 2508 C CA . TRP A 1 316 ? -34.397 8.523 23.707 1.00 92.56 316 TRP A CA 1
ATOM 2509 C C . TRP A 1 316 ? -34.390 9.724 22.762 1.00 92.56 316 TRP A C 1
ATOM 2511 O O . TRP A 1 316 ? -33.592 9.797 21.824 1.00 92.56 316 TRP A O 1
ATOM 2521 N N . LYS A 1 317 ? -35.231 10.712 23.075 1.00 90.62 317 LYS A N 1
ATOM 2522 C CA . LYS A 1 317 ? -35.172 12.072 22.525 1.00 90.62 317 LYS A CA 1
ATOM 2523 C C . LYS A 1 317 ? -35.341 13.068 23.672 1.00 90.62 317 LYS A C 1
ATOM 2525 O O . LYS A 1 317 ? -36.462 13.357 24.092 1.00 90.62 317 LYS A O 1
ATOM 2530 N N . GLY A 1 318 ? -34.225 13.571 24.198 1.00 85.75 318 GLY A N 1
ATOM 2531 C CA . GLY A 1 318 ? -34.227 14.389 25.414 1.00 85.75 318 GLY A CA 1
ATOM 2532 C C . GLY A 1 318 ? -34.743 13.589 26.615 1.00 85.75 318 GLY A C 1
ATOM 2533 O O . GLY A 1 318 ? -34.100 12.627 27.042 1.00 85.75 318 GLY A O 1
ATOM 2534 N N . GLU A 1 319 ? -35.908 13.972 27.140 1.00 86.31 319 GLU A N 1
ATOM 2535 C CA . GLU A 1 319 ? -36.582 13.281 28.252 1.00 86.31 319 GLU A CA 1
ATOM 2536 C C . GLU A 1 319 ? -37.581 12.207 27.800 1.00 86.31 319 GLU A C 1
ATOM 2538 O O . GLU A 1 319 ? -37.967 11.346 28.590 1.00 86.31 319 GLU A O 1
ATOM 2543 N N . LYS A 1 320 ? -37.995 12.215 26.526 1.00 91.19 320 LYS A N 1
ATOM 2544 C CA . LYS A 1 320 ? -38.921 11.205 25.998 1.00 91.19 320 LYS A CA 1
ATOM 2545 C C . LYS A 1 320 ? -38.189 9.891 25.761 1.00 91.19 320 LYS A C 1
ATOM 2547 O O . LYS A 1 320 ? -37.092 9.892 25.200 1.00 91.19 320 LYS A O 1
ATOM 2552 N N . THR A 1 321 ? -38.825 8.784 26.139 1.00 93.44 321 THR A N 1
ATOM 2553 C CA . THR A 1 321 ? -38.279 7.434 25.981 1.00 93.44 321 THR A CA 1
ATOM 2554 C C . THR A 1 321 ? -39.325 6.459 25.457 1.00 93.44 321 THR A C 1
ATOM 2556 O O . THR A 1 321 ? -40.499 6.558 25.818 1.00 93.44 321 THR A O 1
ATOM 2559 N N . ILE A 1 322 ? -38.899 5.516 24.619 1.00 94.44 322 ILE A N 1
ATOM 2560 C CA . ILE A 1 322 ? -39.704 4.360 24.214 1.00 94.44 322 ILE A CA 1
ATOM 2561 C C . ILE A 1 322 ? -38.896 3.077 24.382 1.00 94.44 322 ILE A C 1
ATOM 2563 O O . ILE A 1 322 ? -37.715 3.016 24.036 1.00 94.44 322 ILE A O 1
ATOM 2567 N N . GLN A 1 323 ? -39.545 2.035 24.891 1.00 93.69 323 GLN A N 1
ATOM 2568 C CA . GLN A 1 323 ? -38.975 0.696 24.962 1.00 93.69 323 GLN A CA 1
ATOM 2569 C C . GLN A 1 323 ? -39.375 -0.085 23.711 1.00 93.69 323 GLN A C 1
ATOM 2571 O O . GLN A 1 323 ? -40.553 -0.152 23.364 1.00 93.69 323 GLN A O 1
ATOM 2576 N N . THR A 1 324 ? -38.400 -0.675 23.027 1.00 93.31 324 THR A N 1
ATOM 2577 C CA . THR A 1 324 ? -38.628 -1.446 21.800 1.00 93.31 324 THR A CA 1
ATOM 2578 C C . THR A 1 324 ? -37.572 -2.540 21.642 1.00 93.31 324 THR A C 1
ATOM 2580 O O . THR A 1 324 ? -36.731 -2.744 22.518 1.00 93.31 324 THR A O 1
ATOM 2583 N N . TYR A 1 325 ? -37.615 -3.264 20.530 1.00 91.44 325 TYR A N 1
ATOM 2584 C CA . TYR A 1 325 ? -36.622 -4.261 20.156 1.00 91.44 325 TYR A CA 1
ATOM 2585 C C . TYR A 1 325 ? -35.826 -3.785 18.943 1.00 91.44 325 TYR A C 1
ATOM 2587 O O . TYR A 1 325 ? -36.387 -3.230 18.000 1.00 91.44 325 TYR A O 1
ATOM 2595 N N . ALA A 1 326 ? -34.520 -4.034 18.963 1.00 89.12 326 ALA A N 1
ATOM 2596 C CA . ALA A 1 326 ? -33.629 -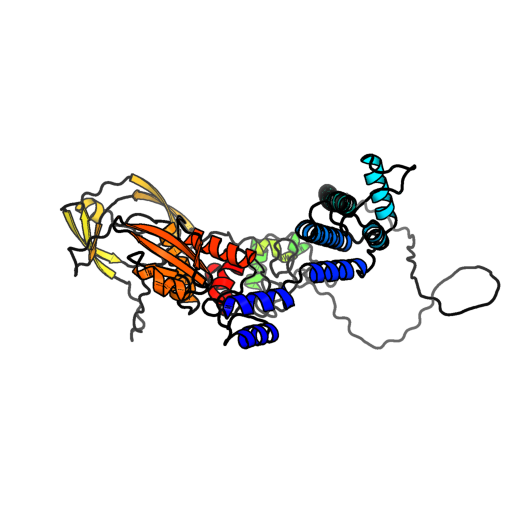3.844 17.829 1.00 89.12 326 ALA A CA 1
ATOM 2597 C C . ALA A 1 326 ? -33.259 -5.205 17.236 1.00 89.12 326 ALA A C 1
ATOM 2599 O O . ALA A 1 326 ? -32.922 -6.136 17.971 1.00 89.12 326 ALA A O 1
ATOM 2600 N N . ILE A 1 327 ? -33.306 -5.306 15.909 1.00 85.81 327 ILE A N 1
ATOM 2601 C CA . ILE A 1 327 ? -32.757 -6.442 15.167 1.00 85.81 327 ILE A CA 1
ATOM 2602 C C . ILE A 1 327 ? -31.314 -6.087 14.810 1.00 85.81 327 ILE A C 1
ATOM 2604 O O . ILE A 1 327 ? -31.068 -5.043 14.211 1.00 85.81 327 ILE A O 1
ATOM 2608 N N . LEU A 1 328 ? -30.370 -6.936 15.205 1.00 78.62 328 LEU A N 1
ATOM 2609 C CA . LEU A 1 328 ? -28.951 -6.777 14.911 1.00 78.62 328 LEU A CA 1
ATOM 2610 C C . LEU A 1 328 ? -28.630 -7.547 13.632 1.00 78.62 328 LEU A C 1
ATOM 2612 O O . LEU A 1 328 ? -28.608 -8.781 13.632 1.00 78.62 328 LEU A O 1
ATOM 2616 N N . ASP A 1 329 ? -28.393 -6.812 12.555 1.00 72.94 329 ASP A N 1
ATOM 2617 C CA . ASP A 1 329 ? -28.032 -7.361 11.254 1.00 72.94 329 ASP A CA 1
ATOM 2618 C C . ASP A 1 329 ? -26.595 -6.959 10.909 1.00 72.94 329 ASP A C 1
ATOM 2620 O O . ASP A 1 329 ? -26.305 -5.780 10.719 1.00 72.94 329 ASP A O 1
ATOM 2624 N N . ASP A 1 330 ? -25.695 -7.943 10.840 1.00 64.56 330 ASP A N 1
ATOM 2625 C CA . ASP A 1 330 ? -24.280 -7.700 10.521 1.00 64.56 330 ASP A CA 1
ATOM 2626 C C . ASP A 1 330 ? -24.082 -7.319 9.046 1.00 64.56 330 ASP A C 1
ATOM 2628 O O . ASP A 1 330 ? -23.021 -6.821 8.679 1.00 64.56 330 ASP A O 1
ATOM 2632 N N . GLY A 1 331 ? -25.079 -7.575 8.191 1.00 58.78 331 GLY A N 1
ATOM 2633 C CA . GLY A 1 331 ? -25.067 -7.190 6.781 1.00 58.78 331 GLY A CA 1
ATOM 2634 C C . GLY A 1 331 ? -25.667 -5.809 6.514 1.00 58.78 331 GLY A C 1
ATOM 2635 O O . GLY A 1 331 ? -25.679 -5.366 5.364 1.00 58.78 331 GLY A O 1
ATOM 2636 N N . ALA A 1 332 ? -26.189 -5.123 7.536 1.00 64.62 332 ALA A N 1
ATOM 2637 C CA . ALA A 1 332 ? -26.838 -3.833 7.358 1.00 64.62 332 ALA A CA 1
ATOM 2638 C C . ALA A 1 332 ? -25.811 -2.696 7.251 1.00 64.62 332 ALA A C 1
ATOM 2640 O O . ALA A 1 332 ? -25.090 -2.400 8.196 1.00 64.62 332 ALA A O 1
ATOM 2641 N N . GLN A 1 333 ? -25.809 -1.999 6.112 1.00 60.31 333 GLN A N 1
ATOM 2642 C CA . GLN A 1 333 ? -24.995 -0.791 5.890 1.00 60.31 333 GLN A CA 1
ATOM 2643 C C . GLN A 1 333 ? -25.591 0.472 6.534 1.00 60.31 333 GLN A C 1
ATOM 2645 O O . GLN A 1 333 ? -24.965 1.528 6.552 1.00 60.31 333 GLN A O 1
ATOM 2650 N N . ARG A 1 334 ? -26.849 0.403 6.983 1.00 68.88 334 ARG A N 1
ATOM 2651 C CA . ARG A 1 334 ? -27.596 1.514 7.582 1.00 68.88 334 ARG A CA 1
ATOM 2652 C C . ARG A 1 334 ? -28.488 0.990 8.698 1.00 68.88 334 ARG A C 1
ATOM 2654 O O . ARG A 1 334 ? -29.132 -0.046 8.548 1.00 68.88 334 ARG A O 1
ATOM 2661 N N . SER A 1 335 ? -28.585 1.753 9.784 1.00 80.38 335 SER A N 1
ATOM 2662 C CA . SER A 1 335 ? -29.588 1.518 10.825 1.00 80.38 335 SER A CA 1
ATOM 2663 C C . SER A 1 335 ? -30.930 2.111 10.397 1.00 80.38 335 SER A C 1
ATOM 2665 O O . SER A 1 335 ? -31.013 3.295 10.079 1.00 80.38 335 SER A O 1
ATOM 2667 N N . ILE A 1 336 ? -31.988 1.297 10.396 1.00 84.56 336 ILE A N 1
ATOM 2668 C CA . ILE A 1 336 ? -33.341 1.712 10.001 1.00 84.56 336 ILE A CA 1
ATOM 2669 C C . ILE A 1 336 ? -34.258 1.664 11.223 1.00 84.56 336 ILE A C 1
ATOM 2671 O O . ILE A 1 336 ? -34.261 0.693 11.978 1.00 84.56 336 ILE A O 1
ATOM 2675 N N . ILE A 1 337 ? -35.071 2.706 11.394 1.00 87.44 337 ILE A N 1
ATOM 2676 C CA . ILE A 1 337 ? -36.085 2.799 12.445 1.00 87.44 337 ILE A CA 1
ATOM 2677 C C . ILE A 1 337 ? -37.490 2.762 11.838 1.00 87.44 337 ILE A C 1
ATOM 2679 O O . ILE A 1 337 ? -37.757 3.366 10.800 1.00 87.44 337 ILE A O 1
ATOM 2683 N N . LEU A 1 338 ? -38.409 2.048 12.492 1.00 89.25 338 LEU A N 1
ATOM 2684 C CA . LEU A 1 338 ? -39.796 1.960 12.039 1.00 89.25 338 LEU A CA 1
ATOM 2685 C C . LEU A 1 338 ? -40.514 3.317 12.163 1.00 89.25 338 LEU A C 1
ATOM 2687 O O . LEU A 1 338 ? -40.400 3.965 13.209 1.00 89.25 338 LEU A O 1
ATOM 2691 N N . PRO A 1 339 ? -41.351 3.708 11.180 1.00 87.00 339 PRO A N 1
ATOM 2692 C CA . PRO A 1 339 ? -42.115 4.957 11.235 1.00 87.00 339 PRO A CA 1
ATOM 2693 C C . PRO A 1 339 ? -42.970 5.115 12.502 1.00 87.00 339 PRO A C 1
ATOM 2695 O O . PRO A 1 339 ? -43.103 6.217 13.026 1.00 87.00 339 PRO A O 1
ATOM 2698 N N . ALA A 1 340 ? -43.499 4.013 13.043 1.00 89.38 340 ALA A N 1
ATOM 2699 C CA . ALA A 1 340 ? -44.261 4.026 14.292 1.00 89.38 340 ALA A CA 1
ATOM 2700 C C . ALA A 1 340 ? -43.422 4.513 15.492 1.00 89.38 340 ALA A C 1
ATOM 2702 O O . ALA A 1 340 ? -43.903 5.304 16.300 1.00 89.38 340 ALA A O 1
ATOM 2703 N N . ALA A 1 341 ? -42.151 4.100 15.581 1.00 90.81 341 ALA A N 1
ATOM 2704 C CA . ALA A 1 341 ? -41.237 4.542 16.634 1.00 90.81 341 ALA A CA 1
ATOM 2705 C C . ALA A 1 341 ? -40.846 6.021 16.461 1.00 90.81 341 ALA A C 1
ATOM 2707 O O . ALA A 1 341 ? -40.773 6.761 17.442 1.00 90.81 341 ALA A O 1
ATOM 2708 N N . VAL A 1 342 ? -40.678 6.475 15.212 1.00 90.62 342 VAL A N 1
ATOM 2709 C CA . VAL A 1 342 ? -40.447 7.891 14.867 1.00 90.62 342 VAL A CA 1
ATOM 2710 C C . VAL A 1 342 ? -41.607 8.766 15.344 1.00 90.62 342 VAL A C 1
ATOM 2712 O O . VAL A 1 342 ? -41.376 9.787 15.992 1.00 90.62 342 VAL A O 1
ATOM 2715 N N . GLN A 1 343 ? -42.848 8.344 15.085 1.00 90.06 343 GLN A N 1
ATOM 2716 C CA . GLN A 1 343 ? -44.052 9.056 15.520 1.00 90.06 343 GLN A CA 1
ATOM 2717 C C . GLN A 1 343 ? -44.195 9.074 17.047 1.00 90.06 343 GLN A C 1
ATOM 2719 O O . GLN A 1 343 ? -44.397 10.142 17.622 1.00 90.06 343 GLN A O 1
ATOM 2724 N N . GLN A 1 344 ? -44.037 7.925 17.713 1.00 91.25 344 GLN A N 1
ATOM 2725 C CA . GLN A 1 344 ? -44.156 7.826 19.174 1.00 91.25 344 GLN A CA 1
ATOM 2726 C C . GLN A 1 344 ? -43.110 8.669 19.912 1.00 91.25 344 GLN A C 1
ATOM 2728 O O . GLN A 1 344 ? -43.431 9.326 20.902 1.00 91.25 344 GLN A O 1
ATOM 2733 N N . LEU A 1 345 ? -41.870 8.698 19.416 1.00 91.94 345 LEU A N 1
ATOM 2734 C CA . LEU A 1 345 ? -40.793 9.492 20.010 1.00 91.94 345 LEU A CA 1
ATOM 2735 C C . LEU A 1 345 ? -40.815 10.965 19.542 1.00 91.94 345 LEU A C 1
ATOM 2737 O O . LEU A 1 345 ? -40.051 11.797 20.037 1.00 91.94 345 LEU A O 1
ATOM 2741 N N . GLY A 1 346 ? -41.711 11.317 18.611 1.00 90.00 346 GLY A N 1
ATOM 2742 C CA . GLY A 1 346 ? -41.849 12.665 18.057 1.00 90.00 346 GLY A CA 1
ATOM 2743 C C . GLY A 1 346 ? -40.586 13.135 17.338 1.00 90.00 346 GLY A C 1
ATOM 2744 O O . GLY A 1 346 ? -40.178 14.291 17.488 1.00 90.00 346 GLY A O 1
ATOM 2745 N N . LEU A 1 347 ? -39.911 12.230 16.630 1.00 89.50 347 LEU A N 1
ATOM 2746 C CA . LEU A 1 347 ? -38.703 12.518 15.864 1.00 89.50 347 LEU A CA 1
ATOM 2747 C C . LEU A 1 347 ? -39.051 13.312 14.599 1.00 89.50 347 LEU A C 1
ATOM 2749 O O . LEU A 1 347 ? -40.061 13.064 13.950 1.00 89.50 347 LEU A O 1
ATOM 2753 N N . GLN A 1 348 ? -38.209 14.289 14.271 1.00 86.62 348 GLN A N 1
ATOM 2754 C CA . GLN A 1 348 ? -38.302 15.058 13.033 1.00 86.62 348 GLN A CA 1
ATOM 2755 C C . GLN A 1 348 ? -37.027 14.793 12.251 1.00 86.62 348 GLN A C 1
ATOM 2757 O O . GLN A 1 348 ? -35.952 14.743 12.853 1.00 86.62 348 GLN A O 1
ATOM 2762 N N . GLY A 1 349 ? -37.158 14.583 10.946 1.00 84.00 349 GLY A N 1
ATOM 2763 C CA . GLY A 1 349 ? -36.037 14.194 10.111 1.00 84.00 349 GLY A CA 1
ATOM 2764 C C . GLY A 1 349 ? -35.930 14.989 8.824 1.00 84.00 349 GLY A C 1
ATOM 2765 O O . GLY A 1 349 ? -36.897 15.582 8.340 1.00 84.00 349 GLY A O 1
ATOM 2766 N N . LYS A 1 350 ? -34.726 14.987 8.258 1.00 84.50 350 LYS A N 1
ATOM 2767 C CA . LYS A 1 350 ? -34.443 15.569 6.946 1.00 84.50 350 LYS A CA 1
ATOM 2768 C C . LYS A 1 350 ? -34.841 14.562 5.872 1.00 84.50 350 LYS A C 1
ATOM 2770 O O . LYS A 1 350 ? -34.464 13.400 5.970 1.00 84.50 350 LYS A O 1
ATOM 2775 N N . LYS A 1 351 ? -35.588 14.996 4.852 1.00 85.56 351 LYS A N 1
ATOM 2776 C CA . LYS A 1 351 ? -35.934 14.129 3.715 1.00 85.56 351 LYS A CA 1
ATOM 2777 C C . LYS A 1 351 ? -34.668 13.598 3.045 1.00 85.56 351 LYS A C 1
ATOM 2779 O O . LYS A 1 351 ? -33.746 14.367 2.777 1.00 85.56 351 LYS A O 1
ATOM 2784 N N . GLU A 1 352 ? -34.664 12.306 2.758 1.00 79.94 352 GLU A N 1
ATOM 2785 C CA . GLU A 1 352 ? -33.554 11.600 2.128 1.00 79.94 352 GLU A CA 1
ATOM 2786 C C . GLU A 1 352 ? -34.096 10.527 1.181 1.00 79.94 352 GLU A C 1
ATOM 2788 O O . GLU A 1 352 ? -35.158 9.952 1.421 1.00 79.94 352 GLU A O 1
ATOM 2793 N N . VAL A 1 353 ? -33.361 10.269 0.101 1.00 74.12 353 VAL A N 1
ATOM 2794 C CA . VAL A 1 353 ? -33.621 9.159 -0.817 1.00 74.12 353 VAL A CA 1
ATOM 2795 C C . VAL A 1 353 ? -32.456 8.186 -0.705 1.00 74.12 353 VAL A C 1
ATOM 2797 O O . VAL A 1 353 ? -31.306 8.566 -0.914 1.00 74.12 353 VAL A O 1
ATOM 2800 N N . MET A 1 354 ? -32.753 6.935 -0.370 1.00 69.19 354 MET A N 1
ATOM 2801 C CA . MET A 1 354 ? -31.775 5.875 -0.158 1.00 69.19 354 MET A CA 1
ATOM 2802 C C . MET A 1 354 ? -31.914 4.806 -1.240 1.00 69.19 354 MET A C 1
ATOM 2804 O O . MET A 1 354 ? -32.992 4.260 -1.455 1.00 69.19 354 MET A O 1
ATOM 2808 N N . ALA A 1 355 ? -30.813 4.455 -1.898 1.00 67.38 355 ALA A N 1
ATOM 2809 C CA . ALA A 1 355 ? -30.776 3.320 -2.813 1.00 67.38 355 ALA A CA 1
ATOM 2810 C C . ALA A 1 355 ? -30.614 2.009 -2.023 1.00 67.38 355 ALA A C 1
ATOM 2812 O O . ALA A 1 355 ? -29.551 1.733 -1.474 1.00 67.38 355 ALA A O 1
ATOM 2813 N N . LEU A 1 356 ? -31.664 1.191 -1.974 1.00 65.00 356 LEU A N 1
ATOM 2814 C CA . LEU A 1 356 ? -31.635 -0.153 -1.410 1.00 65.00 356 LEU A CA 1
ATOM 2815 C C . LEU A 1 356 ? -31.226 -1.153 -2.496 1.00 65.00 356 LEU A C 1
ATOM 2817 O O . LEU A 1 356 ? -31.972 -1.383 -3.451 1.00 65.00 356 LEU A O 1
ATOM 2821 N N . ARG A 1 357 ? -30.061 -1.782 -2.337 1.00 57.69 357 ARG A N 1
ATOM 2822 C CA . ARG A 1 357 ? -29.650 -2.927 -3.156 1.00 57.69 357 ARG A CA 1
ATOM 2823 C C . ARG A 1 357 ? -29.874 -4.212 -2.369 1.00 57.69 357 ARG A C 1
ATOM 2825 O O . ARG A 1 357 ? -29.386 -4.352 -1.253 1.00 57.69 357 ARG A O 1
ATOM 2832 N N . THR A 1 358 ? -30.601 -5.157 -2.956 1.00 60.00 358 THR A N 1
ATOM 2833 C CA . THR A 1 358 ? -30.775 -6.497 -2.370 1.00 60.00 358 THR A CA 1
ATOM 2834 C C . THR A 1 358 ? -29.844 -7.504 -3.049 1.00 60.00 358 THR A C 1
ATOM 2836 O O . THR A 1 358 ? -29.254 -7.214 -4.088 1.00 60.00 358 THR A O 1
ATOM 2839 N N . ILE A 1 359 ? -29.746 -8.724 -2.507 1.00 51.97 359 ILE A N 1
ATOM 2840 C CA . ILE A 1 359 ? -28.939 -9.836 -3.061 1.00 51.97 359 ILE A CA 1
ATOM 2841 C C . ILE A 1 359 ? -29.272 -10.114 -4.546 1.00 51.97 359 ILE A C 1
ATOM 2843 O O . ILE A 1 359 ? -28.456 -10.639 -5.302 1.00 51.97 359 ILE A O 1
ATOM 2847 N N . ARG A 1 360 ? -30.460 -9.711 -5.011 1.00 53.47 360 ARG A N 1
ATOM 2848 C CA . ARG A 1 360 ? -30.889 -9.848 -6.409 1.00 53.47 360 ARG A CA 1
ATOM 2849 C C . ARG A 1 360 ? -30.278 -8.816 -7.365 1.00 53.47 360 ARG A C 1
ATOM 2851 O O . ARG A 1 360 ? -30.655 -8.807 -8.525 1.00 53.47 360 ARG A O 1
ATOM 2858 N N . HIS A 1 361 ? -29.328 -7.993 -6.912 1.00 45.16 361 HIS A N 1
ATOM 2859 C CA . HIS A 1 361 ? -28.641 -6.943 -7.684 1.00 45.16 361 HIS A CA 1
ATOM 2860 C C . HIS A 1 361 ? -29.541 -5.794 -8.176 1.00 45.16 361 HIS A C 1
ATOM 2862 O O . HIS A 1 361 ? -29.026 -4.768 -8.622 1.00 45.16 361 HIS A O 1
ATOM 2868 N N . ASP A 1 362 ? -30.858 -5.909 -8.010 1.00 54.56 362 ASP A N 1
ATOM 2869 C CA . ASP A 1 362 ? -31.812 -4.833 -8.244 1.00 54.56 362 ASP A CA 1
ATOM 2870 C C . ASP A 1 362 ? -31.619 -3.700 -7.227 1.00 54.56 362 ASP A C 1
ATOM 2872 O O . ASP A 1 362 ? -31.501 -3.929 -6.015 1.00 54.56 362 ASP A O 1
ATOM 2876 N N . VAL A 1 363 ? -31.597 -2.466 -7.735 1.00 63.78 363 VAL A N 1
ATOM 2877 C CA . VAL A 1 363 ? -31.518 -1.238 -6.938 1.00 63.78 363 VAL A CA 1
ATOM 2878 C C . VAL A 1 363 ? -32.903 -0.601 -6.896 1.00 63.78 363 VAL A C 1
ATOM 2880 O O . VAL A 1 363 ? -33.438 -0.205 -7.928 1.00 63.78 363 VAL A O 1
ATOM 2883 N N . THR A 1 364 ? -33.479 -0.489 -5.702 1.00 73.06 364 THR A N 1
ATOM 2884 C CA . THR A 1 364 ? -34.748 0.211 -5.457 1.00 73.06 364 THR A CA 1
ATOM 2885 C C . THR A 1 364 ? -34.464 1.515 -4.726 1.00 73.06 364 THR A C 1
ATOM 2887 O O . THR A 1 364 ? -33.734 1.510 -3.741 1.00 73.06 364 THR A O 1
ATOM 2890 N N . GLN A 1 365 ? -35.032 2.635 -5.167 1.00 73.62 365 GLN A N 1
ATOM 2891 C CA . GLN A 1 365 ? -34.942 3.885 -4.410 1.00 73.62 365 GLN A CA 1
ATOM 2892 C C . GLN A 1 365 ? -36.055 3.940 -3.362 1.00 73.62 365 GLN A C 1
ATOM 2894 O O . GLN A 1 365 ? -37.231 3.790 -3.683 1.00 73.62 365 GLN A O 1
ATOM 2899 N N . LEU A 1 366 ? -35.669 4.124 -2.104 1.00 77.25 366 LEU A N 1
ATOM 2900 C CA . LEU A 1 366 ? -36.556 4.328 -0.970 1.00 77.25 366 LEU A CA 1
ATOM 2901 C C . LEU A 1 366 ? -36.530 5.801 -0.581 1.00 77.25 366 LEU A C 1
ATOM 2903 O O . LEU A 1 366 ? -35.474 6.351 -0.282 1.00 77.25 366 LEU A O 1
ATOM 2907 N N . GLU A 1 367 ? -37.694 6.430 -0.546 1.00 81.81 367 GLU A N 1
ATOM 2908 C CA . GLU A 1 367 ? -37.843 7.784 -0.022 1.00 81.81 367 GLU A CA 1
ATOM 2909 C C . GLU A 1 367 ? -38.166 7.724 1.473 1.00 81.81 367 GLU A C 1
ATOM 2911 O O . GLU A 1 367 ? -39.041 6.971 1.908 1.00 81.81 367 GLU A O 1
ATOM 2916 N N . GLY A 1 368 ? -37.458 8.513 2.278 1.00 82.88 368 GLY A N 1
ATOM 2917 C CA . GLY A 1 368 ? -37.589 8.494 3.728 1.00 82.88 368 GLY A CA 1
ATOM 2918 C C . GLY A 1 368 ? -37.114 9.779 4.396 1.00 82.88 368 GLY A C 1
ATOM 2919 O O . GLY A 1 368 ? -37.005 10.841 3.778 1.00 82.88 368 GLY A O 1
ATOM 2920 N N . GLN A 1 369 ? -36.874 9.689 5.702 1.00 83.56 369 GLN A N 1
ATOM 2921 C CA . GLN A 1 369 ? -36.335 10.782 6.505 1.00 83.56 369 GLN A CA 1
ATOM 2922 C C . GLN A 1 369 ? -35.205 10.271 7.397 1.00 83.56 369 GLN A C 1
ATOM 2924 O O . GLN A 1 369 ? -35.366 9.256 8.073 1.00 83.56 369 GLN A O 1
ATOM 2929 N N . SER A 1 370 ? -34.105 11.016 7.442 1.00 85.38 370 SER A N 1
ATOM 2930 C CA . SER A 1 370 ? -33.007 10.807 8.383 1.00 85.38 370 SER A CA 1
ATOM 2931 C C . SER A 1 370 ? -33.308 11.493 9.709 1.00 85.38 370 SER A C 1
ATOM 2933 O O . SER A 1 370 ? -33.601 12.690 9.732 1.00 85.38 370 SER A O 1
ATOM 2935 N N . VAL A 1 371 ? -33.247 10.742 10.809 1.00 87.62 371 VAL A N 1
ATOM 2936 C CA . VAL A 1 371 ? -33.613 11.185 12.164 1.00 87.62 371 VAL A CA 1
ATOM 2937 C C . VAL A 1 371 ? -32.469 10.941 13.144 1.00 87.62 371 VAL A C 1
ATOM 2939 O O . VAL A 1 371 ? -31.715 9.988 12.988 1.00 87.62 371 VAL A O 1
ATOM 2942 N N . GLN A 1 372 ? -32.375 11.768 14.186 1.00 85.50 372 GLN A N 1
ATOM 2943 C CA . GLN A 1 372 ? -31.386 11.619 15.259 1.00 85.50 372 GLN A CA 1
ATOM 2944 C C . GLN A 1 372 ? -32.058 11.249 16.577 1.00 85.50 372 GLN A C 1
ATOM 2946 O O . GLN A 1 372 ? -33.031 11.886 16.988 1.00 85.50 372 GLN A O 1
ATOM 2951 N N . PHE A 1 373 ? -31.526 10.234 17.252 1.00 89.12 373 PHE A N 1
ATOM 2952 C CA . PHE A 1 373 ? -31.989 9.783 18.560 1.00 89.12 373 PHE A CA 1
ATOM 2953 C C . PHE A 1 373 ? -30.857 9.099 19.329 1.00 89.12 373 PHE A C 1
ATOM 2955 O O . PHE A 1 373 ? -29.822 8.735 18.770 1.00 89.12 373 PHE A O 1
ATOM 2962 N N . GLN A 1 374 ? -31.072 8.931 20.629 1.00 89.31 374 GLN A N 1
ATOM 2963 C CA . GLN A 1 374 ? -30.153 8.244 21.526 1.00 89.31 374 GLN A CA 1
ATOM 2964 C C . GLN A 1 374 ? -30.646 6.830 21.834 1.00 89.31 374 GLN A C 1
ATOM 2966 O O . GLN A 1 374 ? -31.847 6.595 21.933 1.00 89.31 374 GLN A O 1
ATOM 2971 N N . LEU A 1 375 ? -29.730 5.888 22.030 1.00 90.81 375 LEU A N 1
ATOM 2972 C CA . LEU A 1 375 ? -30.021 4.493 22.342 1.00 90.81 375 LEU A CA 1
ATOM 2973 C C . LEU A 1 375 ? -29.407 4.094 23.687 1.00 90.81 375 LEU A C 1
ATOM 2975 O O . LEU A 1 375 ? -28.303 4.515 24.029 1.00 90.81 375 LEU A O 1
ATOM 2979 N N . SER A 1 376 ? -30.106 3.252 24.442 1.00 88.75 376 SER A N 1
ATOM 2980 C CA . SER A 1 376 ? -29.600 2.616 25.661 1.00 88.75 376 SER A CA 1
ATOM 2981 C C . SER A 1 376 ? -29.983 1.144 25.708 1.00 88.75 376 SER A C 1
ATOM 2983 O O . SER A 1 376 ? -31.035 0.738 25.213 1.00 88.75 376 SER A O 1
ATOM 2985 N N . SER A 1 377 ? -29.154 0.342 26.376 1.00 85.00 377 SER A N 1
ATOM 2986 C CA . SER A 1 377 ? -29.550 -1.011 26.775 1.00 85.00 377 SER A CA 1
ATOM 2987 C C . SER A 1 377 ? -30.652 -0.940 27.829 1.00 85.00 377 SER A C 1
ATOM 2989 O O . SER A 1 377 ? -30.562 -0.124 28.752 1.00 85.00 377 SER A O 1
ATOM 2991 N N . GLN A 1 378 ? -31.618 -1.858 27.774 1.00 81.50 378 GLN A N 1
ATOM 2992 C CA . GLN A 1 378 ? -32.622 -1.998 28.832 1.00 81.50 378 GLN A CA 1
ATOM 2993 C C . GLN A 1 378 ? -31.985 -2.267 30.209 1.00 81.50 378 GLN A C 1
ATOM 2995 O O . GLN A 1 378 ? -32.481 -1.794 31.225 1.00 81.50 378 GLN A O 1
ATOM 3000 N N . SER A 1 379 ? -30.846 -2.969 30.253 1.00 78.00 379 SER A N 1
ATOM 3001 C CA . SER A 1 379 ? -30.121 -3.253 31.501 1.00 78.00 379 SER A CA 1
ATOM 3002 C C . SER A 1 379 ? -29.303 -2.074 32.039 1.00 78.00 379 SER A C 1
ATOM 3004 O O . SER A 1 379 ? -28.869 -2.106 33.188 1.00 78.00 379 SER A O 1
ATOM 3006 N N . LYS A 1 380 ? -29.051 -1.043 31.221 1.00 83.81 380 LYS A N 1
ATOM 3007 C CA . LYS A 1 380 ? -28.235 0.131 31.578 1.00 83.81 380 LYS A CA 1
ATOM 3008 C C . LYS A 1 380 ? -28.864 1.417 31.012 1.00 83.81 380 LYS A C 1
ATOM 3010 O O . LYS A 1 380 ? -28.256 2.051 30.148 1.00 83.81 380 LYS A O 1
ATOM 3015 N N . PRO A 1 381 ? -30.049 1.831 31.499 1.00 84.88 381 PRO A N 1
ATOM 3016 C CA . PRO A 1 381 ? -30.808 2.958 30.940 1.00 84.88 381 PRO A CA 1
ATOM 3017 C C . PRO A 1 381 ? -30.085 4.310 31.064 1.00 84.88 381 PRO A C 1
ATOM 3019 O O . PRO A 1 381 ? -30.317 5.214 30.267 1.00 84.88 381 PRO A O 1
ATOM 3022 N N . ASN A 1 382 ? -29.170 4.439 32.029 1.00 82.25 382 ASN A N 1
ATOM 3023 C CA . ASN A 1 382 ? -28.411 5.670 32.263 1.00 82.25 382 ASN A CA 1
ATOM 3024 C C . ASN A 1 382 ? -27.263 5.874 31.263 1.00 82.25 382 ASN A C 1
ATOM 3026 O O . ASN A 1 382 ? -26.706 6.966 31.189 1.00 82.25 382 ASN A O 1
ATOM 3030 N N . LYS A 1 383 ? -26.890 4.842 30.495 1.00 82.62 383 LYS A N 1
ATOM 3031 C CA . LYS A 1 383 ? -25.837 4.942 29.482 1.00 82.62 383 LYS A CA 1
ATOM 3032 C C . LYS A 1 383 ? -26.477 5.140 28.112 1.00 82.62 383 LYS A C 1
ATOM 3034 O O . LYS A 1 383 ? -27.102 4.220 27.584 1.00 82.62 383 LYS A O 1
ATOM 3039 N N . ARG A 1 384 ? -26.344 6.347 27.563 1.00 83.50 384 ARG A N 1
ATOM 3040 C CA . ARG A 1 384 ? -26.952 6.762 26.291 1.00 83.50 384 ARG A CA 1
ATOM 3041 C C . ARG A 1 384 ? -25.887 6.880 25.206 1.00 83.50 384 ARG A C 1
ATOM 3043 O O . ARG A 1 384 ? -24.787 7.354 25.477 1.00 83.50 384 ARG A O 1
ATOM 3050 N N . TYR A 1 385 ? -26.234 6.451 24.002 1.00 78.44 385 TYR A N 1
ATOM 3051 C CA . TYR A 1 385 ? -25.375 6.452 22.823 1.00 78.44 385 TYR A CA 1
ATOM 3052 C C . TYR A 1 385 ? -26.072 7.215 21.704 1.00 78.44 385 TYR A C 1
ATOM 3054 O O . TYR A 1 385 ? -27.239 6.938 21.441 1.00 78.44 385 TYR A O 1
ATOM 3062 N N . ASN A 1 386 ? -25.394 8.154 21.051 1.00 78.38 386 ASN A N 1
ATOM 3063 C CA . ASN A 1 386 ? -25.920 8.732 19.818 1.00 78.38 386 ASN A CA 1
ATOM 3064 C C . ASN A 1 386 ? -25.696 7.741 18.675 1.00 78.38 386 ASN A C 1
ATOM 3066 O O . ASN A 1 386 ? -24.642 7.111 18.596 1.00 78.38 386 ASN A O 1
ATOM 3070 N N . LEU A 1 387 ? -26.686 7.612 17.798 1.00 68.75 387 LEU A N 1
ATOM 3071 C CA . LEU A 1 387 ? -26.513 6.947 16.512 1.00 68.75 387 LEU A CA 1
ATOM 3072 C C . LEU A 1 387 ? -26.196 8.029 15.479 1.00 68.75 387 LEU A C 1
ATOM 3074 O O . LEU A 1 387 ? -27.066 8.438 14.713 1.00 68.75 387 LEU A O 1
ATOM 3078 N N . ASP A 1 388 ? -24.972 8.546 15.540 1.00 57.88 388 ASP A N 1
ATOM 3079 C CA . ASP A 1 388 ? -24.463 9.489 14.549 1.00 57.88 388 ASP A CA 1
ATOM 3080 C C . ASP A 1 388 ? -23.903 8.685 13.363 1.00 57.88 388 ASP A C 1
ATOM 3082 O O . ASP A 1 388 ? -23.254 7.655 13.547 1.00 57.88 388 ASP A O 1
ATOM 3086 N N . GLY A 1 389 ? -24.256 9.092 12.141 1.00 53.91 389 GLY A N 1
ATOM 3087 C CA . GLY A 1 389 ? -23.873 8.380 10.924 1.00 53.91 389 GLY A CA 1
ATOM 3088 C C . GLY A 1 389 ? -22.365 8.427 10.687 1.00 53.91 389 GLY A C 1
ATOM 3089 O O . GLY A 1 389 ? -21.792 9.510 10.721 1.00 53.91 389 GLY A O 1
ATOM 3090 N N . ASP A 1 390 ? -21.793 7.245 10.438 1.00 54.31 390 ASP A N 1
ATOM 3091 C CA . ASP A 1 390 ? -20.465 6.940 9.892 1.00 54.31 390 ASP A CA 1
ATOM 3092 C C . ASP A 1 390 ? -19.421 8.060 10.030 1.00 54.31 390 ASP A C 1
ATOM 3094 O O . ASP A 1 390 ? -19.149 8.794 9.076 1.00 54.31 390 ASP A O 1
ATOM 3098 N N . ASP A 1 391 ? -18.768 8.142 11.194 1.00 61.25 391 ASP A N 1
ATOM 3099 C CA . ASP A 1 391 ? -17.418 8.700 11.216 1.00 61.25 391 ASP A CA 1
ATOM 3100 C C . ASP A 1 391 ? -16.531 7.749 10.402 1.00 61.25 391 ASP A C 1
ATOM 3102 O O . ASP A 1 391 ? -16.209 6.630 10.813 1.00 61.25 391 ASP A O 1
ATOM 3106 N N . VAL A 1 392 ? -16.224 8.175 9.177 1.00 63.59 392 VAL A N 1
ATOM 3107 C CA . VAL A 1 392 ? -15.461 7.392 8.206 1.00 63.59 392 VAL A CA 1
ATOM 3108 C C . VAL A 1 392 ? -14.084 7.040 8.764 1.00 63.59 392 VAL A C 1
ATOM 3110 O O . VAL A 1 392 ? -13.556 5.976 8.435 1.00 63.59 392 VAL A O 1
ATOM 3113 N N . ASP A 1 393 ? -13.510 7.887 9.615 1.00 66.19 393 ASP A N 1
ATOM 3114 C CA . ASP A 1 393 ? -12.187 7.667 10.183 1.00 66.19 393 ASP A CA 1
ATOM 3115 C C . ASP A 1 393 ? -12.231 6.629 11.306 1.00 66.19 393 ASP A C 1
ATOM 3117 O O . ASP A 1 393 ? -11.403 5.714 11.303 1.00 66.19 393 ASP A O 1
ATOM 3121 N N . VAL A 1 394 ? -13.277 6.646 12.140 1.00 72.06 394 VAL A N 1
ATOM 3122 C CA . VAL A 1 394 ? -13.557 5.552 13.090 1.00 72.06 394 VAL A CA 1
ATOM 3123 C C . VAL A 1 394 ? -13.790 4.241 12.335 1.00 72.06 394 VAL A C 1
ATOM 3125 O O . VAL A 1 394 ? -13.193 3.217 12.656 1.00 72.06 394 VAL A O 1
ATOM 3128 N N . GLY A 1 395 ? -14.586 4.263 11.261 1.00 68.69 395 GLY A N 1
ATOM 3129 C CA . GLY A 1 395 ? -14.822 3.079 10.429 1.00 68.69 395 GLY A CA 1
ATOM 3130 C C . GLY A 1 395 ? -13.535 2.507 9.820 1.00 68.69 395 GLY A C 1
ATOM 3131 O O . GLY A 1 395 ? -13.329 1.291 9.826 1.00 68.69 395 GLY A O 1
ATOM 3132 N N . ARG A 1 396 ? -12.638 3.366 9.324 1.00 76.44 396 ARG A N 1
ATOM 3133 C CA . ARG A 1 396 ? -11.324 2.961 8.793 1.00 76.44 396 ARG A CA 1
ATOM 3134 C C . ARG A 1 396 ? -10.436 2.357 9.873 1.00 76.44 396 ARG A C 1
ATOM 3136 O O . ARG A 1 396 ? -9.794 1.338 9.617 1.00 76.44 396 ARG A O 1
ATOM 3143 N N . GLU A 1 397 ? -10.413 2.947 11.062 1.00 81.25 397 GLU A N 1
ATOM 3144 C CA . GLU A 1 397 ? -9.673 2.414 12.203 1.00 81.25 397 GLU A CA 1
ATOM 3145 C C . GLU A 1 397 ? -10.148 1.005 12.572 1.00 81.25 397 GLU A C 1
ATOM 3147 O O . GLU A 1 397 ? -9.333 0.079 12.651 1.00 81.25 397 GLU A O 1
ATOM 3152 N N . CYS A 1 398 ? -11.462 0.810 12.706 1.00 74.94 398 CYS A N 1
ATOM 3153 C CA . CYS A 1 398 ? -12.059 -0.490 13.006 1.00 74.94 398 CYS A CA 1
ATOM 3154 C C . CYS A 1 398 ? -11.720 -1.535 11.939 1.00 74.94 398 CYS A C 1
ATOM 3156 O O . CYS A 1 398 ? -11.394 -2.673 12.278 1.00 74.94 398 CYS A O 1
ATOM 3158 N N . ILE A 1 399 ? -11.755 -1.162 10.655 1.00 79.75 399 ILE A N 1
ATOM 3159 C CA . ILE A 1 399 ? -11.417 -2.069 9.550 1.00 79.75 399 ILE A CA 1
ATOM 3160 C C . ILE A 1 399 ? -9.945 -2.485 9.617 1.00 79.75 399 ILE A C 1
ATOM 3162 O O . ILE A 1 399 ? -9.645 -3.669 9.465 1.00 79.75 399 ILE A O 1
ATOM 3166 N N . ILE A 1 400 ? -9.022 -1.552 9.869 1.00 83.38 400 ILE A N 1
ATOM 3167 C CA . ILE A 1 400 ? -7.585 -1.862 9.931 1.00 83.38 400 ILE A CA 1
ATOM 3168 C C . ILE A 1 400 ? -7.269 -2.712 11.172 1.00 83.38 400 ILE A C 1
ATOM 3170 O O . ILE A 1 400 ? -6.590 -3.732 11.053 1.00 83.38 400 ILE A O 1
ATOM 3174 N N . LYS A 1 401 ? -7.816 -2.375 12.348 1.00 81.75 401 LYS A N 1
ATOM 3175 C CA . LYS A 1 401 ? -7.685 -3.208 13.560 1.00 81.75 401 LYS A CA 1
ATOM 3176 C C . LYS A 1 401 ? -8.319 -4.591 13.359 1.00 81.75 401 LYS A C 1
ATOM 3178 O O . LYS A 1 401 ? -7.738 -5.614 13.724 1.00 81.75 401 LYS A O 1
ATOM 3183 N N . GLY A 1 402 ? -9.494 -4.636 12.735 1.00 78.69 402 GLY A N 1
ATOM 3184 C CA . GLY A 1 402 ? -10.221 -5.861 12.410 1.00 78.69 402 GLY A CA 1
ATOM 3185 C C . GLY A 1 402 ? -9.489 -6.744 11.401 1.00 78.69 402 GLY A C 1
ATOM 3186 O O . GLY A 1 402 ? -9.569 -7.969 11.497 1.00 78.69 402 GLY A O 1
ATOM 3187 N N . LEU A 1 403 ? -8.723 -6.150 10.483 1.00 85.62 403 LEU A N 1
ATOM 3188 C CA . LEU A 1 403 ? -7.865 -6.878 9.554 1.00 85.62 403 LEU A CA 1
ATOM 3189 C C . LEU A 1 403 ? -6.789 -7.681 10.296 1.00 85.62 403 LEU A C 1
ATOM 3191 O O . LEU A 1 403 ? -6.637 -8.870 10.003 1.00 85.62 403 LEU A O 1
ATOM 3195 N N . CYS A 1 404 ? -6.114 -7.079 11.284 1.00 84.12 404 CYS A N 1
ATOM 3196 C CA . CYS A 1 404 ? -5.149 -7.785 12.136 1.00 84.12 404 CYS A CA 1
ATOM 3197 C C . CYS A 1 404 ? -5.805 -9.019 12.768 1.00 84.12 404 CYS A C 1
ATOM 3199 O O . CYS A 1 404 ? -5.336 -10.148 12.603 1.00 84.12 404 CYS A O 1
ATOM 3201 N N . VAL A 1 405 ? -6.968 -8.820 13.396 1.00 82.06 405 VAL A N 1
ATOM 3202 C CA . VAL A 1 405 ? -7.723 -9.892 14.061 1.00 82.06 405 VAL A CA 1
ATOM 3203 C C . VAL A 1 405 ? -8.128 -10.990 13.075 1.00 82.06 405 VAL A C 1
ATOM 3205 O O . VAL A 1 405 ? -7.927 -12.173 13.351 1.00 82.06 405 VAL A O 1
ATOM 3208 N N . TYR A 1 406 ? -8.654 -10.624 11.903 1.00 83.75 406 TYR A N 1
ATOM 3209 C CA . TYR A 1 406 ? -9.063 -11.572 10.863 1.00 83.75 406 TYR A CA 1
ATOM 3210 C C . TYR A 1 406 ? -7.896 -12.449 10.390 1.00 83.75 406 TYR A C 1
ATOM 3212 O O . TYR A 1 406 ? -8.059 -13.646 10.135 1.00 83.75 406 TYR A O 1
ATOM 3220 N N . LEU A 1 407 ? -6.703 -11.866 10.286 1.00 84.75 407 LEU A N 1
ATOM 3221 C CA . LEU A 1 407 ? -5.486 -12.566 9.883 1.00 84.75 407 LEU A CA 1
ATOM 3222 C C . LEU A 1 407 ? -4.826 -13.341 11.033 1.00 84.75 407 LEU A C 1
ATOM 3224 O O . LEU A 1 407 ? -3.839 -14.054 10.800 1.00 84.75 407 LEU A O 1
ATOM 3228 N N . ASN A 1 408 ? -5.441 -13.322 12.220 1.00 84.50 408 ASN A N 1
ATOM 3229 C CA . ASN A 1 408 ? -4.962 -13.935 13.454 1.00 84.50 408 ASN A CA 1
ATOM 3230 C C . ASN A 1 408 ? -3.642 -13.306 13.933 1.00 84.50 408 ASN A C 1
ATOM 3232 O O . ASN A 1 408 ? -2.705 -14.016 14.306 1.00 84.50 408 ASN A O 1
ATOM 3236 N N . GLU A 1 409 ? -3.579 -11.980 13.872 1.00 87.31 409 GLU A N 1
ATOM 3237 C CA . GLU A 1 409 ? -2.493 -11.120 14.343 1.00 87.31 409 GLU A CA 1
ATOM 3238 C C . GLU A 1 409 ? -3.043 -10.176 15.428 1.00 87.31 409 GLU A C 1
ATOM 3240 O O . GLU A 1 409 ? -4.222 -9.813 15.402 1.00 87.31 409 GLU A O 1
ATOM 3245 N N . ASN A 1 410 ? -2.225 -9.817 16.423 1.00 85.19 410 ASN A N 1
ATOM 3246 C CA . ASN A 1 410 ? -2.688 -8.970 17.525 1.00 85.19 410 ASN A CA 1
ATOM 3247 C C . ASN A 1 410 ? -2.674 -7.486 17.100 1.00 85.19 410 ASN A C 1
ATOM 3249 O O . ASN A 1 410 ? -1.588 -6.977 16.810 1.00 85.19 410 ASN A O 1
ATOM 3253 N N . PRO A 1 411 ? -3.819 -6.772 17.082 1.00 85.69 411 PRO A N 1
ATOM 3254 C CA . PRO A 1 411 ? -3.850 -5.340 16.779 1.00 85.69 411 PRO A CA 1
ATOM 3255 C C . PRO A 1 411 ? -3.016 -4.487 17.747 1.00 85.69 411 PRO A C 1
ATOM 3257 O O . PRO A 1 411 ? -2.518 -3.449 17.320 1.00 85.69 411 PRO A O 1
ATOM 3260 N N . ASP A 1 412 ? -2.771 -4.935 18.983 1.00 87.12 412 ASP A N 1
ATOM 3261 C CA . ASP A 1 412 ? -1.941 -4.198 19.956 1.00 87.12 412 ASP A CA 1
ATOM 3262 C C . ASP A 1 412 ? -0.468 -4.086 19.525 1.00 87.12 412 ASP A C 1
ATOM 3264 O O . ASP A 1 412 ? 0.267 -3.214 19.991 1.00 87.12 412 ASP A O 1
ATOM 3268 N N . ASN A 1 413 ? -0.025 -4.960 18.613 1.00 86.44 413 ASN A N 1
ATOM 3269 C CA . ASN A 1 413 ? 1.306 -4.873 18.013 1.00 86.44 413 ASN A CA 1
ATOM 3270 C C . ASN A 1 413 ? 1.385 -3.771 16.948 1.00 86.44 413 ASN A C 1
ATOM 3272 O O . ASN A 1 413 ? 2.480 -3.367 16.573 1.00 86.44 413 ASN A O 1
ATOM 3276 N N . LEU A 1 414 ? 0.239 -3.317 16.426 1.00 88.12 414 LEU A N 1
ATOM 3277 C CA . LEU A 1 414 ? 0.156 -2.246 15.435 1.00 88.12 414 LEU A CA 1
ATOM 3278 C C . LEU A 1 414 ? -0.143 -0.903 16.095 1.00 88.12 414 LEU A C 1
ATOM 3280 O O . LEU A 1 414 ? 0.412 0.111 15.679 1.00 88.12 414 LEU A O 1
ATOM 3284 N N . VAL A 1 415 ? -1.036 -0.888 17.086 1.00 88.81 415 VAL A N 1
ATOM 3285 C CA . VAL A 1 415 ? -1.530 0.337 17.712 1.00 88.81 415 VAL A CA 1
ATOM 3286 C C . VAL A 1 415 ? -1.617 0.213 19.225 1.00 88.81 415 VAL A C 1
ATOM 3288 O O . VAL A 1 415 ? -2.171 -0.752 19.743 1.00 88.81 415 VAL A O 1
ATOM 3291 N N . LYS A 1 416 ? -1.115 1.227 19.934 1.00 85.44 416 LYS A N 1
ATOM 3292 C CA . LYS A 1 416 ? -1.225 1.345 21.392 1.00 85.44 416 LYS A CA 1
ATOM 3293 C C . LYS A 1 416 ? -1.963 2.621 21.783 1.00 85.44 416 LYS A C 1
ATOM 3295 O O . LYS A 1 416 ? -1.626 3.710 21.324 1.00 85.44 416 LYS A O 1
ATOM 3300 N N . GLU A 1 417 ? -2.952 2.486 22.658 1.00 84.94 417 GLU A N 1
ATOM 3301 C CA . GLU A 1 417 ? -3.760 3.600 23.159 1.00 84.94 417 GLU A CA 1
ATOM 3302 C C . GLU A 1 417 ? -3.320 4.003 24.566 1.00 84.94 417 GLU A C 1
ATOM 3304 O O . GLU A 1 417 ? -3.157 3.151 25.441 1.00 84.94 417 GLU A O 1
ATOM 3309 N N . TYR A 1 418 ? -3.180 5.307 24.801 1.00 80.75 418 TYR A N 1
ATOM 3310 C CA . TYR A 1 418 ? -2.784 5.852 26.094 1.00 80.75 418 TYR A CA 1
ATOM 3311 C C . TYR A 1 418 ? -3.721 6.978 26.526 1.00 80.75 418 TYR A C 1
ATOM 3313 O O . TYR A 1 418 ? -4.107 7.839 25.736 1.00 80.75 418 TYR A O 1
ATOM 3321 N N . MET A 1 419 ? -4.054 6.982 27.817 1.00 71.62 419 MET A N 1
ATOM 3322 C CA . MET A 1 419 ? -4.926 7.985 28.442 1.00 71.62 419 MET A CA 1
ATOM 3323 C C . MET A 1 419 ? -4.153 9.223 28.922 1.00 71.62 419 MET A C 1
ATOM 3325 O O . MET A 1 419 ? -4.749 10.265 29.184 1.00 71.62 419 MET A O 1
ATOM 3329 N N . ALA A 1 420 ? -2.831 9.110 29.069 1.00 67.06 420 ALA A N 1
ATOM 3330 C CA . ALA A 1 420 ? -1.949 10.198 29.462 1.00 67.06 420 ALA A CA 1
ATOM 3331 C C . ALA A 1 420 ? -0.570 10.044 28.807 1.00 67.06 420 ALA A C 1
ATOM 3333 O O . ALA A 1 420 ? -0.064 8.937 28.630 1.00 67.06 420 ALA A O 1
ATOM 3334 N N . ALA A 1 421 ? 0.079 11.172 28.505 1.00 64.19 421 ALA A N 1
ATOM 3335 C CA . ALA A 1 421 ? 1.418 11.182 27.910 1.00 64.19 421 ALA A CA 1
ATOM 3336 C C . ALA A 1 421 ? 2.490 10.532 28.809 1.00 64.19 421 ALA A C 1
ATOM 3338 O O . ALA A 1 421 ? 3.484 10.024 28.295 1.00 64.19 421 ALA A O 1
ATOM 3339 N N . ALA A 1 422 ? 2.279 10.528 30.131 1.00 64.69 422 ALA A N 1
ATOM 3340 C CA . ALA A 1 422 ? 3.166 9.880 31.095 1.00 64.69 422 ALA A CA 1
ATOM 3341 C C . ALA A 1 422 ? 3.147 8.346 30.965 1.00 64.69 422 ALA A C 1
ATOM 3343 O O . ALA A 1 422 ? 4.204 7.722 30.992 1.00 64.69 422 ALA A O 1
ATOM 3344 N N . ASP A 1 423 ? 1.968 7.759 30.735 1.00 67.50 423 ASP A N 1
ATOM 3345 C CA . ASP A 1 423 ? 1.787 6.307 30.577 1.00 67.50 423 ASP A CA 1
ATOM 3346 C C . ASP A 1 423 ? 2.363 5.798 29.248 1.00 67.50 423 ASP A C 1
ATOM 3348 O O . ASP A 1 423 ? 2.689 4.622 29.095 1.00 67.50 423 ASP A O 1
ATOM 3352 N N . ALA A 1 424 ? 2.499 6.701 28.276 1.00 68.50 424 ALA A N 1
ATOM 3353 C CA . ALA A 1 424 ? 3.040 6.385 26.969 1.00 68.50 424 ALA A CA 1
ATOM 3354 C C . ALA A 1 424 ? 4.565 6.211 26.984 1.00 68.50 424 ALA A C 1
ATOM 3356 O O . ALA A 1 424 ? 5.085 5.485 26.149 1.00 68.50 424 ALA A O 1
ATOM 3357 N N . PHE A 1 425 ? 5.296 6.850 27.904 1.00 66.12 425 PHE A N 1
ATOM 3358 C CA . PHE A 1 425 ? 6.758 6.969 27.813 1.00 66.12 425 PHE A CA 1
ATOM 3359 C C . PHE A 1 425 ? 7.478 5.609 27.843 1.00 66.12 425 PHE A C 1
ATOM 3361 O O . PHE A 1 425 ? 8.194 5.275 26.904 1.00 66.12 425 PHE A O 1
ATOM 3368 N N . THR A 1 426 ? 7.219 4.786 28.862 1.00 65.62 426 THR A N 1
ATOM 3369 C CA . THR A 1 426 ? 7.855 3.466 29.032 1.00 65.62 426 THR A CA 1
ATOM 3370 C C . THR A 1 426 ? 7.433 2.458 27.965 1.00 65.62 426 THR A C 1
ATOM 3372 O O . THR A 1 426 ? 8.261 1.737 27.424 1.00 65.62 426 THR A O 1
ATOM 3375 N N . SER A 1 427 ? 6.150 2.429 27.601 1.00 71.19 427 SER A N 1
ATOM 3376 C CA . SER A 1 427 ? 5.654 1.505 26.573 1.00 71.19 427 SER A CA 1
ATOM 3377 C C . SER A 1 427 ? 6.091 1.905 25.157 1.00 71.19 427 SER A C 1
ATOM 3379 O O . SER A 1 427 ? 6.234 1.040 24.289 1.00 71.19 427 SER A O 1
ATOM 3381 N N . ILE A 1 428 ? 6.311 3.200 24.896 1.00 77.12 428 ILE A N 1
ATOM 3382 C CA . ILE A 1 428 ? 6.847 3.679 23.618 1.00 77.12 428 ILE A CA 1
ATOM 3383 C C . ILE A 1 428 ? 8.294 3.238 23.447 1.00 77.12 428 ILE A C 1
ATOM 3385 O O . ILE A 1 428 ? 8.595 2.732 22.375 1.00 77.12 428 ILE A O 1
ATOM 3389 N N . GLU A 1 429 ? 9.136 3.334 24.481 1.00 75.75 429 GLU A N 1
ATOM 3390 C CA . GLU A 1 429 ? 10.543 2.894 24.427 1.00 75.75 429 GLU A CA 1
ATOM 3391 C C . GLU A 1 429 ? 10.691 1.402 24.082 1.00 75.75 429 GLU A C 1
ATOM 3393 O O . GLU A 1 429 ? 11.626 1.016 23.383 1.00 75.75 429 GLU A O 1
ATOM 3398 N N . GLU A 1 430 ? 9.739 0.568 24.504 1.00 76.75 430 GLU A N 1
ATOM 3399 C CA . GLU A 1 430 ? 9.704 -0.869 24.195 1.00 76.75 430 GLU A CA 1
ATOM 3400 C C . GLU A 1 430 ? 9.082 -1.194 22.822 1.00 76.75 430 GLU A C 1
ATOM 3402 O O . GLU A 1 430 ? 9.107 -2.343 22.378 1.00 76.75 430 GLU A O 1
ATOM 3407 N N . THR A 1 431 ? 8.492 -0.212 22.133 1.00 79.25 431 THR A N 1
ATOM 3408 C CA . THR A 1 431 ? 7.805 -0.429 20.853 1.00 79.25 431 THR A CA 1
ATOM 3409 C C . THR A 1 431 ? 8.770 -0.254 19.687 1.00 79.25 431 THR A C 1
ATOM 3411 O O . THR A 1 431 ? 9.238 0.849 19.409 1.00 79.25 431 THR A O 1
ATOM 3414 N N . THR A 1 432 ? 9.031 -1.332 18.945 1.00 80.12 432 THR A N 1
ATOM 3415 C CA . THR A 1 432 ? 9.921 -1.261 17.779 1.00 80.12 432 THR A CA 1
ATOM 3416 C C . THR A 1 432 ? 9.281 -0.574 16.579 1.00 80.12 432 THR A C 1
ATOM 3418 O O . THR A 1 432 ? 9.924 0.228 15.920 1.00 80.12 432 THR A O 1
ATOM 3421 N N . VAL A 1 433 ? 8.026 -0.873 16.259 1.00 87.81 433 VAL A N 1
ATOM 3422 C CA . VAL A 1 433 ? 7.287 -0.209 15.180 1.00 87.81 433 VAL A CA 1
ATOM 3423 C C . VAL A 1 433 ? 5.824 -0.192 15.581 1.00 87.81 433 VAL A C 1
ATOM 3425 O O . VAL A 1 433 ? 5.295 -1.231 15.962 1.00 87.81 433 VAL A O 1
ATOM 3428 N N . GLY A 1 434 ? 5.162 0.956 15.490 1.00 89.62 434 GLY A N 1
ATOM 3429 C CA . GLY A 1 434 ? 3.731 1.020 15.763 1.00 89.62 434 GLY A CA 1
ATOM 3430 C C . GLY A 1 434 ? 3.162 2.427 15.728 1.00 89.62 434 GLY A C 1
ATOM 3431 O O . GLY A 1 434 ? 3.883 3.418 15.616 1.00 89.62 434 GLY A O 1
ATOM 3432 N N . ILE A 1 435 ? 1.844 2.499 15.829 1.00 92.12 435 ILE A N 1
ATOM 3433 C CA . ILE A 1 435 ? 1.066 3.727 15.945 1.00 92.12 435 ILE A CA 1
ATOM 3434 C C . ILE A 1 435 ? 0.709 3.910 17.420 1.00 92.12 435 ILE A C 1
ATOM 3436 O O . ILE A 1 435 ? 0.338 2.955 18.102 1.00 92.12 435 ILE A O 1
ATOM 3440 N N . TYR A 1 436 ? 0.806 5.127 17.934 1.00 89.50 436 TYR A N 1
ATOM 3441 C CA . TYR A 1 436 ? 0.254 5.463 19.239 1.00 89.50 436 TYR A CA 1
ATOM 3442 C C . TYR A 1 436 ? -0.949 6.390 19.083 1.00 89.50 436 TYR A C 1
ATOM 3444 O O . TYR A 1 436 ? -0.984 7.215 18.170 1.00 89.50 436 TYR A O 1
ATOM 3452 N N . ILE A 1 437 ? -1.905 6.263 20.000 1.00 87.81 437 ILE A N 1
ATOM 3453 C CA . ILE A 1 437 ? -3.055 7.161 20.132 1.00 87.81 437 ILE A CA 1
ATOM 3454 C C . ILE A 1 437 ? -3.009 7.764 21.535 1.00 87.81 437 ILE A C 1
ATOM 3456 O O . ILE A 1 437 ? -3.067 7.033 22.528 1.00 87.81 437 ILE A O 1
ATOM 3460 N N . LEU A 1 438 ? -2.885 9.086 21.629 1.00 83.19 438 LEU A N 1
ATOM 3461 C CA . LEU A 1 438 ? -2.999 9.831 22.883 1.00 83.19 438 LEU A CA 1
ATOM 3462 C C . LEU A 1 438 ? -4.410 10.405 22.990 1.00 83.19 438 LEU A C 1
ATOM 3464 O O . LEU A 1 438 ? -4.779 11.289 22.222 1.00 83.19 438 LEU A O 1
ATOM 3468 N N . LYS A 1 439 ? -5.185 9.923 23.962 1.00 79.00 439 LYS A N 1
ATOM 3469 C CA . LYS A 1 439 ? -6.528 10.438 24.255 1.00 79.00 439 LYS A CA 1
ATOM 3470 C C . LYS A 1 439 ? -6.426 11.568 25.268 1.00 79.00 439 LYS A C 1
ATOM 3472 O O . LYS A 1 439 ? -6.017 11.343 26.408 1.00 79.00 439 LYS A O 1
ATOM 3477 N N . THR A 1 440 ? -6.796 12.779 24.881 1.00 68.06 440 THR A N 1
ATOM 3478 C CA . THR A 1 440 ? -6.842 13.930 25.791 1.00 68.06 440 THR A CA 1
ATOM 3479 C C . THR A 1 440 ? -8.194 14.020 26.502 1.00 68.06 440 THR A C 1
ATOM 3481 O O . THR A 1 440 ? -9.203 13.433 26.104 1.00 68.06 440 THR A O 1
ATOM 3484 N N . GLN A 1 441 ? -8.227 14.759 27.615 1.00 60.56 441 GLN A N 1
ATOM 3485 C CA . GLN A 1 441 ? -9.420 14.879 28.466 1.00 60.56 441 GLN A CA 1
ATOM 3486 C C . GLN A 1 441 ? -10.619 15.534 27.757 1.00 60.56 441 GLN A C 1
ATOM 3488 O O . GLN A 1 441 ? -11.763 15.322 28.160 1.00 60.56 441 GLN A O 1
ATOM 3493 N N . ASP A 1 442 ? -10.370 16.299 26.696 1.00 60.09 442 ASP A N 1
ATOM 3494 C CA . ASP A 1 442 ? -11.378 16.948 25.852 1.00 60.09 442 ASP A CA 1
ATOM 3495 C C . ASP A 1 442 ? -11.940 16.033 24.746 1.00 60.09 442 ASP A C 1
ATOM 3497 O O . ASP A 1 442 ? -12.762 16.484 23.951 1.00 60.09 442 ASP A O 1
ATOM 3501 N N . ARG A 1 443 ? -11.563 14.744 24.738 1.00 58.03 443 ARG A N 1
ATOM 3502 C CA . ARG A 1 443 ? -11.902 13.748 23.706 1.00 58.03 443 ARG A CA 1
ATOM 3503 C C . ARG A 1 443 ? -11.274 14.012 22.336 1.00 58.03 443 ARG A C 1
ATOM 3505 O O . ARG A 1 443 ? -11.756 13.441 21.361 1.00 58.03 443 ARG A O 1
ATOM 3512 N N . SER A 1 444 ? -10.236 14.844 22.248 1.00 63.81 444 SER A N 1
ATOM 3513 C CA . SER A 1 444 ? -9.381 14.828 21.062 1.00 63.81 444 SER A CA 1
ATOM 3514 C C . SER A 1 444 ? -8.397 13.651 21.123 1.00 63.81 444 SER A C 1
ATOM 3516 O O . SER A 1 444 ? -8.073 13.120 22.191 1.00 63.81 444 SER A O 1
ATOM 3518 N N . GLU A 1 445 ? -8.010 13.163 19.949 1.00 79.56 445 GLU A N 1
ATOM 3519 C CA . GLU A 1 445 ? -7.078 12.052 19.786 1.00 79.56 445 GLU A CA 1
ATOM 3520 C C . GLU A 1 445 ? -5.889 12.558 18.970 1.00 79.56 445 GLU A C 1
ATOM 3522 O O . GLU A 1 445 ? -6.074 13.122 17.894 1.00 79.56 445 GLU A O 1
ATOM 3527 N N . ASP A 1 446 ? -4.677 12.396 19.500 1.00 82.50 446 ASP A N 1
ATOM 3528 C CA . ASP A 1 446 ? -3.437 12.650 18.762 1.00 82.50 446 ASP A CA 1
ATOM 3529 C C . ASP A 1 446 ? -2.831 11.320 18.318 1.00 82.50 446 ASP A C 1
ATOM 3531 O O . ASP A 1 446 ? -2.539 10.444 19.142 1.00 82.50 446 ASP A O 1
ATOM 3535 N N . PHE A 1 447 ? -2.638 11.180 17.009 1.00 88.44 447 PHE A N 1
ATOM 3536 C CA . PHE A 1 447 ? -2.052 9.998 16.398 1.00 88.44 447 PHE A CA 1
ATOM 3537 C C . PHE A 1 447 ? -0.579 10.256 16.072 1.00 88.44 447 PHE A C 1
ATOM 3539 O O . PHE A 1 447 ? -0.200 11.301 15.536 1.00 88.44 447 PHE A O 1
ATOM 3546 N N . GLY A 1 448 ? 0.273 9.268 16.329 1.00 87.31 448 GLY A N 1
ATOM 3547 C CA . GLY A 1 448 ? 1.683 9.351 15.961 1.00 87.31 448 GLY A CA 1
ATOM 3548 C C . GLY A 1 448 ? 2.325 7.995 15.731 1.00 87.31 448 GLY A C 1
ATOM 3549 O O . GLY A 1 448 ? 1.719 6.950 15.953 1.00 87.31 448 GLY A O 1
ATOM 3550 N N . ILE A 1 449 ? 3.561 8.014 15.242 1.00 92.06 449 ILE A N 1
ATOM 3551 C CA . ILE A 1 449 ? 4.303 6.820 14.831 1.00 92.06 449 ILE A CA 1
ATOM 3552 C C . ILE A 1 449 ? 5.550 6.676 15.692 1.00 92.06 449 ILE A C 1
ATOM 3554 O O . ILE A 1 449 ? 6.299 7.637 15.895 1.00 92.06 449 ILE A O 1
ATOM 3558 N N . VAL A 1 450 ? 5.773 5.454 16.165 1.00 89.25 450 VAL A N 1
ATOM 3559 C CA . VAL A 1 450 ? 6.974 5.031 16.881 1.00 89.25 450 VAL A CA 1
ATOM 3560 C C . VAL A 1 450 ? 7.807 4.127 15.986 1.00 89.25 450 VAL A C 1
ATOM 3562 O O . VAL A 1 450 ? 7.271 3.181 15.407 1.00 89.25 450 VAL A O 1
ATOM 3565 N N . LEU A 1 451 ? 9.111 4.394 15.916 1.00 87.62 451 LEU A N 1
ATOM 3566 C CA . LEU A 1 451 ? 10.120 3.498 15.354 1.00 87.62 451 LEU A CA 1
ATOM 3567 C C . LEU A 1 451 ? 11.280 3.365 16.352 1.00 87.62 451 LEU A C 1
ATOM 3569 O O . LEU A 1 451 ? 11.797 4.374 16.824 1.00 87.62 451 LEU A O 1
ATOM 3573 N N . GLU A 1 452 ? 11.680 2.134 16.663 1.00 84.56 452 GLU A N 1
ATOM 3574 C CA . GLU A 1 452 ? 12.782 1.759 17.563 1.00 84.56 452 GLU A CA 1
ATOM 3575 C C . GLU A 1 452 ? 12.763 2.533 18.891 1.00 84.56 452 GLU A C 1
ATOM 3577 O O . GLU A 1 452 ? 13.759 3.121 19.314 1.00 84.56 452 GLU A O 1
ATOM 3582 N N . GLY A 1 453 ? 11.596 2.590 19.535 1.00 81.25 453 GLY A N 1
ATOM 3583 C CA . GLY A 1 453 ? 11.436 3.279 20.811 1.00 81.25 453 GLY A CA 1
ATOM 3584 C C . GLY A 1 453 ? 11.278 4.801 20.721 1.00 81.25 453 GLY A C 1
ATOM 3585 O O . GLY A 1 453 ? 11.147 5.461 21.750 1.00 81.25 453 GLY A O 1
ATOM 3586 N N . GLN A 1 454 ? 11.290 5.390 19.518 1.00 81.19 454 GLN A N 1
ATOM 3587 C CA . GLN A 1 454 ? 11.246 6.842 19.324 1.00 81.19 454 GLN A CA 1
ATOM 3588 C C . GLN A 1 454 ? 10.011 7.315 18.563 1.00 81.19 454 GLN A C 1
ATOM 3590 O O . GLN A 1 454 ? 9.639 6.756 17.534 1.00 81.19 454 GLN A O 1
ATOM 3595 N N . LYS A 1 455 ? 9.405 8.411 19.034 1.00 87.12 455 LYS A N 1
ATOM 3596 C CA . LYS A 1 455 ? 8.319 9.109 18.331 1.00 87.12 455 LYS A CA 1
ATOM 3597 C C . LYS A 1 455 ? 8.879 9.839 17.108 1.00 87.12 455 LYS A C 1
ATOM 3599 O O . LYS A 1 455 ? 9.489 10.896 17.258 1.00 87.12 455 LYS A O 1
ATOM 3604 N N . VAL A 1 456 ? 8.656 9.300 15.915 1.00 88.06 456 VAL A N 1
ATOM 3605 C CA . VAL A 1 456 ? 9.191 9.852 14.657 1.00 88.06 456 VAL A CA 1
ATOM 3606 C C . VAL A 1 456 ? 8.221 10.791 13.943 1.00 88.06 456 VAL A C 1
ATOM 3608 O O . VAL A 1 456 ? 8.659 11.697 13.241 1.00 88.06 456 VAL A O 1
ATOM 3611 N N . LEU A 1 457 ? 6.912 10.604 14.134 1.00 86.00 457 LEU A N 1
ATOM 3612 C CA . LEU A 1 457 ? 5.855 11.482 13.624 1.00 86.00 457 LEU A CA 1
ATOM 3613 C C . LEU A 1 457 ? 4.770 11.645 14.692 1.00 86.00 457 LEU A C 1
ATOM 3615 O O . LEU A 1 457 ? 4.476 10.695 15.415 1.00 86.00 457 LEU A O 1
ATOM 3619 N N . GLN A 1 458 ? 4.205 12.845 14.797 1.00 88.44 458 GLN A N 1
ATOM 3620 C CA . GLN A 1 458 ? 3.195 13.241 15.791 1.00 88.44 458 GLN A CA 1
ATOM 3621 C C . GLN A 1 458 ? 2.209 14.217 15.131 1.00 88.44 458 GLN A C 1
ATOM 3623 O O . GLN A 1 458 ? 2.562 14.807 14.104 1.00 88.44 458 GLN A O 1
ATOM 3628 N N . GLY A 1 459 ? 1.025 14.430 15.711 1.00 81.81 459 GLY A N 1
ATOM 3629 C CA . GLY A 1 459 ? 0.047 15.378 15.173 1.00 81.81 459 GLY A CA 1
ATOM 3630 C C . GLY A 1 459 ? -0.627 14.887 13.896 1.00 81.81 459 GLY A C 1
ATOM 3631 O O . GLY A 1 459 ? -0.887 15.688 13.002 1.00 81.81 459 GLY A O 1
ATOM 3632 N N . LEU A 1 460 ? -0.828 13.575 13.757 1.00 83.19 460 LEU A N 1
ATOM 3633 C CA . LEU A 1 460 ? -1.535 13.005 12.611 1.00 83.19 460 LEU A CA 1
ATOM 3634 C C . LEU A 1 460 ? -3.043 13.050 12.873 1.00 83.19 460 LEU A C 1
ATOM 3636 O O . LEU A 1 460 ? -3.486 12.744 13.974 1.00 83.19 460 LEU A O 1
ATOM 3640 N N . ASP A 1 461 ? -3.821 13.407 11.850 1.00 78.75 461 ASP A N 1
ATOM 3641 C CA . ASP A 1 461 ? -5.255 13.697 12.004 1.00 78.75 461 ASP A CA 1
ATOM 3642 C C . ASP A 1 461 ? -6.112 12.460 12.309 1.00 78.75 461 ASP A C 1
ATOM 3644 O O . ASP A 1 461 ? -7.125 12.557 12.995 1.00 78.75 461 ASP A O 1
ATOM 3648 N N . ASN A 1 462 ? -5.750 11.300 11.755 1.00 82.06 462 ASN A N 1
ATOM 3649 C CA . ASN A 1 462 ? -6.512 10.067 11.927 1.00 82.06 462 ASN A CA 1
ATOM 3650 C C . ASN A 1 462 ? -5.648 8.810 11.779 1.00 82.06 462 ASN A C 1
ATOM 3652 O O . ASN A 1 462 ? -4.540 8.826 11.227 1.00 82.06 462 ASN A O 1
ATOM 3656 N N . PHE A 1 463 ? -6.202 7.685 12.230 1.00 84.25 463 PHE A N 1
ATOM 3657 C CA . PHE A 1 463 ? -5.527 6.392 12.221 1.00 84.25 463 PHE A CA 1
ATOM 3658 C C . PHE A 1 463 ? -5.144 5.904 10.816 1.00 84.25 463 PHE A C 1
ATOM 3660 O O . PHE A 1 463 ? -4.069 5.338 10.620 1.00 84.25 463 PHE A O 1
ATOM 3667 N N . ALA A 1 464 ? -6.001 6.129 9.816 1.00 83.88 464 ALA A N 1
ATOM 3668 C CA . ALA A 1 464 ? -5.737 5.698 8.445 1.00 83.88 464 ALA A CA 1
ATOM 3669 C C . ALA A 1 464 ? -4.530 6.433 7.842 1.00 83.88 464 ALA A C 1
ATOM 3671 O O . ALA A 1 464 ? -3.683 5.812 7.194 1.00 83.88 464 ALA A O 1
ATOM 3672 N N . LEU A 1 465 ? -4.420 7.739 8.099 1.00 84.62 465 LEU A N 1
ATOM 3673 C CA . LEU A 1 465 ? -3.261 8.539 7.728 1.00 84.62 465 LEU A CA 1
ATOM 3674 C C . LEU A 1 465 ? -2.008 8.046 8.454 1.00 84.62 465 LEU A C 1
ATOM 3676 O O . LEU A 1 465 ? -0.974 7.870 7.813 1.00 84.62 465 LEU A O 1
ATOM 3680 N N . ALA A 1 466 ? -2.098 7.751 9.753 1.00 89.81 466 ALA A N 1
ATOM 3681 C CA . ALA A 1 466 ? -0.984 7.173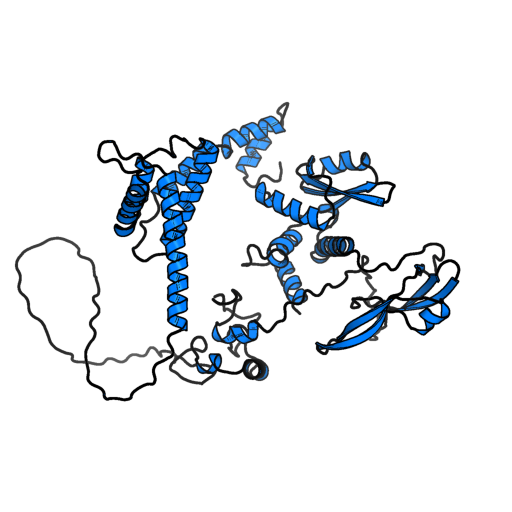 10.502 1.00 89.81 466 ALA A CA 1
ATOM 3682 C C . ALA A 1 466 ? -0.524 5.826 9.926 1.00 89.81 466 ALA A C 1
ATOM 3684 O O . ALA A 1 466 ? 0.677 5.604 9.774 1.00 89.81 466 ALA A O 1
ATOM 3685 N N . MET A 1 467 ? -1.453 4.967 9.501 1.00 90.31 467 MET A N 1
ATOM 3686 C CA . MET A 1 467 ? -1.128 3.705 8.832 1.00 90.31 467 MET A CA 1
ATOM 3687 C C . MET A 1 467 ? -0.407 3.922 7.495 1.00 90.31 467 MET A C 1
ATOM 3689 O O . MET A 1 467 ? 0.601 3.268 7.219 1.00 90.31 467 MET A O 1
ATOM 3693 N N . ALA A 1 468 ? -0.887 4.860 6.676 1.00 86.94 468 ALA A N 1
ATOM 3694 C CA . ALA A 1 468 ? -0.270 5.189 5.392 1.00 86.94 468 ALA A CA 1
ATOM 3695 C C . ALA A 1 468 ? 1.128 5.809 5.562 1.00 86.94 468 ALA A C 1
ATOM 3697 O O . ALA A 1 468 ? 2.061 5.440 4.847 1.00 86.94 468 ALA A O 1
ATOM 3698 N N . MET A 1 469 ? 1.293 6.710 6.533 1.00 89.94 469 MET A N 1
ATOM 3699 C CA . MET A 1 469 ? 2.577 7.337 6.854 1.00 89.94 469 MET A CA 1
ATOM 3700 C C . MET A 1 469 ? 3.576 6.323 7.412 1.00 89.94 469 MET A C 1
ATOM 3702 O O . MET A 1 469 ? 4.735 6.331 7.001 1.00 89.94 469 MET A O 1
ATOM 3706 N N . LEU A 1 470 ? 3.133 5.410 8.283 1.00 91.44 470 LEU A N 1
ATOM 3707 C CA . LEU A 1 470 ? 3.964 4.315 8.777 1.00 91.44 470 LEU A CA 1
ATOM 3708 C C . LEU A 1 470 ? 4.447 3.445 7.613 1.00 91.44 470 LEU A C 1
ATOM 3710 O O . LEU A 1 470 ? 5.643 3.199 7.486 1.00 91.44 470 LEU A O 1
ATOM 3714 N N . PHE A 1 471 ? 3.542 3.048 6.719 1.00 88.94 471 PHE A N 1
ATOM 3715 C CA . PHE A 1 471 ? 3.900 2.290 5.524 1.00 88.94 471 PHE A CA 1
ATOM 3716 C C . PHE A 1 471 ? 4.917 3.042 4.649 1.00 88.94 471 PHE A C 1
ATOM 3718 O O . PHE A 1 471 ? 5.931 2.472 4.250 1.00 88.94 471 PHE A O 1
ATOM 3725 N N . GLY A 1 472 ? 4.703 4.338 4.404 1.00 85.50 472 GLY A N 1
ATOM 3726 C CA . GLY A 1 472 ? 5.635 5.184 3.654 1.00 85.50 472 GLY A CA 1
ATOM 3727 C C . GLY A 1 472 ? 7.025 5.264 4.292 1.00 85.50 472 GLY A C 1
ATOM 3728 O O . GLY A 1 472 ? 8.029 5.124 3.592 1.00 85.50 472 GLY A O 1
ATOM 3729 N N . LEU A 1 473 ? 7.098 5.415 5.618 1.00 85.31 473 LEU A N 1
ATOM 3730 C CA . LEU A 1 473 ? 8.360 5.402 6.362 1.00 85.31 473 LEU A CA 1
ATOM 3731 C C . LEU A 1 473 ? 9.081 4.060 6.245 1.00 85.31 473 LEU A C 1
ATOM 3733 O O . LEU A 1 473 ? 10.296 4.043 6.065 1.00 85.31 473 LEU A O 1
ATOM 3737 N N . MET A 1 474 ? 8.355 2.942 6.293 1.00 86.69 474 MET A N 1
ATOM 3738 C CA . MET A 1 474 ? 8.957 1.616 6.137 1.00 86.69 474 MET A CA 1
ATOM 3739 C C . MET A 1 474 ? 9.606 1.440 4.764 1.00 86.69 474 MET A C 1
ATOM 3741 O O . MET A 1 474 ? 10.698 0.887 4.684 1.00 86.69 474 MET A O 1
ATOM 3745 N N . TYR A 1 475 ? 9.003 1.975 3.700 1.00 84.56 475 TYR A N 1
ATOM 3746 C CA . TYR A 1 475 ? 9.625 1.984 2.372 1.00 84.56 475 TYR A CA 1
ATOM 3747 C C . TYR A 1 475 ? 10.813 2.941 2.287 1.00 84.56 475 TYR A C 1
ATOM 3749 O O . TYR A 1 475 ? 11.872 2.560 1.795 1.00 84.56 475 TYR A O 1
ATOM 3757 N N . ALA A 1 476 ? 10.657 4.173 2.777 1.00 82.00 476 ALA A N 1
ATOM 3758 C CA . ALA A 1 476 ? 11.706 5.189 2.716 1.00 82.00 476 ALA A CA 1
ATOM 3759 C C . ALA A 1 476 ? 12.968 4.780 3.494 1.00 82.00 476 ALA A C 1
ATOM 3761 O O . ALA A 1 476 ? 14.082 5.095 3.081 1.00 82.00 476 ALA A O 1
ATOM 3762 N N . LEU A 1 477 ? 12.788 4.062 4.604 1.00 80.88 477 LEU A N 1
ATOM 3763 C CA . LEU A 1 477 ? 13.859 3.592 5.481 1.00 80.88 477 LEU A CA 1
ATOM 3764 C C . LEU A 1 477 ? 14.255 2.130 5.217 1.00 80.88 477 LEU A C 1
ATOM 3766 O O . LEU A 1 477 ? 15.113 1.602 5.920 1.00 80.88 477 LEU A O 1
ATOM 3770 N N . ASN A 1 478 ? 13.656 1.484 4.208 1.00 82.88 478 ASN A N 1
ATOM 3771 C CA . ASN A 1 478 ? 13.892 0.085 3.844 1.00 82.88 478 ASN A CA 1
ATOM 3772 C C . ASN A 1 478 ? 13.786 -0.883 5.046 1.00 82.88 478 ASN A C 1
ATOM 3774 O O . ASN A 1 478 ? 14.661 -1.721 5.281 1.00 82.88 478 ASN A O 1
ATOM 3778 N N . LEU A 1 479 ? 12.721 -0.732 5.838 1.00 82.56 479 LEU A N 1
ATOM 3779 C CA . LEU A 1 479 ? 12.439 -1.542 7.023 1.00 82.56 479 LEU A CA 1
ATOM 3780 C C . LEU A 1 479 ? 11.663 -2.808 6.651 1.00 82.56 479 LEU A C 1
ATOM 3782 O O . LEU A 1 479 ? 10.774 -2.789 5.800 1.00 82.56 479 LEU A O 1
ATOM 3786 N N . ASN A 1 480 ? 11.945 -3.907 7.352 1.00 82.31 480 ASN A N 1
ATOM 3787 C CA . ASN A 1 480 ? 11.118 -5.107 7.258 1.00 82.31 480 ASN A CA 1
ATOM 3788 C C . ASN A 1 480 ? 9.779 -4.902 7.972 1.00 82.31 480 ASN A C 1
ATOM 3790 O O . ASN A 1 480 ? 9.702 -4.214 8.990 1.00 82.31 480 ASN A O 1
ATOM 3794 N N . TYR A 1 481 ? 8.736 -5.579 7.489 1.00 88.06 481 TYR A N 1
ATOM 3795 C CA . TYR A 1 481 ? 7.488 -5.662 8.240 1.00 88.06 481 TYR A CA 1
ATOM 3796 C C . TYR A 1 481 ? 7.689 -6.416 9.561 1.00 88.06 481 TYR A C 1
ATOM 3798 O O . TYR A 1 481 ? 8.358 -7.458 9.552 1.00 88.06 481 TYR A O 1
ATOM 3806 N N . PRO A 1 482 ? 7.083 -5.945 10.670 1.00 87.19 482 PRO A N 1
ATOM 3807 C CA . PRO A 1 482 ? 7.045 -6.684 11.920 1.00 87.19 482 PRO A CA 1
ATOM 3808 C C . PRO A 1 482 ? 6.545 -8.111 11.669 1.00 87.19 482 PRO A C 1
ATOM 3810 O O . PRO A 1 482 ? 5.496 -8.285 11.033 1.00 87.19 482 PRO A O 1
ATOM 3813 N N . PRO A 1 483 ? 7.274 -9.148 12.116 1.00 86.00 483 PRO A N 1
ATOM 3814 C CA . PRO A 1 483 ? 6.890 -10.533 11.867 1.00 86.00 483 PRO A CA 1
ATOM 3815 C C . PRO A 1 483 ? 5.513 -10.870 12.455 1.00 86.00 483 PRO A C 1
ATOM 3817 O O . PRO A 1 483 ? 4.804 -11.712 11.900 1.00 86.00 483 PRO A O 1
ATOM 3820 N N . GLU A 1 484 ? 5.108 -10.178 13.520 1.00 88.25 484 GLU A N 1
ATOM 3821 C CA . GLU A 1 484 ? 3.812 -10.310 14.183 1.00 88.25 484 GLU A CA 1
ATOM 3822 C C . GLU A 1 484 ? 2.640 -9.764 13.353 1.00 88.25 484 GLU A C 1
ATOM 3824 O O . GLU A 1 484 ? 1.496 -10.123 13.623 1.00 88.25 484 GLU A O 1
ATOM 3829 N N . LEU A 1 485 ? 2.917 -8.910 12.360 1.00 89.75 485 LEU A N 1
ATOM 3830 C CA . LEU A 1 485 ? 1.930 -8.241 11.500 1.00 89.75 485 LEU A CA 1
ATOM 3831 C C . LEU A 1 485 ? 2.149 -8.544 10.009 1.00 89.75 485 LEU A C 1
ATOM 3833 O O . LEU A 1 485 ? 1.656 -7.833 9.127 1.00 89.75 485 LEU A O 1
ATOM 3837 N N . LYS A 1 486 ? 2.925 -9.588 9.704 1.00 90.31 486 LYS A N 1
ATOM 3838 C CA . LYS A 1 486 ? 3.364 -9.917 8.345 1.00 90.31 486 LYS A CA 1
ATOM 3839 C C . LYS A 1 486 ? 2.203 -10.028 7.356 1.00 90.31 486 LYS A C 1
ATOM 3841 O O . LYS A 1 486 ? 2.333 -9.577 6.219 1.00 90.31 486 LYS A O 1
ATOM 3846 N N . HIS A 1 487 ? 1.096 -10.659 7.740 1.00 90.12 487 HIS A N 1
ATOM 3847 C CA . HIS A 1 487 ? -0.043 -10.848 6.843 1.00 90.12 487 HIS A CA 1
ATOM 3848 C C . HIS A 1 487 ? -0.845 -9.557 6.696 1.00 90.12 487 HIS A C 1
ATOM 3850 O O . HIS A 1 487 ? -1.334 -9.285 5.601 1.00 90.12 487 HIS A O 1
ATOM 3856 N N . THR A 1 488 ? -0.980 -8.766 7.763 1.00 90.88 488 THR A N 1
ATOM 3857 C CA . THR A 1 488 ? -1.648 -7.459 7.719 1.00 90.88 488 THR A CA 1
ATOM 3858 C C . THR A 1 488 ? -0.940 -6.542 6.733 1.00 90.88 488 THR A C 1
ATOM 3860 O O . THR A 1 488 ? -1.575 -6.037 5.807 1.00 90.88 488 THR A O 1
ATOM 3863 N N . PHE A 1 489 ? 0.383 -6.406 6.847 1.00 90.81 489 PHE A N 1
ATOM 3864 C CA . PHE A 1 489 ? 1.169 -5.618 5.898 1.00 90.81 489 PHE A CA 1
ATOM 3865 C C . PHE A 1 489 ? 1.164 -6.215 4.487 1.00 90.81 489 PHE A C 1
ATOM 3867 O O . PHE A 1 489 ? 1.073 -5.462 3.524 1.00 90.81 489 PHE A O 1
ATOM 3874 N N . GLU A 1 490 ? 1.162 -7.546 4.337 1.00 89.75 490 GLU A N 1
ATOM 3875 C CA . GLU A 1 490 ? 1.002 -8.183 3.023 1.00 89.75 490 GLU A CA 1
ATOM 3876 C C . GLU A 1 490 ? -0.336 -7.812 2.360 1.00 89.75 490 GLU A C 1
ATOM 3878 O O . GLU A 1 490 ? -0.369 -7.519 1.164 1.00 89.75 490 GLU A O 1
ATOM 3883 N N . VAL A 1 491 ? -1.441 -7.827 3.112 1.00 88.12 491 VAL A N 1
ATOM 3884 C CA . VAL A 1 491 ? -2.766 -7.450 2.601 1.00 88.12 491 VAL A CA 1
ATOM 3885 C C . VAL A 1 491 ? -2.808 -5.965 2.257 1.00 88.12 491 VAL A C 1
ATOM 3887 O O . VAL A 1 491 ? -3.267 -5.613 1.170 1.00 88.12 491 VAL A O 1
ATOM 3890 N N . LEU A 1 492 ? -2.311 -5.099 3.140 1.00 87.06 492 LEU A N 1
ATOM 3891 C CA . LEU A 1 492 ? -2.273 -3.660 2.885 1.00 87.06 492 LEU A CA 1
ATOM 3892 C C . LEU A 1 492 ? -1.443 -3.348 1.635 1.00 87.06 492 LEU A C 1
ATOM 3894 O O . LEU A 1 492 ? -1.935 -2.684 0.729 1.00 87.06 492 LEU A O 1
ATOM 3898 N N . GLN A 1 493 ? -0.242 -3.915 1.525 1.00 85.56 493 GLN A N 1
ATOM 3899 C CA . GLN A 1 493 ? 0.637 -3.737 0.374 1.00 85.56 493 GLN A CA 1
ATOM 3900 C C . GLN A 1 493 ? -0.002 -4.254 -0.924 1.00 85.56 493 GLN A C 1
ATOM 3902 O O . GLN A 1 493 ? -0.092 -3.519 -1.905 1.00 85.56 493 GLN A O 1
ATOM 3907 N N . LYS A 1 494 ? -0.428 -5.522 -0.951 1.00 85.19 494 LYS A N 1
ATOM 3908 C CA . LYS A 1 494 ? -0.740 -6.224 -2.208 1.00 85.19 494 LYS A CA 1
ATOM 3909 C C . LYS A 1 494 ? -2.203 -6.158 -2.625 1.00 85.19 494 LYS A C 1
ATOM 3911 O O . LYS A 1 494 ? -2.493 -6.371 -3.799 1.00 85.19 494 LYS A O 1
ATOM 3916 N N . ILE A 1 495 ? -3.123 -5.941 -1.684 1.00 82.69 495 ILE A N 1
ATOM 3917 C CA . ILE A 1 495 ? -4.569 -5.888 -1.952 1.00 82.69 495 ILE A CA 1
ATOM 3918 C C . ILE A 1 495 ? -5.073 -4.450 -1.880 1.00 82.69 495 ILE A C 1
ATOM 3920 O O . ILE A 1 495 ? -5.785 -4.036 -2.783 1.00 82.69 495 ILE A O 1
ATOM 3924 N N . VAL A 1 496 ? -4.720 -3.698 -0.833 1.00 81.62 496 VAL A N 1
ATOM 3925 C CA . VAL A 1 496 ? -5.241 -2.330 -0.649 1.00 81.62 496 VAL A CA 1
ATOM 3926 C C . VAL A 1 496 ? -4.471 -1.317 -1.497 1.00 81.62 496 VAL A C 1
ATOM 3928 O O . VAL A 1 496 ? -5.083 -0.460 -2.122 1.00 81.62 496 VAL A O 1
ATOM 3931 N N . MET A 1 497 ? -3.140 -1.419 -1.533 1.00 76.25 497 MET A N 1
ATOM 3932 C CA . MET A 1 497 ? -2.265 -0.498 -2.272 1.00 76.25 497 MET A CA 1
ATOM 3933 C C . MET A 1 497 ? -1.842 -1.022 -3.651 1.00 76.25 497 MET A C 1
ATOM 3935 O O . MET A 1 497 ? -1.182 -0.303 -4.396 1.00 76.25 497 MET A O 1
ATOM 3939 N N . GLU A 1 498 ? -2.207 -2.265 -3.984 1.00 78.31 498 GLU A N 1
ATOM 3940 C CA . GLU A 1 498 ? -1.921 -2.920 -5.272 1.00 78.31 498 GLU A CA 1
ATOM 3941 C C . GLU A 1 498 ? -0.423 -2.964 -5.659 1.00 78.31 498 GLU A C 1
ATOM 3943 O O . GLU A 1 498 ? -0.053 -3.003 -6.835 1.00 78.31 498 GLU A O 1
ATOM 3948 N N . LEU A 1 499 ? 0.468 -3.015 -4.666 1.00 68.62 499 LEU A N 1
ATOM 3949 C CA . LEU A 1 499 ? 1.917 -3.124 -4.848 1.00 68.62 499 LEU A CA 1
ATOM 3950 C C . LEU A 1 499 ? 2.354 -4.603 -4.886 1.00 68.62 499 LEU A C 1
ATOM 3952 O O . LEU A 1 499 ? 1.908 -5.411 -4.081 1.00 68.62 499 LEU A O 1
ATOM 3956 N N . GLU A 1 500 ? 3.262 -4.979 -5.797 1.00 61.03 500 GLU A N 1
ATOM 3957 C CA . GLU A 1 500 ? 3.904 -6.318 -5.851 1.00 61.03 500 GLU A CA 1
ATOM 3958 C C . GLU A 1 500 ? 2.953 -7.540 -5.998 1.00 61.03 500 GLU A C 1
ATOM 3960 O O . GLU A 1 500 ? 3.144 -8.601 -5.395 1.00 61.03 500 GLU A O 1
ATOM 3965 N N . GLY A 1 501 ? 1.930 -7.436 -6.853 1.00 54.22 501 GLY A N 1
ATOM 3966 C CA . GLY A 1 501 ? 0.819 -8.400 -6.987 1.00 54.22 501 GLY A CA 1
ATOM 3967 C C . GLY A 1 501 ? 1.092 -9.782 -7.618 1.00 54.22 501 GLY A C 1
ATOM 3968 O O . GLY A 1 501 ? 0.221 -10.313 -8.305 1.00 54.22 501 GLY A O 1
ATOM 3969 N N . CYS A 1 502 ? 2.260 -10.404 -7.426 1.00 53.28 502 CYS A N 1
ATOM 3970 C CA . CYS A 1 502 ? 2.556 -11.705 -8.058 1.00 53.28 502 CYS A CA 1
ATOM 3971 C C . CYS A 1 502 ? 2.211 -12.930 -7.191 1.00 53.28 502 CYS A C 1
ATOM 3973 O O . CYS A 1 502 ? 1.872 -13.986 -7.732 1.00 53.28 502 CYS A O 1
ATOM 3975 N N . THR A 1 503 ? 2.282 -12.823 -5.861 1.00 69.44 503 THR A N 1
ATOM 3976 C CA . THR A 1 503 ? 2.034 -13.944 -4.937 1.00 69.44 503 THR A CA 1
ATOM 3977 C C . THR A 1 503 ? 1.400 -13.457 -3.636 1.00 69.44 503 THR A C 1
ATOM 3979 O O . THR A 1 503 ? 1.899 -12.528 -3.009 1.00 69.44 503 THR A O 1
ATOM 3982 N N . LEU A 1 504 ? 0.309 -14.098 -3.213 1.00 80.12 504 LEU A N 1
ATOM 3983 C CA . LEU A 1 504 ? -0.337 -13.866 -1.919 1.00 80.12 504 LEU A CA 1
ATOM 3984 C C . LEU A 1 504 ? -0.179 -15.104 -1.041 1.00 80.12 504 LEU A C 1
ATOM 3986 O O . LEU A 1 504 ? -0.257 -16.237 -1.533 1.00 80.12 504 LEU A O 1
ATOM 3990 N N . SER A 1 505 ? -0.009 -14.909 0.264 1.00 84.31 505 SER A N 1
ATOM 3991 C CA . SER A 1 505 ? -0.176 -15.999 1.222 1.00 84.31 505 SER A CA 1
ATOM 3992 C C . SER A 1 505 ? -1.582 -16.600 1.132 1.00 84.31 505 SER A C 1
ATOM 3994 O O . SER A 1 505 ? -2.543 -15.962 0.700 1.00 84.31 505 SER A O 1
ATOM 3996 N N . LYS A 1 506 ? -1.735 -17.848 1.592 1.00 82.94 506 LYS A N 1
ATOM 3997 C CA . LYS A 1 506 ? -3.046 -18.520 1.625 1.00 82.94 506 LYS A CA 1
ATOM 3998 C C . LYS A 1 506 ? -4.089 -17.699 2.397 1.00 82.94 506 LYS A C 1
ATOM 4000 O O . LYS A 1 506 ? -5.235 -17.643 1.969 1.00 82.94 506 LYS A O 1
ATOM 4005 N N . LYS A 1 507 ? -3.691 -17.048 3.498 1.00 81.75 507 LYS A N 1
ATOM 4006 C CA . LYS A 1 507 ? -4.574 -16.195 4.310 1.00 81.75 507 LYS A CA 1
ATOM 4007 C C . LYS A 1 507 ? -5.023 -14.950 3.540 1.00 81.75 507 LYS A C 1
ATOM 4009 O O . LYS A 1 507 ? -6.225 -14.714 3.430 1.00 81.75 507 LYS A O 1
ATOM 4014 N N . ALA A 1 508 ? -4.078 -14.217 2.948 1.00 83.25 508 ALA A N 1
ATOM 4015 C CA . ALA A 1 508 ? -4.379 -13.031 2.148 1.00 83.25 508 ALA A CA 1
ATOM 4016 C C . ALA A 1 508 ? -5.223 -13.379 0.908 1.00 83.25 508 ALA A C 1
ATOM 4018 O O . ALA A 1 508 ? -6.163 -12.666 0.570 1.00 83.25 508 ALA A O 1
ATOM 4019 N N . GLN A 1 509 ? -4.963 -14.528 0.277 1.00 82.00 509 GLN A N 1
ATOM 4020 C CA . GLN A 1 509 ? -5.741 -15.025 -0.857 1.00 82.00 509 GLN A CA 1
ATOM 4021 C C . GLN A 1 509 ? -7.199 -15.340 -0.487 1.00 82.00 509 GLN A C 1
ATOM 4023 O O . GLN A 1 509 ? -8.099 -15.039 -1.267 1.00 82.00 509 GLN A O 1
ATOM 4028 N N . VAL A 1 510 ? -7.447 -15.939 0.685 1.00 83.50 510 VAL A N 1
ATOM 4029 C CA . VAL A 1 510 ? -8.812 -16.212 1.170 1.00 83.50 510 VAL A CA 1
ATOM 4030 C C . VAL A 1 510 ? -9.564 -14.911 1.428 1.00 83.50 510 VAL A C 1
ATOM 4032 O O . VAL A 1 510 ? -10.715 -14.798 1.015 1.00 83.50 510 VAL A O 1
ATOM 4035 N N . LEU A 1 511 ? -8.922 -13.932 2.074 1.00 80.88 511 LEU A N 1
ATOM 4036 C CA . LEU A 1 511 ? -9.521 -12.613 2.275 1.00 80.88 511 LEU A CA 1
ATOM 4037 C C . LEU A 1 511 ? -9.848 -11.950 0.937 1.00 80.88 511 LEU A C 1
ATOM 4039 O O . LEU A 1 511 ? -10.979 -11.525 0.738 1.00 80.88 511 LEU A O 1
ATOM 4043 N N . ARG A 1 512 ? -8.890 -11.935 0.001 1.00 80.19 512 ARG A N 1
ATOM 4044 C CA . ARG A 1 512 ? -9.093 -11.372 -1.336 1.00 80.19 512 ARG A CA 1
ATOM 4045 C C . ARG A 1 512 ? -10.320 -11.976 -2.004 1.00 80.19 512 ARG A C 1
ATOM 4047 O O . ARG A 1 512 ? -11.166 -11.244 -2.486 1.00 80.19 512 ARG A O 1
ATOM 4054 N N . ASN A 1 513 ? -10.430 -13.302 -2.011 1.00 77.06 513 ASN A N 1
ATOM 4055 C CA . ASN A 1 513 ? -11.564 -13.971 -2.641 1.00 77.06 513 ASN A CA 1
ATOM 4056 C C . ASN A 1 513 ? -12.898 -13.547 -2.009 1.00 77.06 513 ASN A C 1
ATOM 4058 O O . ASN A 1 513 ? -13.831 -13.287 -2.748 1.00 77.06 513 ASN A O 1
ATOM 4062 N N . ARG A 1 514 ? -12.965 -13.405 -0.678 1.00 73.25 514 ARG A N 1
ATOM 4063 C CA . ARG A 1 514 ? -14.180 -12.958 0.025 1.00 73.25 514 ARG A CA 1
ATOM 4064 C C . ARG A 1 514 ? -14.536 -11.490 -0.204 1.00 73.25 514 ARG A C 1
ATOM 4066 O O . ARG A 1 514 ? -15.694 -11.139 -0.061 1.00 73.25 514 ARG A O 1
ATOM 4073 N N . LEU A 1 515 ? -13.556 -10.636 -0.500 1.00 68.12 515 LEU A N 1
ATOM 4074 C CA . LEU A 1 515 ? -13.800 -9.222 -0.813 1.00 68.12 515 LEU A CA 1
ATOM 4075 C C . LEU A 1 515 ? -14.382 -9.023 -2.222 1.00 68.12 515 LEU A C 1
ATOM 4077 O O . LEU A 1 515 ? -15.000 -7.995 -2.476 1.00 68.12 515 LEU A O 1
ATOM 4081 N N . TYR A 1 516 ? -14.160 -9.983 -3.124 1.00 59.84 516 TYR A N 1
ATOM 4082 C CA . TYR A 1 516 ? -14.626 -9.955 -4.516 1.00 59.84 516 TYR A CA 1
ATOM 4083 C C . TYR A 1 516 ? -15.746 -10.977 -4.807 1.00 59.84 516 TYR A C 1
ATOM 4085 O O . TYR A 1 516 ? -16.114 -11.158 -5.970 1.00 59.84 516 TYR A O 1
ATOM 4093 N N . GLU A 1 517 ? -16.253 -11.660 -3.776 1.00 43.41 517 GLU A N 1
ATOM 4094 C CA . GLU A 1 517 ? -17.499 -12.448 -3.788 1.00 43.41 517 GLU A CA 1
ATOM 4095 C C . GLU A 1 517 ? -18.685 -11.545 -3.442 1.00 43.41 517 GLU A C 1
ATOM 4097 O O . GLU A 1 517 ? -19.743 -11.712 -4.096 1.00 43.41 517 GLU A O 1
#

Radius of gyration: 34.65 Å; chains: 1; bounding box: 87×67×93 Å

Secondary structure (DSSP, 8-state):
-TT-SSHHHHHHHHHTTTSSSHHHHHHHHHHHHH--HHHHHHHHHHHHHTSPPPPTT-HHHHHHHHHHHHHHHHHHHHHH-TT-TTTS-HHHHHHHHHTS-HHHHHHHHHHHHHTT---TTS-----HHHHHHHHHHHHHHHHHHHHHHHHHHHH-PPPP--------------------S---------------------------B--TTT--SB--GGG-HHHHSS-HHHHHHHHHHTT--TTT--SSS-SSS----PPPTTTSSSS-GGGHHHHTTS----------SS-------SSS-----EEEEEEEETTEEEEEEEE--TT-SS----HHHHHHHT--EEEEEEEEE-TT--EEEEEEEEE--EEEETT-TT--EE-----HHHHHHHHHHHHHHHTT--GGGTEEEESSHHHHHHHHHT-SEEEEEEE-TTS-EEEEEEETTEEEEEEES-HHHHHHHHHHHHHHTTPPPPGGGHHHHHHIIIIIS--STT---HHHHHHHHHH--

Sequence (517 aa):
MEQLVLDEAKLIAQACHHHPAPYSAAMTALQRQYGQSHQLAQSEVAALMNSPDIKAGDSKAFQSFALNVDLLVGMLTSLEGPHGRELTCRGHVDRLLSKLPKHYRDGFIEHLQLRGRLSTDSLNPYNLHDLTEWLKVKAEAQRLSSKMAQHYHTEKAPAPRRERPATLKPQTRPISVYHGSNQPGKFKEVQPIQTEASTNQQAAKRTKRLCLFCHSEEHYLSQCNEIMEFPPERLIKWIRDGKRCWKCGRSSHNCNECTLRKPCGECGDVHLRVLHRIAEQGPSIMLVTTSSDRIYVTPPSPTRRVYLKVTPVLLWKGEKTIQTYAILDDGAQRSIILPAAVQQLGLQGKKEVMALRTIRHDVTQLEGQSVQFQLSSQSKPNKRYNLDGDDVDVGRECIIKGLCVYLNENPDNLVKEYMAAADAFTSIEETTVGIYILKTQDRSEDFGIVLEGQKVLQGLDNFALAMAMLFGLMYALNLNYPPELKHTFEVLQKIVMELEGCTLSKKAQVLRNRLYE

InterPro domains:
  IPR001878 Zinc finger, CCHC-type [PS50158] (244-258)